Protein AF-A0A7C0WZN2-F1 (afdb_monomer_lite)

Foldseek 3Di:
DDDDDPPVVVVVVVVVVVVVVVVVVVVVVVVPPPPPDPDDPVLEDADEDPAAEEDDQPPDRQEYEYAPNQAAYEYEYDDPRAAFFGKHKYFHQDDLPHPYWYFYDYPPHTQDIAHHRWIWMWGDRGPDTHIDPPTPPDDDFPKDWAADWDDDDDDDDETEDEDQIEIEEDCYEYEHQYEYEYDNYE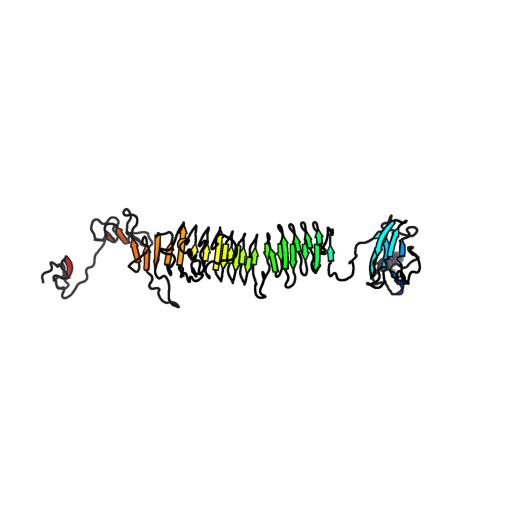YEAQYEYHHDDDDEHEYYHNYEYEEAEYPAQAYAYDHQAHDDDPQFTFGFGGHCTETGRCFYTHEHVFYTYQVFYFYYDQGYTYNCEYEEYAQWQHEPDDDDQGAAHQEYAYEHCFCHQRGHAEHNEYTYYAVTAVQLHDPDDDPDDDDPPNAEYNEYFYDHNTYDPHNNAYLWYDHHLAKIKHQVDDPDDPDDGPMAIEGNDHDDPDNYHFDDPDQVAWSDWDADPVRQTQWTAHSVQAIEGSDPDDPDNYYYPDDDDADADDPPDQAQVQAQHWHAHPVVRDIDHRHHHD

Radius of gyration: 46.11 Å; chains: 1; bounding box: 91×116×133 Å

Secondary structure (DSSP, 8-state):
-----HHHHHHHHHHHHHHHHHHHHHHHHHTTS---PPPPGGGEEEEE-SS-EEE-BTTB-SEEEEE-TTS-EEEEE--TT--TT-EEEEEE-S-TT----EEEEETTEEEEEE-TT-EEEEEE-SSSEEEE------SS---EEES-B----SSS---EEESS-EEEEET-EEESS-EEEEES-EEESS-EEEE-SS-EEEEESS-EEESSEEEESSSEE--S--SSSTT---EEESTT-EEETT-EEEEES-EEESS-EEEEES-EEESS-EEEEESSS--SSSS--PPPTT-EEEEESTTTT--TT--S-EEEEESTTGGG------TT---------S-EEEEES---SSTT--S-EEETTTEEEE----SSTTPPP--EEEES-SS-SSSEEE--S-TTS-SEEEE-TT--EEEEE-TTS-EEES-SS-SSSEEESS---PPB-TT---STTSTT-EEEETTTTEEEE--S--

Sequence (478 aa):
MKKFTRSKNFIFLFSFLVLASLSLFSFLYAWEAPKVNPPHQDDLNLETLNSDKTLIVGKDKTYQLFSPGGDNRIITLDRSKAFPGARFVIKNTASSTSSTYLEVQENGTTLEIIYPQGIKEFVFDGNHWVSLDFGTQLSGEENIFLGNAKRDWMGTERQGAYDHSIAMGYMVEASYYSIAAGYYPEAHQASISIDDSGSLAYTNNYSVDFGWEGKNVFNFAVGAGMVYYPQSYGVALGKGTEGWSYGVGIGSYSYGENQGVGVGYYSIGHNSGVTLGYKTGSRGGVLPNYAGPRNILIGAFAGENLEDGGRKNIIIGYKTGLSLKGEVETQYGVIISEKGNNNILIGFEVDTPSTSTSNFLNLGNLIFATGINATSGIKISPGQVGIGTYDPSSALEIVNPKSSQPILTLKDDQENLVLKVLNEGKVGVKVSDPKAEFEVDGMIRVLPRSGAVCNSQYEGAIYYDANLKHLYGCNGTS

pLDDT: mean 76.38, std 19.59, range [31.38, 98.31]

Structure (mmCIF, N/CA/C/O backbone):
data_AF-A0A7C0WZN2-F1
#
_entry.id   AF-A0A7C0WZN2-F1
#
loop_
_atom_site.group_PDB
_atom_site.id
_atom_site.type_symbol
_atom_site.label_atom_id
_atom_site.label_alt_id
_atom_site.label_comp_id
_atom_site.label_asym_id
_atom_site.label_entity_id
_atom_site.label_seq_id
_atom_site.pdbx_PDB_ins_code
_atom_site.Cartn_x
_atom_site.Cartn_y
_atom_site.Cartn_z
_atom_site.occupancy
_atom_site.B_iso_or_equiv
_atom_site.auth_seq_id
_atom_site.auth_comp_id
_atom_site.auth_asym_id
_atom_site.auth_atom_id
_atom_site.pdbx_PDB_model_num
ATOM 1 N N . MET A 1 1 ? 26.462 -87.689 -63.509 1.00 39.59 1 MET A N 1
ATOM 2 C CA . MET A 1 1 ? 26.870 -86.969 -62.282 1.00 39.59 1 MET A CA 1
ATOM 3 C C . MET A 1 1 ? 26.558 -85.484 -62.441 1.00 39.59 1 MET A C 1
ATOM 5 O O . MET A 1 1 ? 26.895 -84.913 -63.463 1.00 39.59 1 MET A O 1
ATOM 9 N N . LYS A 1 2 ? 25.825 -84.946 -61.460 1.00 38.44 2 LYS A N 1
ATOM 10 C CA . LYS A 1 2 ? 25.467 -83.552 -61.119 1.00 38.44 2 LYS A CA 1
ATOM 11 C C . LYS A 1 2 ? 25.802 -82.390 -62.085 1.00 38.44 2 LYS A C 1
ATOM 13 O O . LYS A 1 2 ? 26.954 -82.056 -62.327 1.00 38.44 2 LYS A O 1
ATOM 18 N N . LYS A 1 3 ? 24.722 -81.688 -62.466 1.00 45.81 3 LYS A N 1
ATOM 19 C CA . LYS A 1 3 ? 24.649 -80.283 -62.906 1.00 45.81 3 LYS A CA 1
ATOM 20 C C . LYS A 1 3 ? 25.529 -79.370 -62.038 1.00 45.81 3 LYS A C 1
ATOM 22 O O . LYS A 1 3 ? 25.348 -79.362 -60.825 1.00 45.81 3 LYS A O 1
ATOM 27 N N . PHE A 1 4 ? 26.338 -78.513 -62.659 1.00 36.44 4 PHE A N 1
ATOM 28 C CA . PHE A 1 4 ? 26.687 -77.210 -62.088 1.00 36.44 4 PHE A CA 1
ATOM 29 C C . PHE A 1 4 ? 26.590 -76.126 -63.168 1.00 36.44 4 PHE A C 1
ATOM 31 O O . PHE A 1 4 ? 27.189 -76.191 -64.238 1.00 36.44 4 PHE A O 1
ATOM 38 N N . THR A 1 5 ? 25.725 -75.163 -62.880 1.00 47.50 5 THR A N 1
ATOM 39 C CA . THR A 1 5 ? 25.285 -74.031 -63.693 1.00 47.50 5 THR A CA 1
ATOM 40 C C . THR A 1 5 ? 26.419 -73.049 -63.982 1.00 47.50 5 THR A C 1
ATOM 42 O O . THR A 1 5 ? 26.759 -72.233 -63.129 1.00 47.50 5 THR A O 1
ATOM 45 N N . ARG A 1 6 ? 26.955 -73.069 -65.208 1.00 50.12 6 ARG A N 1
ATOM 46 C CA . ARG A 1 6 ? 27.955 -72.094 -65.684 1.00 50.12 6 ARG A CA 1
ATOM 47 C C . ARG A 1 6 ? 27.369 -70.696 -65.964 1.00 50.12 6 ARG A C 1
ATOM 49 O O . ARG A 1 6 ? 28.123 -69.734 -66.017 1.00 50.12 6 ARG A O 1
ATOM 56 N N . SER A 1 7 ? 26.043 -70.557 -66.089 1.00 53.62 7 SER A N 1
ATOM 57 C CA . SER A 1 7 ? 25.391 -69.267 -66.386 1.00 53.62 7 SER A CA 1
ATOM 58 C C . SER A 1 7 ? 25.155 -68.375 -65.161 1.00 53.62 7 SER A C 1
ATOM 60 O O . SER A 1 7 ? 25.146 -67.156 -65.297 1.00 53.62 7 SER A O 1
ATOM 62 N N . LYS A 1 8 ? 25.017 -68.948 -63.955 1.00 49.97 8 LYS A N 1
ATOM 63 C CA . LYS A 1 8 ? 24.779 -68.159 -62.732 1.00 49.97 8 LYS A CA 1
ATOM 64 C C . LYS A 1 8 ? 26.011 -67.360 -62.304 1.00 49.97 8 LYS A C 1
ATOM 66 O O . LYS A 1 8 ? 25.860 -66.214 -61.904 1.00 49.97 8 LYS A O 1
ATOM 71 N N . ASN A 1 9 ? 27.214 -67.912 -62.476 1.00 49.75 9 ASN A N 1
ATOM 72 C CA . ASN A 1 9 ? 28.455 -67.208 -62.135 1.00 49.75 9 ASN A CA 1
ATOM 73 C C . ASN A 1 9 ? 28.776 -66.069 -63.108 1.00 49.75 9 ASN A C 1
ATOM 75 O O . ASN A 1 9 ? 29.370 -65.085 -62.690 1.00 49.75 9 ASN A O 1
ATOM 79 N N . PHE A 1 10 ? 28.364 -66.168 -64.377 1.00 55.78 10 PHE A N 1
ATOM 80 C CA . PHE A 1 10 ? 28.611 -65.110 -65.361 1.00 55.78 10 PHE A CA 1
ATOM 81 C C . PHE A 1 10 ? 27.706 -63.895 -65.126 1.00 55.78 10 PHE A C 1
ATOM 83 O O . PHE A 1 10 ? 28.174 -62.764 -65.173 1.00 55.78 10 PHE A O 1
ATOM 90 N N . ILE A 1 11 ? 26.435 -64.127 -64.782 1.00 58.06 11 ILE A N 1
ATOM 91 C CA . ILE A 1 11 ? 25.506 -63.054 -64.399 1.00 58.06 11 ILE A CA 1
ATOM 92 C C . ILE A 1 11 ? 25.936 -62.428 -63.068 1.00 58.06 11 ILE A C 1
ATOM 94 O O . ILE A 1 11 ? 25.938 -61.210 -62.958 1.00 58.06 11 ILE A O 1
ATOM 98 N N . PHE A 1 12 ? 26.393 -63.225 -62.094 1.00 55.81 12 PHE A N 1
ATOM 99 C CA . PHE A 1 12 ? 26.906 -62.676 -60.836 1.00 55.81 12 PHE A CA 1
ATOM 100 C C . PHE A 1 12 ? 28.166 -61.825 -61.040 1.00 55.81 12 PHE A C 1
ATOM 102 O O . PHE A 1 12 ? 28.236 -60.741 -60.477 1.00 55.81 12 PHE A O 1
ATOM 109 N N . LEU A 1 13 ? 29.124 -62.257 -61.875 1.00 56.16 13 LEU A N 1
ATOM 110 C CA . LEU A 1 13 ? 30.329 -61.468 -62.174 1.00 56.16 13 LEU A CA 1
ATOM 111 C C . LEU A 1 13 ? 30.004 -60.180 -62.943 1.00 56.16 13 LEU A C 1
ATOM 113 O O . LEU A 1 13 ? 30.588 -59.138 -62.661 1.00 56.16 13 LEU A O 1
ATOM 117 N N . PHE A 1 14 ? 29.068 -60.241 -63.895 1.00 63.19 14 PHE A N 1
ATOM 118 C CA . PHE A 1 14 ? 28.672 -59.081 -64.695 1.00 63.19 14 PHE A CA 1
ATOM 119 C C . PHE A 1 14 ? 27.873 -58.072 -63.859 1.00 63.19 14 PHE A C 1
ATOM 121 O O . PHE A 1 14 ? 28.133 -56.876 -63.929 1.00 63.19 14 PHE A O 1
ATOM 128 N N . SER A 1 15 ? 26.975 -58.539 -62.985 1.00 57.00 15 SER A N 1
ATOM 129 C CA . SER A 1 15 ? 26.285 -57.684 -62.014 1.00 57.00 15 SER A CA 1
ATOM 130 C C . SER A 1 15 ? 27.245 -57.088 -60.980 1.00 57.00 15 SER A C 1
ATOM 132 O O . SER A 1 15 ? 27.068 -55.932 -60.614 1.00 57.00 15 SER A O 1
ATOM 134 N N . PHE A 1 16 ? 28.288 -57.814 -60.556 1.00 58.53 16 PHE A N 1
ATOM 135 C CA . PHE A 1 16 ? 29.309 -57.272 -59.651 1.00 58.53 16 PHE A CA 1
ATOM 136 C C . PHE A 1 16 ? 30.183 -56.210 -60.329 1.00 58.53 16 PHE A C 1
ATOM 138 O O . PHE A 1 16 ? 30.483 -55.201 -59.703 1.00 58.53 16 PHE A O 1
ATOM 145 N N . LEU A 1 17 ? 30.548 -56.383 -61.607 1.00 59.28 17 LEU A N 1
ATOM 146 C CA . LEU A 1 17 ? 31.285 -55.361 -62.363 1.00 59.28 17 LEU A CA 1
ATOM 147 C C . LEU A 1 17 ? 30.437 -54.112 -62.629 1.00 59.28 17 LEU A C 1
ATOM 149 O O . LEU A 1 17 ? 30.938 -52.995 -62.520 1.00 59.28 17 LEU A O 1
ATOM 153 N N . VAL A 1 18 ? 29.150 -54.289 -62.940 1.00 63.22 18 VAL A N 1
ATOM 154 C CA . VAL A 1 18 ? 28.233 -53.168 -63.176 1.00 63.22 18 VAL A CA 1
ATOM 155 C C . VAL A 1 18 ? 27.952 -52.418 -61.870 1.00 63.22 18 VAL A C 1
ATOM 157 O O . VAL A 1 18 ? 28.090 -51.197 -61.854 1.00 63.22 18 VAL A O 1
ATOM 160 N N . LEU A 1 19 ? 27.691 -53.106 -60.748 1.00 54.72 19 LEU A N 1
ATOM 161 C CA . LEU A 1 19 ? 27.569 -52.442 -59.442 1.00 54.72 19 LEU A CA 1
ATOM 162 C C . LEU A 1 19 ? 28.883 -51.798 -58.979 1.00 54.72 19 LEU A C 1
ATOM 164 O O . LEU A 1 19 ? 28.834 -50.692 -58.452 1.00 54.72 19 LEU A O 1
ATOM 168 N N . ALA A 1 20 ? 30.042 -52.423 -59.222 1.00 56.12 20 ALA A N 1
ATOM 169 C CA . ALA A 1 20 ? 31.342 -51.833 -58.902 1.00 56.12 20 ALA A CA 1
ATOM 170 C C . ALA A 1 20 ? 31.606 -50.555 -59.716 1.00 56.12 20 ALA A C 1
ATOM 172 O O . ALA A 1 20 ? 32.133 -49.585 -59.174 1.00 56.12 20 ALA A O 1
ATOM 173 N N . SER A 1 21 ? 31.187 -50.517 -60.988 1.00 55.72 21 SER A N 1
ATOM 174 C CA . SER A 1 21 ? 31.298 -49.327 -61.843 1.00 55.72 21 SER A CA 1
ATOM 175 C C . SER A 1 21 ? 30.344 -48.198 -61.430 1.00 55.72 21 SER A C 1
ATOM 177 O O . SER A 1 21 ? 30.749 -47.038 -61.419 1.00 55.72 21 SER A O 1
ATOM 179 N N . LEU A 1 22 ? 29.123 -48.526 -60.993 1.00 49.66 22 LEU A N 1
ATOM 180 C CA . LEU A 1 22 ? 28.152 -47.564 -60.456 1.00 49.66 22 LEU A CA 1
ATOM 181 C C . LEU A 1 22 ? 28.568 -47.028 -59.076 1.00 49.66 22 LEU A C 1
ATOM 183 O O . LEU A 1 22 ? 28.398 -45.838 -58.810 1.00 49.66 22 LEU A O 1
ATOM 187 N N . SER A 1 23 ? 29.195 -47.849 -58.225 1.00 52.19 23 SER A N 1
ATOM 188 C CA . SER A 1 23 ? 29.796 -47.376 -56.971 1.00 52.19 23 SER A CA 1
ATOM 189 C C . SER A 1 23 ? 31.058 -46.542 -57.197 1.00 52.19 23 SER A C 1
ATOM 191 O O . SER A 1 23 ? 31.274 -45.594 -56.451 1.00 52.19 23 SER A O 1
ATOM 193 N N . LEU A 1 24 ? 31.854 -46.828 -58.241 1.00 48.31 24 LEU A N 1
ATOM 194 C CA . LEU A 1 24 ? 33.006 -45.997 -58.617 1.00 48.31 24 LEU A CA 1
ATOM 195 C C . LEU A 1 24 ? 32.557 -44.627 -59.141 1.00 48.31 24 LEU A C 1
ATOM 197 O O . LEU A 1 24 ? 33.135 -43.617 -58.758 1.00 48.31 24 LEU A O 1
ATOM 201 N N . PHE A 1 25 ? 31.495 -44.577 -59.952 1.00 48.75 25 PHE A N 1
ATOM 202 C CA . PHE A 1 25 ? 30.913 -43.316 -60.428 1.00 48.75 25 PHE A CA 1
ATOM 203 C C . PHE A 1 25 ? 30.319 -42.478 -59.286 1.00 48.75 25 PHE A C 1
ATOM 205 O O . PHE A 1 25 ? 30.466 -41.259 -59.274 1.00 48.75 25 PHE A O 1
ATOM 212 N N . SER A 1 26 ? 29.720 -43.132 -58.287 1.00 47.72 26 SER A N 1
ATOM 213 C CA . SER A 1 26 ? 29.200 -42.470 -57.081 1.00 47.72 26 SER A CA 1
ATOM 214 C C . SER A 1 26 ? 30.323 -41.963 -56.161 1.00 47.72 26 SER A C 1
ATOM 216 O O . SER A 1 26 ? 30.190 -40.904 -55.555 1.00 47.72 26 SER A O 1
ATOM 218 N N . PHE A 1 27 ? 31.452 -42.681 -56.084 1.00 42.94 27 PHE A N 1
ATOM 219 C CA . PHE A 1 27 ? 32.633 -42.259 -55.320 1.00 42.94 27 PHE A CA 1
ATOM 220 C C . PHE A 1 27 ? 33.417 -41.127 -55.996 1.00 42.94 27 PHE A C 1
ATOM 222 O O . PHE A 1 27 ? 33.978 -40.289 -55.295 1.00 42.94 27 PHE A O 1
ATOM 229 N N . LEU A 1 28 ? 33.432 -41.067 -57.333 1.00 43.69 28 LEU A N 1
ATOM 230 C CA . LEU A 1 28 ? 34.032 -39.945 -58.060 1.00 43.69 28 LEU A CA 1
ATOM 231 C C . LEU A 1 28 ? 33.208 -38.655 -57.919 1.00 43.69 28 LEU A C 1
ATOM 233 O O . LEU A 1 28 ? 33.798 -37.596 -57.747 1.00 43.69 28 LEU A O 1
ATOM 237 N N . TYR A 1 29 ? 31.871 -38.731 -57.901 1.00 46.00 29 TYR A N 1
ATOM 238 C CA . TYR A 1 29 ? 31.021 -37.542 -57.722 1.00 46.00 29 TYR A CA 1
ATOM 239 C C . TYR A 1 29 ? 30.943 -37.046 -56.266 1.00 46.00 29 TYR A C 1
ATOM 241 O O . TYR A 1 29 ? 30.732 -35.861 -56.029 1.00 46.00 29 TYR A O 1
ATOM 249 N N . ALA A 1 30 ? 31.145 -37.923 -55.274 1.00 42.62 30 ALA A N 1
ATOM 250 C CA . ALA A 1 30 ? 31.150 -37.542 -53.857 1.00 42.62 30 ALA A CA 1
ATOM 251 C C . ALA A 1 30 ? 32.490 -36.942 -53.372 1.00 42.62 30 ALA A C 1
ATOM 253 O O . ALA A 1 30 ? 32.534 -36.340 -52.300 1.00 42.62 30 ALA A O 1
ATOM 254 N N . TRP A 1 31 ? 33.578 -37.077 -54.144 1.00 40.38 31 TRP A N 1
ATOM 255 C CA . TRP A 1 31 ? 34.880 -36.461 -53.833 1.00 40.38 31 TRP A CA 1
ATOM 256 C C . TRP A 1 31 ? 34.954 -34.980 -54.253 1.00 40.38 31 TRP A C 1
ATOM 258 O O . TRP A 1 31 ? 35.788 -34.238 -53.738 1.00 40.38 31 TRP A O 1
ATOM 268 N N . GLU A 1 32 ? 34.046 -34.516 -55.113 1.00 41.03 32 GLU A N 1
ATOM 269 C CA . GLU A 1 32 ? 33.912 -33.101 -55.495 1.00 41.03 32 GLU A CA 1
ATOM 270 C C . GLU A 1 32 ? 32.807 -32.361 -54.726 1.00 41.03 32 GLU A C 1
ATOM 272 O O . GLU A 1 32 ? 32.346 -31.303 -55.151 1.00 41.03 32 GLU A O 1
ATOM 277 N N . ALA A 1 33 ? 32.402 -32.850 -53.548 1.00 40.00 33 ALA A N 1
ATOM 278 C CA . ALA A 1 33 ? 31.789 -31.933 -52.592 1.00 40.00 33 ALA A CA 1
ATOM 279 C C . ALA A 1 33 ? 32.806 -30.799 -52.345 1.00 40.00 33 ALA A C 1
ATOM 281 O O . ALA A 1 33 ? 33.954 -31.112 -52.004 1.00 40.00 33 ALA A O 1
ATOM 282 N N . PRO A 1 34 ? 32.451 -29.513 -52.544 1.00 44.00 34 PRO A N 1
ATOM 283 C CA . PRO A 1 34 ? 33.391 -28.422 -52.363 1.00 44.00 34 PRO A CA 1
ATOM 284 C C . PRO A 1 34 ? 33.821 -28.446 -50.904 1.00 44.00 34 PRO A C 1
ATOM 286 O O . PRO A 1 34 ? 33.078 -28.055 -50.004 1.00 44.00 34 PRO A O 1
ATOM 289 N N . LYS A 1 35 ? 35.024 -28.965 -50.654 1.00 43.62 35 LYS A N 1
ATOM 290 C CA . LYS A 1 35 ? 35.669 -28.807 -49.364 1.00 43.62 35 LYS A CA 1
ATOM 291 C C . LYS A 1 35 ? 35.793 -27.307 -49.185 1.00 43.62 35 LYS A C 1
ATOM 293 O O . LYS A 1 35 ? 36.565 -26.665 -49.895 1.00 43.62 35 LYS A O 1
ATOM 298 N N . VAL A 1 36 ? 35.030 -26.752 -48.250 1.00 45.41 36 VAL A N 1
ATOM 299 C CA . VAL A 1 36 ? 35.269 -25.414 -47.711 1.00 45.41 36 VAL A CA 1
ATOM 300 C C . VAL A 1 36 ? 36.528 -25.516 -46.845 1.00 45.41 36 VAL A C 1
ATOM 302 O O . VAL A 1 36 ? 36.499 -25.373 -45.630 1.00 45.41 36 VAL A O 1
ATOM 305 N N . ASN A 1 37 ? 37.641 -25.888 -47.475 1.00 46.91 37 ASN A N 1
ATOM 306 C CA . ASN A 1 37 ? 38.951 -25.665 -46.912 1.00 46.91 37 ASN A CA 1
ATOM 307 C C . ASN A 1 37 ? 39.194 -24.155 -47.023 1.00 46.91 37 ASN A C 1
ATOM 309 O O . ASN A 1 37 ? 38.879 -23.580 -48.071 1.00 46.91 37 ASN A O 1
ATOM 313 N N . PRO A 1 38 ? 39.744 -23.499 -45.987 1.00 56.16 38 PRO A N 1
ATOM 314 C CA . PRO A 1 38 ? 40.302 -22.168 -46.179 1.00 56.16 38 PRO A CA 1
ATOM 315 C C . PRO A 1 38 ? 41.262 -22.225 -47.379 1.00 56.16 38 PRO A C 1
ATOM 317 O O . PRO A 1 38 ? 41.946 -23.245 -47.537 1.00 56.16 38 PRO A O 1
ATOM 320 N N . PRO A 1 39 ? 41.269 -21.204 -48.257 1.00 58.72 39 PRO A N 1
ATOM 321 C CA . PRO A 1 39 ? 42.057 -21.241 -49.482 1.00 58.72 39 PRO A CA 1
ATOM 322 C C . PRO A 1 39 ? 43.500 -21.618 -49.160 1.00 58.72 39 PRO A C 1
ATOM 324 O O . PRO A 1 39 ? 44.112 -21.038 -48.258 1.00 58.72 39 PRO A O 1
ATOM 327 N N . HIS A 1 40 ? 44.035 -22.610 -49.875 1.00 61.75 40 HIS A N 1
ATOM 328 C CA . HIS A 1 40 ? 45.457 -22.910 -49.782 1.00 61.75 40 HIS A CA 1
ATOM 329 C C . HIS A 1 40 ? 46.231 -21.686 -50.291 1.00 61.75 40 HIS A C 1
ATOM 331 O O . HIS A 1 40 ? 45.715 -20.910 -51.093 1.00 61.75 40 HIS A O 1
ATOM 337 N N . GLN A 1 41 ? 47.475 -21.488 -49.848 1.00 59.59 41 GLN A N 1
ATOM 338 C CA . GLN A 1 41 ? 48.273 -20.321 -50.255 1.00 59.59 41 GLN A CA 1
ATOM 339 C C . GLN A 1 41 ? 48.374 -20.170 -51.789 1.00 59.59 41 GLN A C 1
ATOM 341 O O . GLN A 1 41 ? 48.435 -19.052 -52.294 1.00 59.59 41 GLN A O 1
ATOM 346 N N . ASP A 1 42 ? 48.291 -21.282 -52.523 1.00 69.44 42 ASP A N 1
ATOM 347 C CA . ASP A 1 42 ? 48.318 -21.340 -53.989 1.00 69.44 42 ASP A CA 1
ATOM 348 C C . ASP A 1 42 ? 47.004 -20.889 -54.669 1.00 69.44 42 ASP A C 1
ATOM 350 O O . ASP A 1 42 ? 46.961 -20.711 -55.892 1.00 69.44 42 ASP A O 1
ATOM 354 N N . ASP A 1 43 ? 45.930 -20.688 -53.902 1.00 76.56 43 ASP A N 1
ATOM 355 C CA . ASP A 1 43 ? 44.615 -20.218 -54.364 1.00 76.56 43 ASP A CA 1
ATOM 356 C C . ASP A 1 43 ? 44.436 -18.701 -54.208 1.00 76.56 43 ASP A C 1
ATOM 358 O O . ASP A 1 43 ? 43.427 -18.146 -54.653 1.00 76.56 43 ASP A O 1
ATOM 362 N N . LEU A 1 44 ? 45.415 -18.037 -53.589 1.00 86.25 44 LEU A N 1
ATOM 363 C CA . LEU A 1 44 ? 45.437 -16.601 -53.345 1.00 86.25 44 LEU A CA 1
ATOM 364 C C . LEU A 1 44 ? 46.289 -15.910 -54.407 1.00 86.25 44 LEU A C 1
ATOM 366 O O . LEU A 1 44 ? 47.435 -16.285 -54.647 1.00 86.25 44 LEU A O 1
ATOM 370 N N . ASN A 1 45 ? 45.757 -14.851 -55.005 1.00 92.69 45 ASN A N 1
ATOM 371 C CA . ASN A 1 45 ? 46.577 -13.888 -55.726 1.00 92.69 45 ASN A CA 1
ATOM 372 C C . ASN A 1 45 ? 46.868 -12.700 -54.807 1.00 92.69 45 ASN A C 1
ATOM 374 O O . ASN A 1 45 ? 45.945 -11.959 -54.482 1.00 92.69 45 ASN A O 1
ATOM 378 N N . LEU A 1 46 ? 48.121 -12.526 -54.383 1.00 91.81 46 LEU A N 1
ATOM 379 C CA . LEU A 1 46 ? 48.564 -11.357 -53.620 1.00 91.81 46 LEU A CA 1
ATOM 380 C C . LEU A 1 46 ? 49.346 -10.423 -54.543 1.00 91.81 46 LEU A C 1
ATOM 382 O O . LEU A 1 46 ? 50.416 -10.787 -55.028 1.00 91.81 46 LEU A O 1
ATOM 386 N N . GLU A 1 47 ? 48.829 -9.220 -54.771 1.00 93.50 47 GLU A N 1
ATOM 387 C CA . GLU A 1 47 ? 49.371 -8.322 -55.789 1.00 93.50 47 GLU A CA 1
ATOM 388 C C . GLU A 1 47 ? 49.215 -6.848 -55.408 1.00 93.50 47 GLU A C 1
ATOM 390 O O . GLU A 1 47 ? 48.188 -6.423 -54.881 1.00 93.50 47 GLU A O 1
ATOM 395 N N . THR A 1 48 ? 50.232 -6.045 -55.726 1.00 94.75 48 THR A N 1
ATOM 396 C CA . THR A 1 48 ? 50.131 -4.582 -55.719 1.00 94.75 48 THR A CA 1
ATOM 397 C C . THR A 1 48 ? 49.838 -4.107 -57.134 1.00 94.75 48 THR A C 1
ATOM 399 O O . THR A 1 48 ? 50.634 -4.334 -58.045 1.00 94.75 48 THR A O 1
ATOM 402 N N . LEU A 1 49 ? 48.692 -3.460 -57.317 1.00 95.06 49 LEU A N 1
ATOM 403 C CA . LEU A 1 49 ? 48.191 -3.023 -58.611 1.00 95.06 49 LEU A CA 1
ATOM 404 C C . LEU A 1 49 ? 48.857 -1.717 -59.049 1.00 95.06 49 LEU A C 1
ATOM 406 O O . LEU A 1 49 ? 48.821 -0.714 -58.338 1.00 95.06 49 LEU A O 1
ATOM 410 N N . ASN A 1 50 ? 49.400 -1.719 -60.266 1.00 92.88 50 ASN A N 1
ATOM 411 C CA . ASN A 1 50 ? 49.950 -0.521 -60.913 1.00 92.88 50 ASN A CA 1
ATOM 412 C C . ASN A 1 50 ? 48.975 0.107 -61.931 1.00 92.88 50 ASN A C 1
ATOM 414 O O . ASN A 1 50 ? 49.248 1.179 -62.459 1.00 92.88 50 ASN A O 1
ATOM 418 N N . SER A 1 51 ? 47.857 -0.563 -62.226 1.00 95.31 51 SER A N 1
ATOM 419 C CA . SER A 1 51 ? 46.787 -0.106 -63.119 1.00 95.31 51 SER A CA 1
ATOM 420 C C . SER A 1 51 ? 45.472 -0.810 -62.773 1.00 95.31 51 SER A C 1
ATOM 422 O O . SER A 1 51 ? 45.463 -1.746 -61.969 1.00 95.31 51 SER A O 1
ATOM 424 N N . ASP A 1 52 ? 44.380 -0.402 -63.418 1.00 96.50 52 ASP A N 1
ATOM 425 C CA . ASP A 1 52 ? 43.100 -1.116 -63.372 1.00 96.50 52 ASP A CA 1
ATOM 426 C C . ASP A 1 52 ? 43.244 -2.558 -63.878 1.00 96.50 52 ASP A C 1
ATOM 428 O O . ASP A 1 52 ? 44.148 -2.876 -64.666 1.00 96.50 52 ASP A O 1
ATOM 432 N N . LYS A 1 53 ? 42.359 -3.443 -63.409 1.00 95.69 53 LYS A N 1
ATOM 433 C CA . LYS A 1 53 ? 42.447 -4.886 -63.646 1.00 95.69 53 LYS A CA 1
ATOM 434 C C . LYS A 1 53 ? 41.105 -5.479 -64.047 1.00 95.69 53 LYS A C 1
ATOM 436 O O . LYS A 1 53 ? 40.070 -5.136 -63.496 1.00 95.69 53 LYS A O 1
ATOM 441 N N . THR A 1 54 ? 41.130 -6.426 -64.979 1.00 96.75 54 THR A N 1
ATOM 442 C CA . THR A 1 54 ? 39.959 -7.232 -65.348 1.00 96.75 54 THR A CA 1
ATOM 443 C C . THR A 1 54 ? 40.154 -8.665 -64.876 1.00 96.75 54 THR A C 1
ATOM 445 O O . THR A 1 54 ? 41.171 -9.280 -65.200 1.00 96.75 54 THR A O 1
ATOM 448 N N . LEU A 1 55 ? 39.187 -9.186 -64.123 1.00 97.06 55 LEU A N 1
ATOM 449 C CA . LEU A 1 55 ? 39.178 -10.550 -63.607 1.00 97.06 55 LEU A CA 1
ATOM 450 C C . LEU A 1 55 ? 38.327 -11.448 -64.496 1.00 97.06 55 LEU A C 1
ATOM 452 O O . LEU A 1 55 ? 37.171 -11.140 -64.778 1.00 97.06 55 LEU A O 1
ATOM 456 N N . ILE A 1 56 ? 38.902 -12.572 -64.915 1.00 95.38 56 ILE A N 1
ATOM 457 C CA . ILE A 1 56 ? 38.280 -13.530 -65.824 1.00 95.38 56 ILE A CA 1
ATOM 458 C C . ILE A 1 56 ? 38.232 -14.901 -65.149 1.00 95.38 56 ILE A C 1
ATOM 460 O O . ILE A 1 56 ? 39.259 -15.474 -64.772 1.00 95.38 56 ILE A O 1
ATOM 464 N N . VAL A 1 57 ? 37.027 -15.464 -65.045 1.00 91.75 57 VAL A N 1
ATOM 465 C CA . VAL A 1 57 ? 36.798 -16.795 -64.464 1.00 91.75 57 VAL A CA 1
ATOM 466 C C . VAL A 1 57 ? 37.621 -17.857 -65.203 1.00 91.75 57 VAL A C 1
ATOM 468 O O . VAL A 1 57 ? 37.684 -17.885 -66.435 1.00 91.75 57 VAL A O 1
ATOM 471 N N . GLY A 1 58 ? 38.291 -18.724 -64.438 1.00 86.00 58 GLY A N 1
ATOM 472 C CA . GLY A 1 58 ? 39.155 -19.794 -64.953 1.00 86.00 58 GLY A CA 1
ATOM 473 C C . GLY A 1 58 ? 40.547 -19.341 -65.414 1.00 86.00 58 GLY A C 1
ATOM 474 O O . GLY A 1 58 ? 41.390 -20.190 -65.694 1.00 86.00 58 GLY A O 1
ATOM 475 N N . LYS A 1 59 ? 40.808 -18.029 -65.480 1.00 92.75 59 LYS A N 1
ATOM 476 C CA . LYS A 1 59 ? 42.149 -17.458 -65.685 1.00 92.75 59 LYS A CA 1
ATOM 477 C C . LYS A 1 59 ? 42.711 -16.930 -64.368 1.00 92.75 59 LYS A C 1
ATOM 479 O O . LYS A 1 59 ? 43.839 -17.251 -64.008 1.00 92.75 59 LYS A O 1
ATOM 484 N N . ASP A 1 60 ? 41.923 -16.114 -63.680 1.00 93.88 60 ASP A N 1
ATOM 485 C CA . ASP A 1 60 ? 42.299 -15.473 -62.429 1.00 93.88 60 ASP A CA 1
ATOM 486 C C . ASP A 1 60 ? 41.868 -16.328 -61.229 1.00 93.88 60 ASP A C 1
ATOM 488 O O . ASP A 1 60 ? 40.890 -17.078 -61.287 1.00 93.88 60 ASP A O 1
ATOM 492 N N . LYS A 1 61 ? 42.624 -16.233 -60.131 1.00 92.50 61 LYS A N 1
ATOM 493 C CA . LYS A 1 61 ? 42.329 -16.948 -58.883 1.00 92.50 61 LYS A CA 1
ATOM 494 C C . LYS A 1 61 ? 41.019 -16.458 -58.264 1.00 92.50 61 LYS A C 1
ATOM 496 O O . LYS A 1 61 ? 40.681 -15.283 -58.367 1.00 92.50 61 LYS A O 1
ATOM 501 N N . THR A 1 62 ? 40.303 -17.342 -57.577 1.00 90.75 62 THR A N 1
ATOM 502 C CA . THR A 1 62 ? 39.055 -16.983 -56.888 1.00 90.75 62 THR A CA 1
ATOM 503 C C . THR A 1 62 ? 39.282 -15.928 -55.808 1.00 90.75 62 THR A C 1
ATOM 505 O O . THR A 1 62 ? 38.479 -15.012 -55.677 1.00 90.75 62 THR A O 1
ATOM 508 N N . TYR A 1 63 ? 40.377 -16.033 -55.052 1.00 91.94 63 TYR A N 1
ATOM 509 C CA . TYR A 1 63 ? 40.696 -15.109 -53.969 1.00 91.94 63 TYR A CA 1
ATOM 510 C C . TYR A 1 63 ? 41.757 -14.104 -54.429 1.00 91.94 63 TYR A C 1
ATOM 512 O O . TYR A 1 63 ? 42.881 -14.475 -54.770 1.00 91.94 63 TYR A O 1
ATOM 520 N N . GLN A 1 64 ? 41.390 -12.827 -54.440 1.00 95.31 64 GLN A N 1
ATOM 521 C CA . GLN A 1 64 ? 42.183 -11.715 -54.955 1.00 95.31 64 GLN A CA 1
ATOM 522 C C . GLN A 1 64 ? 42.493 -10.740 -53.819 1.00 95.31 64 GLN A C 1
ATOM 524 O O . GLN A 1 64 ? 41.600 -10.087 -53.287 1.00 95.31 64 GLN A O 1
ATOM 529 N N . LEU A 1 65 ? 43.757 -10.656 -53.421 1.00 93.88 65 LEU A N 1
ATOM 530 C CA . LEU A 1 65 ? 44.256 -9.768 -52.378 1.00 93.88 65 LEU A CA 1
ATOM 531 C C . LEU A 1 65 ? 45.054 -8.653 -53.053 1.00 93.88 65 LEU A C 1
ATOM 533 O O . LEU A 1 65 ? 46.212 -8.840 -53.429 1.00 93.88 65 LEU A O 1
ATOM 537 N N . PHE A 1 66 ? 44.416 -7.499 -53.214 1.00 95.50 66 PHE A N 1
ATOM 538 C CA . PHE A 1 66 ? 44.968 -6.378 -53.959 1.00 95.50 66 PHE A CA 1
ATOM 539 C C . PHE A 1 66 ? 45.347 -5.215 -53.054 1.00 95.50 66 PHE A C 1
ATOM 541 O O . PHE A 1 66 ? 44.524 -4.704 -52.297 1.00 95.50 66 PHE A O 1
ATOM 548 N N . SER A 1 67 ? 46.578 -4.736 -53.203 1.00 92.81 67 SER A N 1
ATOM 549 C CA . SER A 1 67 ? 46.968 -3.401 -52.760 1.00 92.81 67 SER A CA 1
ATOM 550 C C . SER A 1 67 ? 46.761 -2.422 -53.925 1.00 92.81 67 SER A C 1
ATOM 552 O O . SER A 1 67 ? 47.325 -2.662 -54.993 1.00 92.81 67 SER A O 1
ATOM 554 N N . PRO A 1 68 ? 46.014 -1.312 -53.768 1.00 91.69 68 PRO A N 1
ATOM 555 C CA . PRO A 1 68 ? 45.771 -0.336 -54.839 1.00 91.69 68 PRO A CA 1
ATOM 556 C C . PRO A 1 68 ? 47.033 0.399 -55.337 1.00 91.69 68 PRO A C 1
ATOM 558 O O . PRO A 1 68 ? 46.998 1.103 -56.345 1.00 91.69 68 PRO A O 1
ATOM 561 N N . GLY A 1 69 ? 48.167 0.244 -54.641 1.00 87.06 69 GLY A N 1
ATOM 562 C CA . GLY A 1 69 ? 49.458 0.778 -55.084 1.00 87.06 69 GLY A CA 1
ATOM 563 C C . GLY A 1 69 ? 49.587 2.302 -54.990 1.00 87.06 69 GLY A C 1
ATOM 564 O O . GLY A 1 69 ? 50.493 2.859 -55.598 1.00 87.06 69 GLY A O 1
ATOM 565 N N . GLY A 1 70 ? 48.714 2.970 -54.228 1.00 85.81 70 GLY A N 1
ATOM 566 C CA . GLY A 1 70 ? 48.779 4.415 -53.971 1.00 85.81 70 GLY A CA 1
ATOM 567 C C . GLY A 1 70 ? 47.713 5.262 -54.675 1.00 85.81 70 GLY A C 1
ATOM 568 O O . GLY A 1 70 ? 47.559 6.416 -54.295 1.00 85.81 70 GLY A O 1
ATOM 569 N N . ASP A 1 71 ? 46.924 4.687 -55.589 1.00 92.94 71 ASP A N 1
ATOM 570 C CA . ASP A 1 71 ? 45.749 5.331 -56.199 1.00 92.94 71 ASP A CA 1
ATOM 571 C C . ASP A 1 71 ? 44.511 4.433 -56.086 1.00 92.94 71 ASP A C 1
ATOM 573 O O . ASP A 1 71 ? 44.622 3.244 -55.792 1.00 92.94 71 ASP A O 1
ATOM 577 N N . ASN A 1 72 ? 43.331 4.974 -56.392 1.00 93.50 72 ASN A N 1
ATOM 578 C CA . ASN A 1 72 ? 42.129 4.161 -56.584 1.00 93.50 72 ASN A CA 1
ATOM 579 C C . ASN A 1 72 ? 42.272 3.292 -57.840 1.00 93.50 72 ASN A C 1
ATOM 581 O O . ASN A 1 72 ? 42.826 3.739 -58.848 1.00 93.50 72 ASN A O 1
ATOM 585 N N . ARG A 1 73 ? 41.774 2.054 -57.781 1.00 96.75 73 ARG A N 1
ATOM 586 C CA . ARG A 1 73 ? 41.858 1.095 -58.894 1.00 96.75 73 ARG A CA 1
ATOM 587 C C . ARG A 1 73 ? 40.494 0.523 -59.223 1.00 96.75 73 ARG A C 1
ATOM 589 O O . ARG A 1 73 ? 39.751 0.155 -58.317 1.00 96.75 73 ARG A O 1
ATOM 596 N N . ILE A 1 74 ? 40.210 0.387 -60.511 1.00 96.94 74 ILE A N 1
ATOM 597 C CA . ILE A 1 74 ? 39.004 -0.274 -61.001 1.00 96.94 74 ILE A CA 1
ATOM 598 C C . ILE A 1 74 ? 39.291 -1.763 -61.212 1.00 96.94 74 ILE A C 1
ATOM 600 O O . ILE A 1 74 ? 40.268 -2.143 -61.865 1.00 96.94 74 ILE A O 1
ATOM 604 N N . ILE A 1 75 ? 38.422 -2.609 -60.662 1.00 97.62 75 ILE A N 1
ATOM 605 C CA . ILE A 1 75 ? 38.420 -4.059 -60.833 1.00 97.62 75 ILE A CA 1
ATOM 606 C C . ILE A 1 75 ? 37.183 -4.457 -61.638 1.00 97.62 75 ILE A C 1
ATOM 608 O O . ILE A 1 75 ? 36.075 -4.527 -61.114 1.00 97.62 75 ILE A O 1
ATOM 612 N N . THR A 1 76 ? 37.366 -4.746 -62.920 1.00 97.50 76 THR A N 1
ATOM 613 C CA . THR A 1 76 ? 36.275 -5.157 -63.807 1.00 97.50 76 THR A CA 1
ATOM 614 C C . THR A 1 76 ? 36.062 -6.664 -63.729 1.00 97.50 76 THR A C 1
ATOM 616 O O . THR A 1 76 ? 36.983 -7.435 -64.002 1.00 97.50 76 THR A O 1
ATOM 619 N N . LEU A 1 77 ? 34.848 -7.103 -63.415 1.00 96.94 77 LEU A N 1
ATOM 620 C CA . LEU A 1 77 ? 34.461 -8.510 -63.469 1.00 96.94 77 LEU A CA 1
ATOM 621 C C . LEU A 1 77 ? 33.979 -8.859 -64.880 1.00 96.94 77 LEU A C 1
ATOM 623 O O . LEU A 1 77 ? 32.961 -8.355 -65.354 1.00 96.94 77 LEU A O 1
ATOM 627 N N . ASP A 1 78 ? 34.730 -9.714 -65.574 1.00 95.50 78 ASP A N 1
ATOM 628 C CA . ASP A 1 78 ? 34.385 -10.143 -66.926 1.00 95.50 78 ASP A CA 1
ATOM 629 C C . ASP A 1 78 ? 33.269 -11.197 -66.918 1.00 95.50 78 ASP A C 1
ATOM 631 O O . ASP A 1 78 ? 33.238 -12.110 -66.089 1.00 95.50 78 ASP A O 1
ATOM 635 N N . ARG A 1 79 ? 32.351 -11.088 -67.882 1.00 93.38 79 ARG A N 1
ATOM 636 C CA . ARG A 1 79 ? 31.224 -12.020 -68.043 1.00 93.38 79 ARG A CA 1
ATOM 637 C C . ARG A 1 79 ? 31.490 -13.120 -69.062 1.00 93.38 79 ARG A C 1
ATOM 639 O O . ARG A 1 79 ? 30.777 -14.118 -69.066 1.00 93.38 79 ARG A O 1
ATOM 646 N N . SER A 1 80 ? 32.479 -12.957 -69.942 1.00 91.00 80 SER A N 1
ATOM 647 C CA . SER A 1 80 ? 32.621 -13.794 -71.142 1.00 91.00 80 SER A CA 1
ATOM 648 C C . SER A 1 80 ? 32.849 -15.277 -70.834 1.00 91.00 80 SER A C 1
ATOM 650 O O . SER A 1 80 ? 32.479 -16.138 -71.631 1.00 91.00 80 SER A O 1
ATOM 652 N N . LYS A 1 81 ? 33.433 -15.577 -69.667 1.00 91.56 81 LYS A N 1
ATOM 653 C CA . LYS A 1 81 ? 33.680 -16.942 -69.173 1.00 91.56 81 LYS A CA 1
ATOM 654 C C . LYS A 1 81 ? 32.961 -17.266 -67.864 1.00 91.56 81 LYS A C 1
ATOM 656 O O . LYS A 1 81 ? 33.225 -18.313 -67.274 1.00 91.56 81 LYS A O 1
ATOM 661 N N . ALA A 1 82 ? 32.096 -16.375 -67.386 1.00 90.19 82 ALA A N 1
ATOM 662 C CA . ALA A 1 82 ? 31.364 -16.598 -66.151 1.00 90.19 82 ALA A CA 1
ATOM 663 C C . ALA A 1 82 ? 30.259 -17.646 -66.369 1.00 90.19 82 ALA A C 1
ATOM 665 O O . ALA A 1 82 ? 29.585 -17.663 -67.397 1.00 90.19 82 ALA A O 1
ATOM 666 N N . PHE A 1 83 ? 30.083 -18.533 -65.394 1.00 90.88 83 PHE A N 1
ATOM 667 C CA . PHE A 1 83 ? 28.992 -19.506 -65.338 1.00 90.88 83 PHE A CA 1
ATOM 668 C C . PHE A 1 83 ? 28.198 -19.281 -64.044 1.00 90.88 83 PHE A C 1
ATOM 670 O O . PHE A 1 83 ? 28.779 -18.768 -63.086 1.00 90.88 83 PHE A O 1
ATOM 677 N N . PRO A 1 84 ? 26.895 -19.619 -63.986 1.00 90.06 84 PRO A N 1
ATOM 678 C CA . PRO A 1 84 ? 26.111 -19.471 -62.760 1.00 90.06 84 PRO A CA 1
ATOM 679 C C . PRO A 1 84 ? 26.817 -20.124 -61.560 1.00 90.06 84 PRO A C 1
ATOM 681 O O . PRO A 1 84 ? 27.185 -21.297 -61.620 1.00 90.06 84 PRO A O 1
ATOM 684 N N . GLY A 1 85 ? 27.036 -19.359 -60.490 1.00 81.38 85 GLY A N 1
ATOM 685 C CA . GLY A 1 85 ? 27.780 -19.782 -59.299 1.00 81.38 85 GLY A CA 1
ATOM 686 C C . GLY A 1 85 ? 29.297 -19.552 -59.351 1.00 81.38 85 GLY A C 1
ATOM 687 O O . GLY A 1 85 ? 29.984 -19.856 -58.375 1.00 81.38 85 GLY A O 1
ATOM 688 N N . ALA A 1 86 ? 29.846 -19.012 -60.446 1.00 89.25 86 ALA A N 1
ATOM 689 C CA . ALA A 1 86 ? 31.231 -18.543 -60.472 1.00 89.25 86 ALA A CA 1
ATOM 690 C C . ALA A 1 86 ? 31.426 -17.428 -59.438 1.00 89.25 86 ALA A C 1
ATOM 692 O O . ALA A 1 86 ? 30.536 -16.600 -59.251 1.00 89.25 86 ALA A O 1
ATOM 693 N N . ARG A 1 87 ? 32.588 -17.406 -58.775 1.00 91.75 87 ARG A N 1
ATOM 694 C CA . ARG A 1 87 ? 32.834 -16.519 -57.636 1.00 91.75 87 ARG A CA 1
ATOM 695 C C . ARG A 1 87 ? 34.195 -15.836 -57.678 1.00 91.75 87 ARG A C 1
ATOM 697 O O . ARG A 1 87 ? 35.176 -16.446 -58.102 1.00 91.75 87 ARG A O 1
ATOM 704 N N . PHE A 1 88 ? 34.244 -14.615 -57.157 1.00 93.88 88 PHE A N 1
ATOM 705 C CA . PHE A 1 88 ? 35.471 -13.920 -56.781 1.00 93.88 88 PHE A CA 1
ATOM 706 C C . PHE A 1 88 ? 35.337 -13.363 -55.369 1.00 93.88 88 PHE A C 1
ATOM 708 O O . PHE A 1 88 ? 34.323 -12.767 -55.028 1.00 93.88 88 PHE A O 1
ATOM 715 N N . VAL A 1 89 ? 36.380 -13.520 -54.563 1.00 91.44 89 VAL A N 1
ATOM 716 C CA . VAL A 1 89 ? 36.505 -12.892 -53.250 1.00 91.44 89 VAL A CA 1
ATOM 717 C C . VAL A 1 89 ? 37.643 -11.891 -53.337 1.00 91.44 89 VAL A C 1
ATOM 719 O O . VAL A 1 89 ? 38.797 -12.279 -53.515 1.00 91.44 89 VAL A O 1
ATOM 722 N N . ILE A 1 90 ? 37.324 -10.606 -53.241 1.00 92.88 90 ILE A N 1
ATOM 723 C CA . ILE A 1 90 ? 38.280 -9.516 -53.427 1.00 92.88 90 ILE A CA 1
ATOM 724 C C . ILE A 1 90 ? 38.504 -8.835 -52.083 1.00 92.88 90 ILE A C 1
ATOM 726 O O . ILE A 1 90 ? 37.551 -8.403 -51.439 1.00 92.88 90 ILE A O 1
ATOM 730 N N . LYS A 1 91 ? 39.767 -8.725 -51.668 1.00 89.94 91 LYS A N 1
ATOM 731 C CA . LYS A 1 91 ? 40.197 -8.009 -50.468 1.00 89.94 91 LYS A CA 1
ATOM 732 C C . LYS A 1 91 ? 41.120 -6.857 -50.842 1.00 89.94 91 LYS A C 1
ATOM 734 O O . LYS A 1 91 ? 42.125 -7.067 -51.520 1.00 89.94 91 LYS A O 1
ATOM 739 N N . ASN A 1 92 ? 40.828 -5.670 -50.322 1.00 87.88 92 ASN A N 1
ATOM 740 C CA . ASN A 1 92 ? 41.755 -4.548 -50.355 1.00 87.88 92 ASN A CA 1
ATOM 741 C C . ASN A 1 92 ? 42.757 -4.690 -49.200 1.00 87.88 92 ASN A C 1
ATOM 743 O O . ASN A 1 92 ? 42.393 -4.614 -48.027 1.00 87.88 92 ASN A O 1
ATOM 747 N N . THR A 1 93 ? 44.030 -4.916 -49.512 1.00 89.56 93 THR A N 1
ATOM 748 C CA . THR A 1 93 ? 45.088 -5.107 -48.511 1.00 89.56 93 THR A CA 1
ATOM 749 C C . THR A 1 93 ? 45.817 -3.817 -48.139 1.00 89.56 93 THR A C 1
ATOM 751 O O . THR A 1 93 ? 46.807 -3.883 -47.409 1.00 89.56 93 THR A O 1
ATOM 754 N N . ALA A 1 94 ? 45.372 -2.649 -48.621 1.00 81.06 94 ALA A N 1
ATOM 755 C CA . ALA A 1 94 ? 45.917 -1.362 -48.194 1.00 81.06 94 ALA A CA 1
ATOM 756 C C . ALA A 1 94 ? 45.812 -1.191 -46.672 1.00 81.06 94 ALA A C 1
ATOM 758 O O . ALA A 1 94 ? 44.874 -1.691 -46.050 1.00 81.06 94 ALA A O 1
ATOM 759 N N . SER A 1 95 ? 46.758 -0.461 -46.073 1.00 78.75 95 SER A N 1
ATOM 760 C CA . SER A 1 95 ? 46.692 -0.072 -44.655 1.00 78.75 95 SER A CA 1
ATOM 761 C C . SER A 1 95 ? 45.334 0.551 -44.330 1.00 78.75 95 SER A C 1
ATOM 763 O O . SER A 1 95 ? 44.834 1.335 -45.134 1.00 78.75 95 SER A O 1
ATOM 765 N N . SER A 1 96 ? 44.775 0.276 -43.147 1.00 73.56 96 SER A N 1
ATOM 766 C CA . SER A 1 96 ? 43.509 0.874 -42.683 1.00 73.56 96 SER A CA 1
ATOM 767 C C . SER A 1 96 ? 43.520 2.409 -42.680 1.00 73.56 96 SER A C 1
ATOM 769 O O . SER A 1 96 ? 42.470 3.034 -42.707 1.00 73.56 96 SER A O 1
ATOM 771 N N . THR A 1 97 ? 44.707 3.019 -42.676 1.00 72.44 97 THR A N 1
ATOM 772 C CA . THR A 1 97 ? 44.918 4.472 -42.750 1.00 72.44 97 THR A CA 1
ATOM 773 C C . THR A 1 97 ? 45.027 5.029 -44.175 1.00 72.44 97 THR A C 1
ATOM 775 O O . THR A 1 97 ? 45.213 6.232 -44.346 1.00 72.44 97 THR A O 1
ATOM 778 N N . SER A 1 98 ? 44.969 4.184 -45.207 1.00 76.62 98 SER A N 1
ATOM 779 C CA . SER A 1 98 ? 44.988 4.619 -46.606 1.00 76.62 98 SER A CA 1
ATOM 780 C C . SER A 1 98 ? 43.655 5.265 -46.995 1.00 76.62 98 SER A C 1
ATOM 782 O O . SER A 1 98 ? 42.606 4.885 -46.493 1.00 76.62 98 SER A O 1
ATOM 784 N N . SER A 1 99 ? 43.674 6.214 -47.929 1.00 80.69 99 SER A N 1
ATOM 785 C CA . SER A 1 99 ? 42.458 6.763 -48.548 1.00 80.69 99 SER A CA 1
ATOM 786 C C . SER A 1 99 ? 42.094 6.088 -49.878 1.00 80.69 99 SER A C 1
ATOM 788 O O . SER A 1 99 ? 41.142 6.506 -50.531 1.00 80.69 99 SER A O 1
ATOM 790 N N . THR A 1 100 ? 42.855 5.070 -50.300 1.00 82.00 100 THR A N 1
ATOM 791 C CA . THR A 1 100 ? 42.698 4.422 -51.614 1.00 82.00 100 THR A CA 1
ATOM 792 C C . THR A 1 100 ? 41.749 3.227 -51.565 1.00 82.00 100 THR A C 1
ATOM 794 O O . THR A 1 100 ? 41.799 2.425 -50.631 1.00 82.00 100 THR A O 1
ATOM 797 N N . TYR A 1 101 ? 40.903 3.073 -52.581 1.00 85.12 101 TYR A N 1
ATOM 798 C CA . TYR A 1 101 ? 39.912 1.994 -52.658 1.00 85.12 101 TYR A CA 1
ATOM 799 C C . TYR A 1 101 ? 40.004 1.190 -53.959 1.00 85.12 101 TYR A C 1
ATOM 801 O O . TYR A 1 101 ? 40.617 1.612 -54.943 1.00 85.12 101 TYR A O 1
ATOM 809 N N . LEU A 1 102 ? 39.374 0.014 -53.951 1.00 90.38 102 LEU A N 1
ATOM 810 C CA . LEU A 1 102 ? 39.118 -0.779 -55.151 1.00 90.38 102 LEU A CA 1
ATOM 811 C C . LEU A 1 102 ? 37.657 -0.593 -55.552 1.00 90.38 102 LEU A C 1
ATOM 813 O O . LEU A 1 102 ? 36.763 -0.908 -54.770 1.00 90.38 102 LEU A O 1
ATOM 817 N N . GLU A 1 103 ? 37.408 -0.094 -56.752 1.00 94.12 103 GLU A N 1
ATOM 818 C CA . GLU A 1 103 ? 36.064 0.027 -57.304 1.00 94.12 103 GLU A CA 1
ATOM 819 C C . GLU A 1 103 ? 35.769 -1.181 -58.190 1.00 94.12 103 GLU A C 1
ATOM 821 O O . GLU A 1 103 ? 36.409 -1.369 -59.222 1.00 94.12 103 GLU A O 1
ATOM 826 N N . VAL A 1 104 ? 34.818 -2.024 -57.795 1.00 94.88 104 VAL A N 1
ATOM 827 C CA . VAL A 1 104 ? 34.466 -3.228 -58.552 1.00 94.88 104 VAL A CA 1
ATOM 828 C C . VAL A 1 104 ? 33.341 -2.903 -59.528 1.00 94.88 104 VAL A C 1
ATOM 830 O O . VAL A 1 104 ? 32.297 -2.392 -59.124 1.00 94.88 104 VAL A O 1
ATOM 833 N N . GLN A 1 105 ? 33.542 -3.206 -60.810 1.00 94.94 105 GLN A N 1
ATOM 834 C CA . GLN A 1 105 ? 32.612 -2.860 -61.885 1.00 94.94 105 GLN A CA 1
ATOM 835 C C . GLN A 1 105 ? 32.248 -4.061 -62.767 1.00 94.94 105 GLN A C 1
ATOM 837 O O . GLN A 1 105 ? 33.048 -4.970 -62.980 1.00 94.94 105 GLN A O 1
ATOM 842 N N . GLU A 1 106 ? 31.063 -4.010 -63.372 1.00 92.69 106 GLU A N 1
ATOM 843 C CA . GLU A 1 106 ? 30.659 -4.853 -64.502 1.00 92.69 106 GLU A CA 1
ATOM 844 C C . GLU A 1 106 ? 30.171 -3.944 -65.636 1.00 92.69 106 GLU A C 1
ATOM 846 O O . GLU A 1 106 ? 29.306 -3.096 -65.429 1.00 92.69 106 GLU A O 1
ATOM 851 N N . ASN A 1 107 ? 30.717 -4.104 -66.849 1.00 87.94 107 ASN A N 1
ATOM 852 C CA . ASN A 1 107 ? 30.316 -3.327 -68.035 1.00 87.94 107 ASN A CA 1
ATOM 853 C C . ASN A 1 107 ? 30.272 -1.796 -67.807 1.00 87.94 107 ASN A C 1
ATOM 855 O O . ASN A 1 107 ? 29.405 -1.106 -68.341 1.00 87.94 107 ASN A O 1
ATOM 859 N N . GLY A 1 108 ? 31.196 -1.265 -66.998 1.00 84.19 108 GLY A N 1
ATOM 860 C CA . GLY A 1 108 ? 31.279 0.161 -66.656 1.00 84.19 108 GLY A CA 1
ATOM 861 C C . GLY A 1 108 ? 30.277 0.638 -65.597 1.00 84.19 108 GLY A C 1
ATOM 862 O O . GLY A 1 108 ? 30.243 1.827 -65.299 1.00 84.19 108 GLY A O 1
ATOM 863 N N . THR A 1 109 ? 29.467 -0.260 -65.026 1.00 88.19 109 THR A N 1
ATOM 864 C CA . THR A 1 109 ? 28.599 0.025 -63.875 1.00 88.19 109 THR A CA 1
ATOM 865 C C . THR A 1 109 ? 29.288 -0.426 -62.593 1.00 88.19 109 THR A C 1
ATOM 867 O O . THR A 1 109 ? 29.725 -1.573 -62.497 1.00 88.19 109 THR A O 1
ATOM 870 N N . THR A 1 110 ? 29.373 0.460 -61.603 1.00 89.12 110 THR A N 1
ATOM 871 C CA . THR A 1 110 ? 29.909 0.154 -60.272 1.00 89.12 110 THR A CA 1
ATOM 872 C C . THR A 1 110 ? 28.985 -0.796 -59.524 1.00 89.12 110 THR A C 1
ATOM 874 O O . THR A 1 110 ? 27.810 -0.496 -59.321 1.00 89.12 110 THR A O 1
ATOM 877 N N . LEU A 1 111 ? 29.530 -1.941 -59.116 1.00 85.25 111 LEU A N 1
ATOM 878 C CA . LEU A 1 111 ? 28.852 -2.914 -58.267 1.00 85.25 111 LEU A CA 1
ATOM 879 C C . LEU A 1 111 ? 29.087 -2.606 -56.787 1.00 85.25 111 LEU A C 1
ATOM 881 O O . LEU A 1 111 ? 28.154 -2.687 -55.998 1.00 85.25 111 LEU A O 1
ATOM 885 N N . GLU A 1 112 ? 30.327 -2.277 -56.410 1.00 86.44 112 GLU A N 1
ATOM 886 C CA . GLU A 1 112 ? 30.724 -2.068 -55.013 1.00 86.44 112 GLU A CA 1
ATOM 887 C C . GLU A 1 112 ? 32.059 -1.310 -54.907 1.00 86.44 112 GLU A C 1
ATOM 889 O O . GLU A 1 112 ? 32.903 -1.396 -55.803 1.00 86.44 112 GLU A O 1
ATOM 894 N N . ILE A 1 113 ? 32.284 -0.619 -53.785 1.00 84.44 113 ILE A N 1
ATOM 895 C CA . ILE A 1 113 ? 33.572 0.000 -53.439 1.00 84.44 113 ILE A CA 1
ATOM 896 C C . ILE A 1 113 ? 34.172 -0.710 -52.219 1.00 84.44 113 ILE A C 1
ATOM 898 O O . ILE A 1 113 ? 33.594 -0.730 -51.135 1.00 84.44 113 ILE A O 1
ATOM 902 N N . ILE A 1 114 ? 35.377 -1.263 -52.374 1.00 83.31 114 ILE A N 1
ATOM 903 C CA . ILE A 1 114 ? 36.107 -1.966 -51.314 1.00 83.31 114 ILE A CA 1
ATOM 904 C C . ILE A 1 114 ? 37.185 -1.040 -50.736 1.00 83.31 114 ILE A C 1
ATOM 906 O O . ILE A 1 114 ? 38.281 -0.877 -51.289 1.00 83.31 114 ILE A O 1
ATOM 910 N N . TYR A 1 115 ? 36.867 -0.442 -49.590 1.00 84.31 115 TYR A N 1
ATOM 911 C CA . TYR A 1 115 ? 37.785 0.373 -48.788 1.00 84.31 115 TYR A CA 1
ATOM 912 C C . TYR A 1 115 ? 38.941 -0.455 -48.196 1.00 84.31 115 TYR A C 1
ATOM 914 O O . TYR A 1 115 ? 38.858 -1.687 -48.175 1.00 84.31 115 TYR A O 1
ATOM 922 N N . PRO A 1 116 ? 40.034 0.182 -47.728 1.00 79.75 116 PRO A N 1
ATOM 923 C CA . PRO A 1 116 ? 41.169 -0.520 -47.131 1.00 79.75 116 PRO A CA 1
ATOM 924 C C . PRO A 1 116 ? 40.764 -1.538 -46.065 1.00 79.75 116 PRO A C 1
ATOM 926 O O . PRO A 1 116 ? 39.871 -1.288 -45.265 1.00 79.75 116 PRO A O 1
ATOM 929 N N . GLN A 1 117 ? 41.430 -2.694 -46.061 1.00 79.56 117 GLN A N 1
ATOM 930 C CA . GLN A 1 117 ? 41.113 -3.884 -45.254 1.00 79.56 117 GLN A CA 1
ATOM 931 C C . GLN A 1 117 ? 39.777 -4.581 -45.569 1.00 79.56 117 GLN A C 1
ATOM 933 O O . GLN A 1 117 ? 39.610 -5.734 -45.164 1.00 79.56 117 GLN A O 1
ATOM 938 N N . GLY A 1 118 ? 38.873 -3.955 -46.328 1.00 77.81 118 GLY A N 1
ATOM 939 C CA . GLY A 1 118 ? 37.593 -4.526 -46.740 1.00 77.81 118 GLY A CA 1
ATOM 940 C C . GLY A 1 118 ? 37.734 -5.777 -47.609 1.00 77.81 118 GLY A C 1
ATOM 941 O O . GLY A 1 118 ? 38.695 -5.925 -48.368 1.00 77.81 118 GLY A O 1
ATOM 942 N N . ILE A 1 119 ? 36.752 -6.676 -47.506 1.00 83.06 119 ILE A N 1
ATOM 943 C CA . ILE A 1 119 ? 36.629 -7.898 -48.308 1.00 83.06 119 ILE A CA 1
ATOM 944 C C . ILE A 1 119 ? 35.185 -8.063 -48.785 1.00 83.06 119 ILE A C 1
ATOM 946 O O . ILE A 1 119 ? 34.254 -7.824 -48.018 1.00 83.06 119 ILE A O 1
ATOM 950 N N . LYS A 1 120 ? 34.999 -8.462 -50.044 1.00 85.06 120 LYS A N 1
ATOM 951 C CA . LYS A 1 120 ? 33.682 -8.713 -50.644 1.00 85.06 120 LYS A CA 1
ATOM 952 C C . LYS A 1 120 ? 33.709 -9.970 -51.507 1.00 85.06 120 LYS A C 1
ATOM 954 O O . LYS A 1 120 ? 34.702 -10.231 -52.189 1.00 85.06 120 LYS A O 1
ATOM 959 N N . GLU A 1 121 ? 32.625 -10.741 -51.467 1.00 87.38 121 GLU A N 1
ATOM 960 C CA . GLU A 1 121 ? 32.394 -11.884 -52.355 1.00 87.38 121 GLU A CA 1
ATOM 961 C C . GLU A 1 121 ? 31.384 -11.499 -53.437 1.00 87.38 121 GLU A C 1
ATOM 963 O O . GLU A 1 121 ? 30.335 -10.929 -53.155 1.00 87.38 121 GLU A O 1
ATOM 968 N N . PHE A 1 122 ? 31.706 -11.834 -54.680 1.00 89.12 122 PHE A N 1
ATOM 969 C CA . PHE A 1 122 ? 30.859 -11.630 -55.845 1.00 89.12 122 PHE A CA 1
ATOM 970 C C . PHE A 1 122 ? 30.540 -12.986 -56.448 1.00 89.12 122 PHE A C 1
ATOM 972 O O . PHE A 1 122 ? 31.452 -13.788 -56.667 1.00 89.12 122 PHE A O 1
ATOM 979 N N . VAL A 1 123 ? 29.267 -13.229 -56.747 1.00 90.31 123 VAL A N 1
ATOM 980 C CA . VAL A 1 123 ? 28.790 -14.458 -57.383 1.00 90.31 123 VAL A CA 1
ATOM 981 C C . VAL A 1 123 ? 28.037 -14.111 -58.656 1.00 90.31 123 VAL A C 1
ATOM 983 O O . VAL A 1 123 ? 27.198 -13.215 -58.674 1.00 90.31 123 VAL A O 1
ATOM 986 N N . PHE A 1 124 ? 28.338 -14.819 -59.736 1.00 90.44 124 PHE A N 1
ATOM 987 C CA . PHE A 1 124 ? 27.624 -14.663 -60.993 1.00 90.44 124 PHE A CA 1
ATOM 988 C C . PHE A 1 124 ? 26.301 -15.438 -60.944 1.00 90.44 124 PHE A C 1
ATOM 990 O O . PHE A 1 124 ? 26.305 -16.660 -60.791 1.00 90.44 124 PHE A O 1
ATOM 997 N N . ASP A 1 125 ? 25.167 -14.754 -61.087 1.00 83.38 125 ASP A N 1
ATOM 998 C CA . ASP A 1 125 ? 23.826 -15.359 -60.984 1.00 83.38 125 ASP A CA 1
ATOM 999 C C . ASP A 1 125 ? 23.351 -16.045 -62.284 1.00 83.38 125 ASP A C 1
ATOM 1001 O O . ASP A 1 125 ? 22.298 -16.683 -62.326 1.00 83.38 125 ASP A O 1
ATOM 1005 N N . GLY A 1 126 ? 24.152 -15.940 -63.347 1.00 84.44 126 GLY A N 1
ATOM 1006 C CA . GLY A 1 126 ? 23.847 -16.417 -64.695 1.00 84.44 126 GLY A CA 1
ATOM 1007 C C . GLY A 1 126 ? 23.628 -15.296 -65.707 1.00 84.44 126 GLY A C 1
ATOM 1008 O O . GLY A 1 126 ? 23.814 -15.524 -66.900 1.00 84.44 126 GLY A O 1
ATOM 1009 N N . ASN A 1 127 ? 23.324 -14.084 -65.242 1.00 84.00 127 ASN A N 1
ATOM 1010 C CA . ASN A 1 127 ? 23.204 -12.885 -66.062 1.00 84.00 127 ASN A CA 1
ATOM 1011 C C . ASN A 1 127 ? 24.131 -11.761 -65.592 1.00 84.00 127 ASN A C 1
ATOM 1013 O O . ASN A 1 127 ? 24.690 -11.082 -66.444 1.00 84.00 127 ASN A O 1
ATOM 1017 N N . HIS A 1 128 ? 24.326 -11.570 -64.291 1.00 88.00 128 HIS A N 1
ATOM 1018 C CA . HIS A 1 128 ? 25.112 -10.479 -63.723 1.00 88.00 128 HIS A CA 1
ATOM 1019 C C . HIS A 1 128 ? 25.981 -10.956 -62.560 1.00 88.00 128 HIS A C 1
ATOM 1021 O O . HIS A 1 128 ? 25.677 -11.939 -61.879 1.00 88.00 128 HIS A O 1
ATOM 1027 N N . TRP A 1 129 ? 27.080 -10.245 -62.322 1.00 88.94 129 TRP A N 1
ATOM 1028 C CA . TRP A 1 129 ? 27.806 -10.339 -61.063 1.00 88.94 129 TRP A CA 1
ATOM 1029 C C . TRP A 1 129 ? 27.012 -9.652 -59.951 1.00 88.94 129 TRP A C 1
ATOM 1031 O O . TRP A 1 129 ? 26.727 -8.458 -60.021 1.00 88.94 129 TRP A O 1
ATOM 1041 N N . VAL A 1 130 ? 26.679 -10.412 -58.911 1.00 84.19 130 VAL A N 1
ATOM 1042 C CA . VAL A 1 130 ? 25.971 -9.931 -57.724 1.00 84.19 130 VAL A CA 1
ATOM 1043 C C . VAL A 1 130 ? 26.943 -9.935 -56.550 1.00 84.19 130 VAL A C 1
ATOM 1045 O O . VAL A 1 130 ? 27.585 -10.948 -56.269 1.00 84.19 130 VAL A O 1
ATOM 1048 N N . SER A 1 131 ? 27.070 -8.796 -55.870 1.00 81.25 131 SER A N 1
ATOM 1049 C CA . SER A 1 131 ? 27.775 -8.720 -54.588 1.00 81.25 131 SER A CA 1
ATOM 1050 C C . SER A 1 131 ? 26.948 -9.452 -53.533 1.00 81.25 131 SER A C 1
ATOM 1052 O O . SER A 1 131 ? 25.766 -9.155 -53.360 1.00 81.25 131 SER A O 1
ATOM 1054 N N . LEU A 1 132 ? 27.540 -10.426 -52.844 1.00 69.50 132 LEU A N 1
ATOM 1055 C CA . LEU A 1 132 ? 26.920 -11.013 -51.666 1.00 69.50 132 LEU A CA 1
ATOM 1056 C C . LEU A 1 132 ? 27.217 -10.102 -50.476 1.00 69.50 132 LEU A C 1
ATOM 1058 O O . LEU A 1 132 ? 28.363 -9.978 -50.039 1.00 69.50 132 LEU A O 1
ATOM 1062 N N . ASP A 1 133 ? 26.172 -9.482 -49.932 1.00 57.41 133 ASP A N 1
ATOM 1063 C CA . ASP A 1 133 ? 26.254 -8.687 -48.710 1.00 57.41 133 ASP A CA 1
ATOM 1064 C C . ASP A 1 133 ? 26.386 -9.582 -47.474 1.00 57.41 133 ASP A C 1
ATOM 1066 O O . ASP A 1 133 ? 25.511 -9.673 -46.622 1.00 57.41 133 ASP A O 1
ATOM 1070 N N . PHE A 1 134 ? 27.539 -10.231 -47.356 1.00 50.75 134 PHE A N 1
ATOM 1071 C CA . PHE A 1 134 ? 28.100 -10.620 -46.069 1.00 50.75 134 PHE A CA 1
ATOM 1072 C C . PHE A 1 134 ? 29.348 -9.772 -45.849 1.00 50.75 134 PHE A C 1
ATOM 1074 O O . PHE A 1 134 ? 30.481 -10.237 -45.938 1.00 50.75 134 PHE A O 1
ATOM 1081 N N . GLY A 1 135 ? 29.127 -8.474 -45.651 1.00 41.75 135 GLY A N 1
ATOM 1082 C CA . GLY A 1 135 ? 30.182 -7.514 -45.370 1.00 41.75 135 GLY A CA 1
ATOM 1083 C C . GLY A 1 135 ? 30.037 -6.977 -43.959 1.00 41.75 135 GLY A C 1
ATOM 1084 O O . GLY A 1 135 ? 29.271 -6.045 -43.743 1.00 41.75 135 GLY A O 1
ATOM 1085 N N . THR A 1 136 ? 30.805 -7.522 -43.014 1.00 47.69 136 THR A N 1
ATOM 1086 C CA . THR A 1 136 ? 31.203 -6.776 -41.814 1.00 47.69 136 THR A CA 1
ATOM 1087 C C . THR A 1 136 ? 31.982 -5.554 -42.306 1.00 47.69 136 THR A C 1
ATOM 1089 O O . THR A 1 136 ? 33.126 -5.698 -42.749 1.00 47.69 136 THR A O 1
ATOM 1092 N N . GLN A 1 137 ? 31.369 -4.369 -42.341 1.00 42.62 137 GLN A N 1
ATOM 1093 C CA . GLN A 1 137 ? 32.139 -3.148 -42.577 1.00 42.62 137 GLN A CA 1
ATOM 1094 C C . GLN A 1 137 ? 33.124 -2.991 -41.406 1.00 42.62 137 GLN A C 1
ATOM 1096 O O . GLN A 1 137 ? 32.761 -3.124 -40.244 1.00 42.62 137 GLN A O 1
ATOM 1101 N N . LEU A 1 138 ? 34.413 -2.869 -41.727 1.00 38.88 138 LEU A N 1
ATOM 1102 C CA . LEU A 1 138 ? 35.519 -2.990 -40.776 1.00 38.88 138 LEU A CA 1
ATOM 1103 C C . LEU A 1 138 ? 35.942 -1.636 -40.198 1.00 38.88 138 LEU A C 1
ATOM 1105 O O . LEU A 1 138 ? 36.278 -0.737 -40.962 1.00 38.88 138 LEU A O 1
ATOM 1109 N N . SER A 1 139 ? 36.081 -1.596 -38.866 1.00 31.38 139 SER A N 1
ATOM 1110 C CA . SER A 1 139 ? 37.154 -0.972 -38.057 1.00 31.38 139 SER A CA 1
ATOM 1111 C C . SER A 1 139 ? 36.563 -0.268 -36.829 1.00 31.38 139 SER A C 1
ATOM 1113 O O . SER A 1 139 ? 36.336 0.937 -36.857 1.00 31.38 139 SER A O 1
ATOM 1115 N N . GLY A 1 140 ? 36.364 -1.021 -35.739 1.00 44.56 140 GLY A N 1
ATOM 1116 C CA . GLY A 1 140 ? 35.871 -0.508 -34.450 1.00 44.56 140 GLY A CA 1
ATOM 1117 C C . GLY A 1 140 ? 34.469 -0.977 -34.053 1.00 44.56 140 GLY A C 1
ATOM 1118 O O . GLY A 1 140 ? 33.974 -0.554 -33.017 1.00 44.56 140 GLY A O 1
ATOM 1119 N N . GLU A 1 141 ? 33.841 -1.855 -34.837 1.00 38.94 141 GLU A N 1
ATOM 1120 C CA . GLU A 1 141 ? 32.436 -2.236 -34.662 1.00 38.94 141 GLU A CA 1
ATOM 1121 C C . GLU A 1 141 ? 32.304 -3.727 -34.312 1.00 38.94 141 GLU A C 1
ATOM 1123 O O . GLU A 1 141 ? 32.758 -4.595 -35.058 1.00 38.94 141 GLU A O 1
ATOM 1128 N N . GLU A 1 142 ? 31.675 -4.021 -33.170 1.00 41.97 142 GLU A N 1
ATOM 1129 C CA . GLU A 1 142 ? 31.341 -5.372 -32.685 1.00 41.97 142 GLU A CA 1
ATOM 1130 C C . GLU A 1 142 ? 29.911 -5.802 -33.082 1.00 41.97 142 GLU A C 1
ATOM 1132 O O . GLU A 1 142 ? 29.260 -6.545 -32.349 1.00 41.97 142 GLU A O 1
ATOM 1137 N N . ASN A 1 143 ? 29.385 -5.336 -34.224 1.00 50.34 143 ASN A N 1
ATOM 1138 C CA . ASN A 1 143 ? 27.959 -5.483 -34.538 1.00 50.34 143 ASN A CA 1
ATOM 1139 C C . ASN A 1 143 ? 27.666 -6.515 -35.646 1.00 50.34 143 ASN A C 1
ATOM 1141 O O . ASN A 1 143 ? 28.254 -6.481 -36.727 1.00 50.34 143 ASN A O 1
ATOM 1145 N N . ILE A 1 144 ? 26.708 -7.413 -35.391 1.00 58.69 144 ILE A N 1
ATOM 1146 C CA . ILE A 1 144 ? 26.080 -8.306 -36.378 1.00 58.69 144 ILE A CA 1
ATOM 1147 C C . ILE A 1 144 ? 24.679 -7.756 -36.677 1.00 58.69 144 ILE A C 1
ATOM 1149 O O . ILE A 1 144 ? 23.828 -7.699 -35.789 1.00 58.69 144 ILE A O 1
ATOM 1153 N N . PHE A 1 145 ? 24.417 -7.399 -37.937 1.00 55.62 145 PHE A N 1
ATOM 1154 C CA . PHE A 1 145 ? 23.086 -7.002 -38.410 1.00 55.62 145 PHE A CA 1
ATOM 1155 C C . PHE A 1 145 ? 22.463 -8.126 -39.238 1.00 55.62 145 PHE A C 1
ATOM 1157 O O . PHE A 1 145 ? 23.049 -8.586 -40.217 1.00 55.62 145 PHE A O 1
ATOM 1164 N N . LEU A 1 146 ? 21.259 -8.555 -38.857 1.00 57.41 146 LEU A N 1
ATOM 1165 C CA . LEU A 1 146 ? 20.440 -9.498 -39.617 1.00 57.41 146 LEU A CA 1
ATOM 1166 C C . LEU A 1 146 ? 19.097 -8.817 -39.927 1.00 57.41 146 LEU A C 1
ATOM 1168 O O . LEU A 1 146 ? 18.221 -8.751 -39.065 1.00 57.41 146 LEU A O 1
ATOM 1172 N N . GLY A 1 147 ? 18.940 -8.279 -41.143 1.00 52.28 147 GLY A N 1
ATOM 1173 C CA . GLY A 1 147 ? 17.723 -7.571 -41.573 1.00 52.28 147 GLY A CA 1
ATOM 1174 C C . GLY A 1 147 ? 17.994 -6.276 -42.347 1.00 52.28 147 GLY A C 1
ATOM 1175 O O . GLY A 1 147 ? 19.126 -6.010 -42.744 1.00 52.28 147 GLY A O 1
ATOM 1176 N N . ASN A 1 148 ? 16.949 -5.480 -42.599 1.00 38.16 148 ASN A N 1
ATOM 1177 C CA . ASN A 1 148 ? 17.041 -4.261 -43.407 1.00 38.16 148 ASN A CA 1
ATOM 1178 C C . ASN A 1 148 ? 17.561 -3.096 -42.543 1.00 38.16 148 ASN A C 1
ATOM 1180 O O . ASN A 1 148 ? 16.865 -2.586 -41.665 1.00 38.16 148 ASN A O 1
ATOM 1184 N N . ALA A 1 149 ? 18.814 -2.698 -42.759 1.00 47.78 149 ALA A N 1
ATOM 1185 C CA . ALA A 1 149 ? 19.438 -1.586 -42.052 1.00 47.78 149 ALA A CA 1
ATOM 1186 C C . ALA A 1 149 ? 19.198 -0.248 -42.771 1.00 47.78 149 ALA A C 1
ATOM 1188 O O . ALA A 1 149 ? 19.259 -0.185 -44.000 1.00 47.78 149 ALA A O 1
ATOM 1189 N N . LYS A 1 150 ? 19.024 0.813 -41.958 1.00 45.81 150 LYS A N 1
ATOM 1190 C CA . LYS A 1 150 ? 19.397 2.236 -42.165 1.00 45.81 150 LYS A CA 1
ATOM 1191 C C . LYS A 1 150 ? 18.260 3.243 -41.910 1.00 45.81 150 LYS A C 1
ATOM 1193 O O . LYS A 1 150 ? 17.236 3.228 -42.587 1.00 45.81 150 LYS A O 1
ATOM 1198 N N . ARG A 1 151 ? 18.568 4.288 -41.123 1.00 39.31 151 ARG A N 1
ATOM 1199 C CA . ARG A 1 151 ? 18.425 5.681 -41.593 1.00 39.31 151 ARG A CA 1
ATOM 1200 C C . ARG A 1 151 ? 19.479 6.597 -40.971 1.00 39.31 151 ARG A C 1
ATOM 1202 O O . ARG A 1 151 ? 19.407 6.935 -39.801 1.00 39.31 151 ARG A O 1
ATOM 1209 N N . ASP A 1 152 ? 20.384 7.075 -41.817 1.00 47.62 152 ASP A N 1
ATOM 1210 C CA . ASP A 1 152 ? 21.156 8.286 -41.555 1.00 47.62 152 ASP A CA 1
ATOM 1211 C C . ASP A 1 152 ? 20.249 9.489 -41.822 1.00 47.62 152 ASP A C 1
ATOM 1213 O O . ASP A 1 152 ? 19.754 9.663 -42.941 1.00 47.62 152 ASP A O 1
ATOM 1217 N N . TRP A 1 153 ? 20.012 10.330 -40.820 1.00 36.12 153 TRP A N 1
ATOM 1218 C CA . TRP A 1 153 ? 19.643 11.718 -41.084 1.00 36.12 153 TRP A CA 1
ATOM 1219 C C . TRP A 1 153 ? 20.233 12.615 -40.002 1.00 36.12 153 TRP A C 1
ATOM 1221 O O . TRP A 1 153 ? 19.554 13.027 -39.069 1.00 36.12 153 TRP A O 1
ATOM 1231 N N . MET A 1 154 ? 21.513 12.929 -40.197 1.00 35.34 154 MET A N 1
ATOM 1232 C CA . MET A 1 154 ? 22.237 14.021 -39.549 1.00 35.34 154 MET A CA 1
ATOM 1233 C C . MET A 1 154 ? 22.474 13.866 -38.035 1.00 35.34 154 MET A C 1
ATOM 1235 O O . MET A 1 154 ? 21.864 14.555 -37.225 1.00 35.34 154 MET A O 1
ATOM 1239 N N . GLY A 1 155 ? 23.498 13.070 -37.702 1.00 42.97 155 GLY A N 1
ATOM 1240 C CA . GLY A 1 155 ? 24.592 13.548 -36.847 1.00 42.97 155 GLY A CA 1
ATOM 1241 C C . GLY A 1 155 ? 24.528 13.271 -35.343 1.00 42.97 155 GLY A C 1
ATOM 1242 O O . GLY A 1 155 ? 24.493 14.227 -34.583 1.00 42.97 155 GLY A O 1
ATOM 1243 N N . THR A 1 156 ? 24.612 11.997 -34.944 1.00 37.34 156 THR A N 1
ATOM 1244 C CA . THR A 1 156 ? 25.515 11.440 -33.901 1.00 37.34 156 THR A CA 1
ATOM 1245 C C . THR A 1 156 ? 25.408 9.914 -34.010 1.00 37.34 156 THR A C 1
ATOM 1247 O O . THR A 1 156 ? 24.351 9.365 -33.720 1.00 37.34 156 THR A O 1
ATOM 1250 N N . GLU A 1 157 ? 26.447 9.254 -34.520 1.00 44.88 157 GLU A N 1
ATOM 1251 C CA . GLU A 1 157 ? 26.439 7.870 -35.026 1.00 44.88 157 GLU A CA 1
ATOM 1252 C C . GLU A 1 157 ? 25.885 6.828 -34.034 1.00 44.88 157 GLU A C 1
ATOM 1254 O O . GLU A 1 157 ? 26.487 6.568 -32.993 1.00 44.88 157 GLU A O 1
ATOM 1259 N N . ARG A 1 158 ? 24.765 6.185 -34.394 1.00 51.00 158 ARG A N 1
ATOM 1260 C CA . ARG A 1 158 ? 24.354 4.863 -33.893 1.00 51.00 158 ARG A CA 1
ATOM 1261 C C . ARG A 1 158 ? 23.815 4.041 -35.059 1.00 51.00 158 ARG A C 1
ATOM 1263 O O . ARG A 1 158 ? 23.008 4.528 -35.849 1.00 51.00 158 ARG A O 1
ATOM 1270 N N . GLN A 1 159 ? 24.308 2.815 -35.205 1.00 56.09 159 GLN A N 1
ATOM 1271 C CA . GLN A 1 159 ? 23.877 1.887 -36.248 1.00 56.09 159 GLN A CA 1
ATOM 1272 C C . GLN A 1 159 ? 22.714 1.034 -35.718 1.00 56.09 159 GLN A C 1
ATOM 1274 O O . GLN A 1 159 ? 22.821 0.455 -34.636 1.00 56.09 159 GLN A O 1
ATOM 1279 N N . GLY A 1 160 ? 21.602 0.953 -36.460 1.00 59.41 160 GLY A N 1
ATOM 1280 C CA . GLY A 1 160 ? 20.382 0.322 -35.954 1.00 59.41 160 GLY A CA 1
ATOM 1281 C C . GLY A 1 160 ? 19.592 -0.541 -36.938 1.00 59.41 160 GLY A C 1
ATOM 1282 O O . GLY A 1 160 ? 19.545 -0.276 -38.141 1.00 59.41 160 GLY A O 1
ATOM 1283 N N . ALA A 1 161 ? 18.936 -1.564 -36.386 1.00 65.62 161 ALA A N 1
ATOM 1284 C CA . ALA A 1 161 ? 17.909 -2.385 -37.012 1.00 65.62 161 ALA A CA 1
ATOM 1285 C C . ALA A 1 161 ? 16.598 -1.600 -37.161 1.00 65.62 161 ALA A C 1
ATOM 1287 O O . ALA A 1 161 ? 16.139 -0.936 -36.233 1.00 65.62 161 ALA A O 1
ATOM 1288 N N . TYR A 1 162 ? 15.962 -1.711 -38.322 1.00 63.94 162 TYR A N 1
ATOM 1289 C CA . TYR A 1 162 ? 14.645 -1.138 -38.584 1.00 63.94 162 TYR A CA 1
ATOM 1290 C C . TYR A 1 162 ? 13.729 -2.208 -39.179 1.00 63.94 162 TYR A C 1
ATOM 1292 O O . TYR A 1 162 ? 14.183 -3.036 -39.963 1.00 63.94 162 TYR A O 1
ATOM 1300 N N . ASP A 1 163 ? 12.446 -2.159 -38.819 1.00 62.69 163 ASP A N 1
ATOM 1301 C CA . ASP A 1 163 ? 11.362 -2.937 -39.435 1.00 62.69 163 ASP A CA 1
ATOM 1302 C C . ASP A 1 163 ? 11.599 -4.463 -39.444 1.00 62.69 163 ASP A C 1
ATOM 1304 O O . ASP A 1 163 ? 12.096 -5.030 -40.415 1.00 62.69 163 ASP A O 1
ATOM 1308 N N . HIS A 1 164 ? 11.215 -5.139 -38.355 1.00 64.31 164 HIS A N 1
ATOM 1309 C CA . HIS A 1 164 ? 11.323 -6.601 -38.196 1.00 64.31 164 HIS A CA 1
ATOM 1310 C C . HIS A 1 164 ? 12.759 -7.156 -38.300 1.00 64.31 164 HIS A C 1
ATOM 1312 O O . HIS A 1 164 ? 12.970 -8.282 -38.756 1.00 64.31 164 HIS A O 1
ATOM 1318 N N . SER A 1 165 ? 13.751 -6.377 -37.865 1.00 69.06 165 SER A N 1
ATOM 1319 C CA . SER A 1 165 ? 15.175 -6.720 -37.970 1.00 69.06 165 SER A CA 1
ATOM 1320 C C . SER A 1 165 ? 15.795 -7.060 -36.611 1.00 69.06 165 SER A C 1
ATOM 1322 O O . SER A 1 165 ? 15.222 -6.772 -35.561 1.00 69.06 165 SER A O 1
ATOM 1324 N N . ILE A 1 166 ? 16.985 -7.665 -36.615 1.00 72.94 166 ILE A N 1
ATOM 1325 C CA . ILE A 1 166 ? 17.768 -7.937 -35.403 1.00 72.94 166 ILE A CA 1
ATOM 1326 C C . ILE A 1 166 ? 19.121 -7.224 -35.511 1.00 72.94 166 ILE A C 1
ATOM 1328 O O . ILE A 1 166 ? 19.866 -7.445 -36.469 1.00 72.94 166 ILE A O 1
ATOM 1332 N N . ALA A 1 167 ? 19.447 -6.387 -34.526 1.00 72.88 167 ALA A N 1
ATOM 1333 C CA . ALA A 1 167 ? 20.774 -5.811 -34.338 1.00 72.88 167 ALA A CA 1
ATOM 1334 C C . ALA A 1 167 ? 21.417 -6.423 -33.093 1.00 72.88 167 ALA A C 1
ATOM 1336 O O . ALA A 1 167 ? 20.806 -6.440 -32.023 1.00 72.88 167 ALA A O 1
ATOM 1337 N N . MET A 1 168 ? 22.641 -6.933 -33.224 1.00 72.50 168 MET A N 1
ATOM 1338 C CA . MET A 1 168 ? 23.401 -7.459 -32.094 1.00 72.50 168 MET A CA 1
ATOM 1339 C C . MET A 1 168 ? 24.757 -6.777 -31.963 1.00 72.50 168 MET A C 1
ATOM 1341 O O . MET A 1 168 ? 25.433 -6.657 -32.978 1.00 72.50 168 MET A O 1
ATOM 1345 N N . GLY A 1 169 ? 25.166 -6.383 -30.751 1.00 65.38 169 GLY A N 1
ATOM 1346 C CA . GLY A 1 169 ? 26.513 -5.856 -30.470 1.00 65.38 169 GLY A CA 1
ATOM 1347 C C . GLY A 1 169 ? 26.571 -4.620 -29.556 1.00 65.38 169 GLY A C 1
ATOM 1348 O O . GLY A 1 169 ? 25.718 -4.444 -28.687 1.00 65.38 169 GLY A O 1
ATOM 1349 N N . TYR A 1 170 ? 27.604 -3.788 -29.706 1.00 58.94 170 TYR A N 1
ATOM 1350 C CA . TYR A 1 170 ? 27.866 -2.591 -28.898 1.00 58.94 170 TYR A CA 1
ATOM 1351 C C . TYR A 1 170 ? 27.091 -1.361 -29.414 1.00 58.94 170 TYR A C 1
ATOM 1353 O O . TYR A 1 170 ? 27.225 -0.977 -30.577 1.00 58.94 170 TYR A O 1
ATOM 1361 N N . MET A 1 171 ? 26.320 -0.708 -28.536 1.00 63.59 171 MET A N 1
ATOM 1362 C CA . MET A 1 171 ? 25.527 0.506 -28.809 1.00 63.59 171 MET A CA 1
ATOM 1363 C C . MET A 1 171 ? 24.573 0.384 -30.011 1.00 63.59 171 MET A C 1
ATOM 1365 O O . MET A 1 171 ? 24.453 1.305 -30.822 1.00 63.59 171 MET A O 1
ATOM 1369 N N . VAL A 1 172 ? 23.890 -0.758 -30.132 1.00 69.31 172 VAL A N 1
ATOM 1370 C CA . VAL A 1 172 ? 22.957 -1.040 -31.236 1.00 69.31 172 VAL A CA 1
ATOM 1371 C C . VAL A 1 172 ? 21.567 -0.450 -31.002 1.00 69.31 172 VAL A C 1
ATOM 1373 O O . VAL A 1 172 ? 21.040 -0.515 -29.897 1.00 69.31 172 VAL A O 1
ATOM 1376 N N . GLU A 1 173 ? 20.931 0.069 -32.052 1.00 71.75 173 GLU A N 1
ATOM 1377 C CA . GLU A 1 173 ? 19.544 0.561 -32.001 1.00 71.75 173 GLU A CA 1
ATOM 1378 C C . GLU A 1 173 ? 18.586 -0.402 -32.734 1.00 71.75 173 GLU A C 1
ATOM 1380 O O . GLU A 1 173 ? 18.964 -1.034 -33.715 1.00 71.75 173 GLU A O 1
ATOM 1385 N N . ALA A 1 174 ? 17.335 -0.538 -32.295 1.00 70.25 174 ALA A N 1
ATOM 1386 C CA . ALA A 1 174 ? 16.292 -1.310 -32.968 1.00 70.25 174 ALA A CA 1
ATOM 1387 C C . ALA A 1 174 ? 14.952 -0.565 -32.954 1.00 70.25 174 ALA A C 1
ATOM 1389 O O . ALA A 1 174 ? 14.417 -0.249 -31.894 1.00 70.25 174 ALA A O 1
ATOM 1390 N N . SER A 1 175 ? 14.358 -0.347 -34.125 1.00 67.62 175 SER A N 1
ATOM 1391 C CA . SER A 1 175 ? 13.073 0.343 -34.288 1.00 67.62 175 SER A CA 1
ATOM 1392 C C . SER A 1 175 ? 12.057 -0.493 -35.078 1.00 67.62 175 SER A C 1
ATOM 1394 O O . SER A 1 175 ? 12.440 -1.307 -35.917 1.00 67.62 175 SER A O 1
ATOM 1396 N N . TYR A 1 176 ? 10.757 -0.273 -34.843 1.00 64.31 176 TYR A N 1
ATOM 1397 C CA . TYR A 1 176 ? 9.631 -0.908 -35.556 1.00 64.31 176 TYR A CA 1
ATOM 1398 C C . TYR A 1 176 ? 9.651 -2.446 -35.515 1.00 64.31 176 TYR A C 1
ATOM 1400 O O . TYR A 1 176 ? 10.076 -3.095 -36.467 1.00 64.31 176 TYR A O 1
ATOM 1408 N N . TYR A 1 177 ? 9.163 -3.046 -34.426 1.00 63.41 177 TYR A N 1
ATOM 1409 C CA . TYR A 1 177 ? 9.044 -4.513 -34.293 1.00 63.41 177 TYR A CA 1
ATOM 1410 C C . TYR A 1 177 ? 10.374 -5.285 -34.427 1.00 63.41 177 TYR A C 1
ATOM 1412 O O . TYR A 1 177 ? 10.392 -6.439 -34.851 1.00 63.41 177 TYR A O 1
ATOM 1420 N N . SER A 1 178 ? 11.489 -4.643 -34.077 1.00 72.38 178 SER A N 1
ATOM 1421 C CA . SER A 1 178 ? 12.850 -5.189 -34.199 1.00 72.38 178 SER A CA 1
ATOM 1422 C C . SER A 1 178 ? 13.409 -5.684 -32.853 1.00 72.38 178 SER A C 1
ATOM 1424 O O . SER A 1 178 ? 12.807 -5.469 -31.804 1.00 72.38 178 SER A O 1
ATOM 1426 N N . ILE A 1 179 ? 14.570 -6.339 -32.854 1.00 74.81 179 ILE A N 1
ATOM 1427 C CA . ILE A 1 179 ? 15.275 -6.796 -31.644 1.00 74.81 179 ILE A CA 1
ATOM 1428 C C . ILE A 1 179 ? 16.671 -6.160 -31.605 1.00 74.81 179 ILE A C 1
ATOM 1430 O O . ILE A 1 179 ? 17.399 -6.235 -32.589 1.00 74.81 179 ILE A O 1
ATOM 1434 N N . ALA A 1 180 ? 17.049 -5.562 -30.476 1.00 75.00 180 ALA A N 1
ATOM 1435 C CA . ALA A 1 180 ? 18.411 -5.133 -30.164 1.00 75.00 180 ALA A CA 1
ATOM 1436 C C . ALA A 1 180 ? 18.966 -6.015 -29.035 1.00 75.00 180 ALA A C 1
ATOM 1438 O O . ALA A 1 180 ? 18.327 -6.142 -27.992 1.00 75.00 180 ALA A O 1
ATOM 1439 N N . ALA A 1 181 ? 20.134 -6.631 -29.219 1.00 75.19 181 ALA A N 1
ATOM 1440 C CA . ALA A 1 181 ? 20.752 -7.466 -28.186 1.00 75.19 181 ALA A CA 1
ATOM 1441 C C . ALA A 1 181 ? 22.270 -7.254 -28.088 1.00 75.19 181 ALA A C 1
ATOM 1443 O O . ALA A 1 181 ? 22.985 -7.442 -29.064 1.00 75.19 181 ALA A O 1
ATOM 1444 N N . GLY A 1 182 ? 22.802 -6.911 -26.919 1.00 65.50 182 GLY A N 1
ATOM 1445 C CA . GLY A 1 182 ? 24.242 -6.693 -26.754 1.00 65.50 182 GLY A CA 1
ATOM 1446 C C . GLY A 1 182 ? 24.569 -5.754 -25.601 1.00 65.50 182 GLY A C 1
ATOM 1447 O O . GLY A 1 182 ? 23.897 -5.803 -24.582 1.00 65.50 182 GLY A O 1
ATOM 1448 N N . TYR A 1 183 ? 25.597 -4.921 -25.752 1.00 52.19 183 TYR A N 1
ATOM 1449 C CA . TYR A 1 183 ? 26.072 -4.004 -24.709 1.00 52.19 183 TYR A CA 1
ATOM 1450 C C . TYR A 1 183 ? 25.659 -2.571 -25.080 1.00 52.19 183 TYR A C 1
ATOM 1452 O O . TYR A 1 183 ? 26.123 -2.063 -26.097 1.00 52.19 183 TYR A O 1
ATOM 1460 N N . TYR A 1 184 ? 24.785 -1.920 -24.298 1.00 57.84 184 TYR A N 1
ATOM 1461 C CA . TYR A 1 184 ? 24.061 -0.669 -24.652 1.00 57.84 184 TYR A CA 1
ATOM 1462 C C . TYR A 1 184 ? 23.009 -0.773 -25.795 1.00 57.84 184 TYR A C 1
ATOM 1464 O O . TYR A 1 184 ? 23.011 0.069 -26.699 1.00 57.84 184 TYR A O 1
ATOM 1472 N N . PRO A 1 185 ? 22.087 -1.752 -25.810 1.00 67.62 185 PRO A N 1
ATOM 1473 C CA . PRO A 1 185 ? 21.014 -1.778 -26.805 1.00 67.62 185 PRO A CA 1
ATOM 1474 C C . PRO A 1 185 ? 19.956 -0.674 -26.573 1.00 67.62 185 PRO A C 1
ATOM 1476 O O . PRO A 1 185 ? 19.557 -0.389 -25.444 1.00 67.62 185 PRO A O 1
ATOM 1479 N N . GLU A 1 186 ? 19.441 -0.078 -27.650 1.00 66.75 186 GLU A N 1
ATOM 1480 C CA . GLU A 1 186 ? 18.300 0.849 -27.634 1.00 66.75 186 GLU A CA 1
ATOM 1481 C C . GLU A 1 186 ? 17.150 0.297 -28.478 1.00 66.75 186 GLU A C 1
ATOM 1483 O O . GLU A 1 186 ? 17.353 -0.143 -29.605 1.00 66.75 186 GLU A O 1
ATOM 1488 N N . ALA A 1 187 ? 15.927 0.303 -27.941 1.00 65.50 187 ALA A N 1
ATOM 1489 C CA . ALA A 1 187 ? 14.776 -0.345 -28.572 1.00 65.50 187 ALA A CA 1
ATOM 1490 C C . ALA A 1 187 ? 13.543 0.582 -28.614 1.00 65.50 187 ALA A C 1
ATOM 1492 O O . ALA A 1 187 ? 12.897 0.875 -27.603 1.00 65.50 187 ALA A O 1
ATOM 1493 N N . HIS A 1 188 ? 13.157 1.031 -29.806 1.00 63.00 188 HIS A N 1
ATOM 1494 C CA . HIS A 1 188 ? 11.997 1.891 -30.043 1.00 63.00 188 HIS A CA 1
ATOM 1495 C C . HIS A 1 188 ? 10.847 1.182 -30.781 1.00 63.00 188 HIS A C 1
ATOM 1497 O O . HIS A 1 188 ? 11.067 0.352 -31.658 1.00 63.00 188 HIS A O 1
ATOM 1503 N N . GLN A 1 189 ? 9.600 1.570 -30.489 1.00 56.81 189 GLN A N 1
ATOM 1504 C CA . GLN A 1 189 ? 8.403 1.206 -31.270 1.00 56.81 189 GLN A CA 1
ATOM 1505 C C . GLN A 1 189 ? 8.172 -0.315 -31.382 1.00 56.81 189 GLN A C 1
ATOM 1507 O O . GLN A 1 189 ? 8.318 -0.910 -32.450 1.00 56.81 189 GLN A O 1
ATOM 1512 N N . ALA A 1 190 ? 7.745 -0.924 -30.274 1.00 51.03 190 ALA A N 1
ATOM 1513 C CA . ALA A 1 190 ? 7.380 -2.337 -30.155 1.00 51.03 190 ALA A CA 1
ATOM 1514 C C . ALA A 1 190 ? 8.531 -3.331 -30.397 1.00 51.03 190 ALA A C 1
ATOM 1516 O O . ALA A 1 190 ? 8.321 -4.417 -30.929 1.00 51.03 190 ALA A O 1
ATOM 1517 N N . SER A 1 191 ? 9.746 -2.953 -30.007 1.00 57.59 191 SER A N 1
ATOM 1518 C CA . SER A 1 191 ? 10.969 -3.752 -30.130 1.00 57.59 191 SER A CA 1
ATOM 1519 C C . SER A 1 191 ? 11.395 -4.417 -28.813 1.00 57.59 191 SER A C 1
ATOM 1521 O O . SER A 1 191 ? 10.862 -4.120 -27.744 1.00 57.59 191 SER A O 1
ATOM 1523 N N . ILE A 1 192 ? 12.343 -5.350 -28.875 1.00 65.88 192 ILE A N 1
ATOM 1524 C CA . ILE A 1 192 ? 12.879 -6.052 -27.697 1.00 65.88 192 ILE A CA 1
ATOM 1525 C C . ILE A 1 192 ? 14.339 -5.649 -27.499 1.00 65.88 192 ILE A C 1
ATOM 1527 O O . ILE A 1 192 ? 15.117 -5.726 -28.444 1.00 65.88 192 ILE A O 1
ATOM 1531 N N . SER A 1 193 ? 14.697 -5.244 -26.282 1.00 66.94 193 SER A N 1
ATOM 1532 C CA . SER A 1 193 ? 16.070 -4.992 -25.835 1.00 66.94 193 SER A CA 1
ATOM 1533 C C . SER A 1 193 ? 16.532 -6.131 -24.922 1.00 66.94 193 SER A C 1
ATOM 1535 O O . SER A 1 193 ? 15.796 -6.531 -24.015 1.00 66.94 193 SER A O 1
ATOM 1537 N N . ILE A 1 194 ? 17.725 -6.674 -25.175 1.00 69.19 194 ILE A N 1
ATOM 1538 C CA . ILE A 1 194 ? 18.382 -7.689 -24.340 1.00 69.19 194 ILE A CA 1
ATOM 1539 C C . ILE A 1 194 ? 19.809 -7.210 -24.042 1.00 69.19 194 ILE A C 1
ATOM 1541 O O . ILE A 1 194 ? 20.669 -7.265 -24.920 1.00 69.19 194 ILE A O 1
ATOM 1545 N N . ASP A 1 195 ? 20.052 -6.727 -22.827 1.00 63.56 195 ASP A N 1
ATOM 1546 C CA . ASP A 1 195 ? 21.343 -6.176 -22.389 1.00 63.56 195 ASP A CA 1
ATOM 1547 C C . ASP A 1 195 ? 22.137 -7.192 -21.555 1.00 63.56 195 ASP A C 1
ATOM 1549 O O . ASP A 1 195 ? 21.585 -7.846 -20.664 1.00 63.56 195 ASP A O 1
ATOM 1553 N N . ASP A 1 196 ? 23.441 -7.299 -21.822 1.00 47.44 196 ASP A N 1
ATOM 1554 C CA . ASP A 1 196 ? 24.381 -8.061 -20.996 1.00 47.44 196 ASP A CA 1
ATOM 1555 C C . ASP A 1 196 ? 25.347 -7.105 -20.282 1.00 47.44 196 ASP A C 1
ATOM 1557 O O . ASP A 1 196 ? 26.166 -6.441 -20.907 1.00 47.44 196 ASP A O 1
ATOM 1561 N N . SER A 1 197 ? 25.292 -7.096 -18.949 1.00 41.16 197 SER A N 1
ATOM 1562 C CA . SER A 1 197 ? 26.207 -6.413 -18.022 1.00 41.16 197 SER A CA 1
ATOM 1563 C C . SER A 1 197 ? 26.202 -4.867 -17.995 1.00 41.16 197 SER A C 1
ATOM 1565 O O . SER A 1 197 ? 27.039 -4.190 -18.575 1.00 41.16 197 SER A O 1
ATOM 1567 N N . GLY A 1 198 ? 25.384 -4.296 -17.104 1.00 44.69 198 GLY A N 1
ATOM 1568 C CA . GLY A 1 198 ? 25.724 -3.042 -16.417 1.00 44.69 198 GLY A CA 1
ATOM 1569 C C . GLY A 1 198 ? 25.467 -1.738 -17.169 1.00 44.69 198 GLY A C 1
ATOM 1570 O O . GLY A 1 198 ? 26.178 -0.769 -16.895 1.00 44.69 198 GLY A O 1
ATOM 1571 N N . SER A 1 199 ? 24.490 -1.683 -18.084 1.00 42.88 199 SER A N 1
ATOM 1572 C CA . SER A 1 199 ? 24.301 -0.484 -18.895 1.00 42.88 199 SER A CA 1
ATOM 1573 C C . SER A 1 199 ? 22.855 -0.075 -19.225 1.00 42.88 199 SER A C 1
ATOM 1575 O O . SER A 1 199 ? 21.921 -0.869 -19.151 1.00 42.88 199 SER A O 1
ATOM 1577 N N . LEU A 1 200 ? 22.686 1.217 -19.555 1.00 46.56 200 LEU A N 1
ATOM 1578 C CA . LEU A 1 200 ? 21.419 1.916 -19.784 1.00 46.56 200 LEU A CA 1
ATOM 1579 C C . LEU A 1 200 ? 20.755 1.489 -21.101 1.00 46.56 200 LEU A C 1
ATOM 1581 O O . LEU A 1 200 ? 21.107 2.013 -22.160 1.00 46.56 200 LEU A O 1
ATOM 1585 N N . ALA A 1 201 ? 19.746 0.623 -21.028 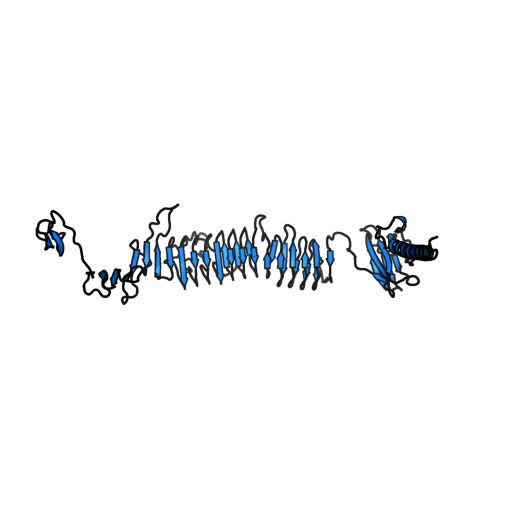1.00 46.19 201 ALA A N 1
ATOM 1586 C CA . ALA A 1 201 ? 18.851 0.362 -22.149 1.00 46.19 201 ALA A CA 1
ATOM 1587 C C . ALA A 1 201 ? 17.751 1.438 -22.202 1.00 46.19 201 ALA A C 1
ATOM 1589 O O . ALA A 1 201 ? 17.007 1.663 -21.237 1.00 46.19 201 ALA A O 1
ATOM 1590 N N . TYR A 1 202 ? 17.645 2.132 -23.337 1.00 50.84 202 TYR A N 1
ATOM 1591 C CA . TYR A 1 202 ? 16.584 3.111 -23.581 1.00 50.84 202 TYR A CA 1
ATOM 1592 C C . TYR A 1 202 ? 15.493 2.470 -24.425 1.00 50.84 202 TYR A C 1
ATOM 1594 O O . TYR A 1 202 ? 15.683 2.234 -25.621 1.00 50.84 202 TYR A O 1
ATOM 1602 N N . THR A 1 203 ? 14.330 2.216 -23.816 1.00 50.41 203 THR A N 1
ATOM 1603 C CA . THR A 1 203 ? 13.182 1.689 -24.556 1.00 50.41 203 THR A CA 1
ATOM 1604 C C . THR A 1 203 ? 11.974 2.626 -24.528 1.00 50.41 203 THR A C 1
ATOM 1606 O O . THR A 1 203 ? 11.556 3.129 -23.480 1.00 50.41 203 THR A O 1
ATOM 1609 N N . ASN A 1 204 ? 11.403 2.868 -25.714 1.00 48.09 204 ASN A N 1
ATOM 1610 C CA . ASN A 1 204 ? 10.306 3.815 -25.932 1.00 48.09 204 ASN A CA 1
ATOM 1611 C C . ASN A 1 204 ? 9.188 3.165 -26.769 1.00 48.09 204 ASN A C 1
ATOM 1613 O O . ASN A 1 204 ? 9.479 2.509 -27.764 1.00 48.09 204 ASN A O 1
ATOM 1617 N N . ASN A 1 205 ? 7.917 3.442 -26.450 1.00 43.38 205 ASN A N 1
ATOM 1618 C CA . ASN A 1 205 ? 6.721 3.021 -27.207 1.00 43.38 205 ASN A CA 1
ATOM 1619 C 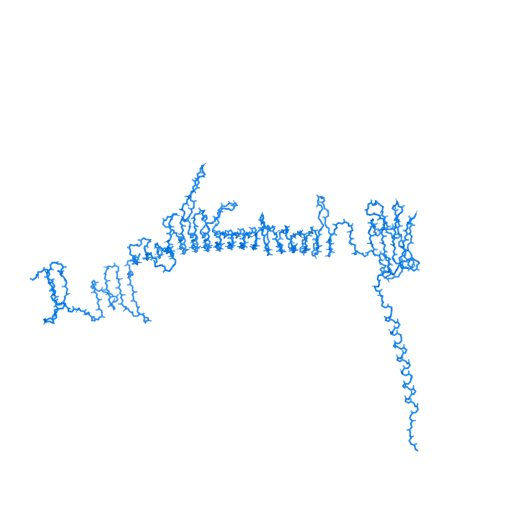C . ASN A 1 205 ? 6.545 1.494 -27.386 1.00 43.38 205 ASN A C 1
ATOM 1621 O O . ASN A 1 205 ? 6.884 0.959 -28.433 1.00 43.38 205 ASN A O 1
ATOM 1625 N N . TYR A 1 206 ? 5.909 0.818 -26.426 1.00 47.25 206 TYR A N 1
ATOM 1626 C CA . TYR A 1 206 ? 5.518 -0.608 -26.456 1.00 47.25 206 TYR A CA 1
ATOM 1627 C C . TYR A 1 206 ? 6.656 -1.643 -26.570 1.00 47.25 206 TYR A C 1
ATOM 1629 O O . TYR A 1 206 ? 6.395 -2.786 -26.937 1.00 47.25 206 TYR A O 1
ATOM 1637 N N . SER A 1 207 ? 7.901 -1.275 -26.279 1.00 51.25 207 SER A N 1
ATOM 1638 C CA . SER A 1 207 ? 9.040 -2.199 -26.236 1.00 51.25 207 SER A CA 1
ATOM 1639 C C . SER A 1 207 ? 9.116 -3.024 -24.937 1.00 51.25 207 SER A C 1
ATOM 1641 O O . SER A 1 207 ? 8.413 -2.759 -23.960 1.00 51.25 207 SER A O 1
ATOM 1643 N N . VAL A 1 208 ? 9.939 -4.071 -24.948 1.00 59.50 208 VAL A N 1
ATOM 1644 C CA . VAL A 1 208 ? 10.213 -4.959 -23.807 1.00 59.50 208 VAL A CA 1
ATOM 1645 C C . VAL A 1 208 ? 11.711 -4.933 -23.535 1.00 59.50 208 VAL A C 1
ATOM 1647 O O . VAL A 1 208 ? 12.491 -5.114 -24.466 1.00 59.50 208 VAL A O 1
ATOM 1650 N N . ASP A 1 209 ? 12.107 -4.715 -22.284 1.00 60.69 209 ASP A N 1
ATOM 1651 C CA . ASP A 1 209 ? 13.512 -4.638 -21.881 1.00 60.69 209 ASP A CA 1
ATOM 1652 C C . ASP A 1 209 ? 13.881 -5.751 -20.891 1.00 60.69 209 ASP A C 1
ATOM 1654 O O . ASP A 1 209 ? 13.216 -5.940 -19.863 1.00 60.69 209 ASP A O 1
ATOM 1658 N N . PHE A 1 210 ? 14.952 -6.475 -21.205 1.00 61.75 210 PHE A N 1
ATOM 1659 C CA . PHE A 1 210 ? 15.591 -7.466 -20.346 1.00 61.75 210 PHE A CA 1
ATOM 1660 C C . PHE A 1 210 ? 17.053 -7.042 -20.140 1.00 61.75 210 PHE A C 1
ATOM 1662 O O . PHE A 1 210 ? 17.886 -7.297 -21.004 1.00 61.75 210 PHE A O 1
ATOM 1669 N N . GLY A 1 211 ? 17.373 -6.378 -19.025 1.00 52.34 211 GLY A N 1
ATOM 1670 C CA . GLY A 1 211 ? 18.692 -5.754 -18.837 1.00 52.34 211 GLY A CA 1
ATOM 1671 C C . GLY A 1 211 ? 18.997 -5.307 -17.406 1.00 52.34 211 GLY A C 1
ATOM 1672 O O . GLY A 1 211 ? 18.161 -5.458 -16.515 1.00 52.34 211 GLY A O 1
ATOM 1673 N N . TRP A 1 212 ? 20.201 -4.775 -17.161 1.00 41.75 212 TRP A N 1
ATOM 1674 C CA . TRP A 1 212 ? 20.617 -4.317 -15.824 1.00 41.75 212 TRP A CA 1
ATOM 1675 C C . TRP A 1 212 ? 20.018 -2.940 -15.476 1.00 41.75 212 TRP A C 1
ATOM 1677 O O . TRP A 1 212 ? 19.416 -2.813 -14.417 1.00 41.75 212 TRP A O 1
ATOM 1687 N N . GLU A 1 213 ? 20.080 -1.947 -16.379 1.00 48.81 213 GLU A N 1
ATOM 1688 C CA . GLU A 1 213 ? 19.621 -0.560 -16.160 1.00 48.81 213 GLU A CA 1
ATOM 1689 C C . GLU A 1 213 ? 18.616 -0.083 -17.238 1.00 48.81 213 GLU A C 1
ATOM 1691 O O . GLU A 1 213 ? 18.941 0.682 -18.137 1.00 48.81 213 GLU A O 1
ATOM 1696 N N . GLY A 1 214 ? 17.344 -0.472 -17.168 1.00 47.19 214 GLY A N 1
ATOM 1697 C CA . GLY A 1 214 ? 16.344 0.074 -18.100 1.00 47.19 214 GLY A CA 1
ATOM 1698 C C . GLY A 1 214 ? 15.869 1.475 -17.688 1.00 47.19 214 GLY A C 1
ATOM 1699 O O . GLY A 1 214 ? 15.362 1.630 -16.582 1.00 47.19 214 GLY A O 1
ATOM 1700 N N . LYS A 1 215 ? 15.936 2.508 -18.543 1.00 44.97 215 LYS A N 1
ATOM 1701 C CA . LYS A 1 215 ? 15.131 3.743 -18.365 1.00 44.97 215 LYS A CA 1
ATOM 1702 C C . LYS A 1 215 ? 13.893 3.639 -19.246 1.00 44.97 215 LYS A C 1
ATOM 1704 O O . LYS A 1 215 ? 13.960 3.832 -20.456 1.00 44.97 215 LYS A O 1
ATOM 1709 N N . ASN A 1 216 ? 12.750 3.333 -18.634 1.00 47.12 216 ASN A N 1
ATOM 1710 C CA . ASN A 1 216 ? 11.542 2.957 -19.364 1.00 47.12 216 ASN A CA 1
ATOM 1711 C C . ASN A 1 216 ? 10.454 4.025 -19.253 1.00 47.12 216 ASN A C 1
ATOM 1713 O O . ASN A 1 216 ? 9.824 4.195 -18.211 1.00 47.12 216 ASN A O 1
ATOM 1717 N N . VAL A 1 217 ? 10.190 4.728 -20.356 1.00 37.44 217 VAL A N 1
ATOM 1718 C CA . VAL A 1 217 ? 9.156 5.774 -20.377 1.00 37.44 217 VAL A CA 1
ATOM 1719 C C . VAL A 1 217 ? 7.759 5.170 -20.637 1.00 37.44 217 VAL A C 1
ATOM 1721 O O . VAL A 1 217 ? 6.763 5.779 -20.247 1.00 37.44 217 VAL A O 1
ATOM 1724 N N . PHE A 1 218 ? 7.635 3.951 -21.201 1.00 33.44 218 PHE A N 1
ATOM 1725 C CA . PHE A 1 218 ? 6.328 3.382 -21.607 1.00 33.44 218 PHE A CA 1
ATOM 1726 C C . PHE A 1 218 ? 6.174 1.830 -21.601 1.00 33.44 218 PHE A C 1
ATOM 1728 O O . PHE A 1 218 ? 5.197 1.346 -22.171 1.00 33.44 218 PHE A O 1
ATOM 1735 N N . ASN A 1 219 ? 7.056 1.043 -20.958 1.00 40.31 219 ASN A N 1
ATOM 1736 C CA . ASN A 1 219 ? 7.314 -0.368 -21.337 1.00 40.31 219 ASN A CA 1
ATOM 1737 C C . ASN A 1 219 ? 7.430 -1.412 -20.193 1.00 40.31 219 ASN A C 1
ATOM 1739 O O . ASN A 1 219 ? 7.518 -1.050 -19.022 1.00 40.31 219 ASN A O 1
ATOM 1743 N N . PHE A 1 220 ? 7.397 -2.713 -20.544 1.00 45.22 220 PHE A N 1
ATOM 1744 C CA . PHE A 1 220 ? 7.639 -3.873 -19.655 1.00 45.22 220 PHE A CA 1
ATOM 1745 C C . PHE A 1 220 ? 9.151 -4.047 -19.465 1.00 45.22 220 PHE A C 1
ATOM 1747 O O . PHE A 1 220 ? 9.838 -4.367 -20.433 1.00 45.22 220 PHE A O 1
ATOM 1754 N N . ALA A 1 221 ? 9.663 -3.859 -18.246 1.00 50.53 221 ALA A N 1
ATOM 1755 C CA . ALA A 1 221 ? 11.066 -4.098 -17.922 1.00 50.53 221 ALA A CA 1
ATOM 1756 C C . ALA A 1 221 ? 11.190 -5.178 -16.842 1.00 50.53 221 ALA A C 1
ATOM 1758 O O . ALA A 1 221 ? 10.671 -5.046 -15.731 1.00 50.53 221 ALA A O 1
ATOM 1759 N N . VAL A 1 222 ? 11.886 -6.266 -17.163 1.00 51.28 222 VAL A N 1
ATOM 1760 C CA . VAL A 1 222 ? 12.301 -7.271 -16.177 1.00 51.28 222 VAL A CA 1
ATOM 1761 C C . VAL A 1 222 ? 13.812 -7.173 -16.097 1.00 51.28 222 VAL A C 1
ATOM 1763 O O . VAL A 1 222 ? 14.531 -7.828 -16.843 1.00 51.28 222 VAL A O 1
ATOM 1766 N N . GLY A 1 223 ? 14.278 -6.280 -15.226 1.00 44.53 223 GLY A N 1
ATOM 1767 C CA . GLY A 1 223 ? 15.687 -5.943 -15.107 1.00 44.53 223 GLY A CA 1
ATOM 1768 C C . GLY A 1 223 ? 16.099 -5.715 -13.664 1.00 44.53 223 GLY A C 1
ATOM 1769 O O . GLY A 1 223 ? 15.469 -4.942 -12.945 1.00 44.53 223 GLY A O 1
ATOM 1770 N N . ALA A 1 224 ? 17.146 -6.412 -13.233 1.00 34.97 224 ALA A N 1
ATOM 1771 C CA . ALA A 1 224 ? 17.674 -6.352 -11.883 1.00 34.97 224 ALA A CA 1
ATOM 1772 C C . ALA A 1 224 ? 18.566 -5.110 -11.698 1.00 34.97 224 ALA A C 1
ATOM 1774 O O . ALA A 1 224 ? 19.775 -5.247 -11.592 1.00 34.97 224 ALA A O 1
ATOM 1775 N N . GLY A 1 225 ? 17.964 -3.917 -11.615 1.00 38.84 225 GLY A N 1
ATOM 1776 C CA . GLY A 1 225 ? 18.632 -2.747 -11.031 1.00 38.84 225 GLY A CA 1
ATOM 1777 C C . GLY A 1 225 ? 18.457 -1.393 -11.706 1.00 38.84 225 GLY A C 1
ATOM 1778 O O . GLY A 1 225 ? 19.322 -0.904 -12.419 1.00 38.84 225 GLY A O 1
ATOM 1779 N N . MET A 1 226 ? 17.385 -0.676 -11.366 1.00 36.31 226 MET A N 1
ATOM 1780 C CA . MET A 1 226 ? 17.194 0.696 -11.847 1.00 36.31 226 MET A CA 1
ATOM 1781 C C . MET A 1 226 ? 17.971 1.737 -10.995 1.00 36.31 226 MET A C 1
ATOM 1783 O O . MET A 1 226 ? 17.560 2.070 -9.889 1.00 36.31 226 MET A O 1
ATOM 1787 N N . VAL A 1 227 ? 19.104 2.202 -11.551 1.00 37.25 227 VAL A N 1
ATOM 1788 C CA . VAL A 1 227 ? 19.831 3.507 -11.509 1.00 37.25 227 VAL A CA 1
ATOM 1789 C C . VAL A 1 227 ? 20.265 4.200 -10.182 1.00 37.25 227 VAL A C 1
ATOM 1791 O O . VAL A 1 227 ? 19.493 4.457 -9.266 1.00 37.25 227 VAL A O 1
ATOM 1794 N N . TYR A 1 228 ? 21.530 4.670 -10.235 1.00 34.75 228 TYR A N 1
ATOM 1795 C CA . TYR A 1 228 ? 22.279 5.716 -9.487 1.00 34.75 228 TYR A CA 1
ATOM 1796 C C . TYR A 1 228 ? 23.230 5.288 -8.364 1.00 34.75 228 TYR A C 1
ATOM 1798 O O . TYR A 1 228 ? 24.192 6.002 -8.081 1.00 34.75 228 TYR A O 1
ATOM 1806 N N . TYR A 1 229 ? 23.052 4.102 -7.793 1.00 34.53 229 TYR A N 1
ATOM 1807 C CA . TYR A 1 229 ? 24.029 3.513 -6.880 1.00 34.53 229 TYR A CA 1
ATOM 1808 C C . TYR A 1 229 ? 24.170 2.019 -7.190 1.00 34.53 229 TYR A C 1
ATOM 1810 O O . TYR A 1 229 ? 23.156 1.370 -7.441 1.00 34.53 229 TYR A O 1
ATOM 1818 N N . PRO A 1 230 ? 25.388 1.448 -7.165 1.00 33.09 230 PRO A N 1
ATOM 1819 C CA . PRO A 1 230 ? 25.679 0.068 -7.584 1.00 33.09 230 PRO A CA 1
ATOM 1820 C C . PRO A 1 230 ? 25.095 -1.039 -6.662 1.00 33.09 230 PRO A C 1
ATOM 1822 O O . PRO A 1 230 ? 25.731 -2.066 -6.447 1.00 33.09 230 PRO A O 1
ATOM 1825 N N . GLN A 1 231 ? 23.903 -0.850 -6.075 1.00 42.12 231 GLN A N 1
ATOM 1826 C CA . GLN A 1 231 ? 23.257 -1.776 -5.127 1.00 42.12 231 GLN A CA 1
ATOM 1827 C C . GLN A 1 231 ? 21.732 -1.948 -5.304 1.00 42.12 231 GLN A C 1
ATOM 1829 O O . GLN A 1 231 ? 21.084 -2.549 -4.444 1.00 42.12 231 GLN A O 1
ATOM 1834 N N . SER A 1 232 ? 21.136 -1.449 -6.386 1.00 52.75 232 SER A N 1
ATOM 1835 C CA . SER A 1 232 ? 19.697 -1.598 -6.635 1.00 52.75 232 SER A CA 1
ATOM 1836 C C . SER A 1 232 ? 19.421 -2.884 -7.414 1.00 52.75 232 SER A C 1
ATOM 1838 O O . SER A 1 232 ? 19.923 -3.028 -8.512 1.00 52.75 232 SER A O 1
ATOM 1840 N N . TYR A 1 233 ? 18.607 -3.798 -6.883 1.00 64.50 233 TYR A N 1
ATOM 1841 C CA . TYR A 1 233 ? 17.961 -4.886 -7.639 1.00 64.50 233 TYR A CA 1
ATOM 1842 C C . TYR A 1 233 ? 16.464 -4.577 -7.619 1.00 64.50 233 TYR A C 1
ATOM 1844 O O . TYR A 1 233 ? 15.953 -4.374 -6.535 1.00 64.50 233 TYR A O 1
ATOM 1852 N N . GLY A 1 234 ? 15.730 -4.472 -8.721 1.00 69.38 234 GLY A N 1
ATOM 1853 C CA . GLY A 1 234 ? 14.315 -4.064 -8.661 1.00 69.38 234 GLY A CA 1
ATOM 1854 C C . GLY A 1 234 ? 13.471 -4.701 -9.751 1.00 69.38 234 GLY A C 1
ATOM 1855 O O . GLY A 1 234 ? 14.002 -5.391 -10.609 1.00 69.38 234 GLY A O 1
ATOM 1856 N N . VAL A 1 235 ? 12.155 -4.506 -9.710 1.00 76.62 235 VAL A N 1
ATOM 1857 C CA . VAL A 1 235 ? 11.239 -4.910 -10.791 1.00 76.62 235 VAL A CA 1
ATOM 1858 C C . VAL A 1 235 ? 10.364 -3.716 -11.141 1.00 76.62 235 VAL A C 1
ATOM 1860 O O . VAL A 1 235 ? 9.771 -3.129 -10.240 1.00 76.62 235 VAL A O 1
ATOM 1863 N N . ALA A 1 236 ? 10.262 -3.366 -12.425 1.00 75.69 236 ALA A N 1
ATOM 1864 C CA . ALA A 1 236 ? 9.450 -2.244 -12.885 1.00 75.69 236 ALA A CA 1
ATOM 1865 C C . ALA A 1 236 ? 8.623 -2.616 -14.117 1.00 75.69 236 ALA A C 1
ATOM 1867 O O . ALA A 1 236 ? 9.110 -2.683 -15.242 1.00 75.69 236 ALA A O 1
ATOM 1868 N N . LEU A 1 237 ? 7.331 -2.833 -13.904 1.00 75.62 237 LEU A N 1
ATOM 1869 C CA . LEU A 1 237 ? 6.405 -3.238 -14.948 1.00 75.62 237 LEU A CA 1
ATOM 1870 C C . LEU A 1 237 ? 5.398 -2.125 -15.247 1.00 75.62 237 LEU A C 1
ATOM 1872 O O . LEU A 1 237 ? 4.473 -1.907 -14.473 1.00 75.62 237 LEU A O 1
ATOM 1876 N N . GLY A 1 238 ? 5.529 -1.471 -16.403 1.00 67.69 238 GLY A N 1
ATOM 1877 C CA . GLY A 1 238 ? 4.526 -0.567 -16.970 1.00 67.69 238 GLY A CA 1
ATOM 1878 C C . GLY A 1 238 ? 4.951 0.906 -17.037 1.00 67.69 238 GLY A C 1
ATOM 1879 O O . GLY A 1 238 ? 6.086 1.273 -16.743 1.00 67.69 238 GLY A O 1
ATOM 1880 N N . LYS A 1 239 ? 4.056 1.772 -17.529 1.00 67.50 239 LYS A N 1
ATOM 1881 C CA . LYS A 1 239 ? 4.402 3.139 -17.958 1.00 67.50 239 LYS A CA 1
ATOM 1882 C C . LYS A 1 239 ? 4.781 4.041 -16.779 1.00 67.50 239 LYS A C 1
ATOM 1884 O O . LYS A 1 239 ? 3.913 4.345 -15.962 1.00 67.50 239 LYS A O 1
ATOM 1889 N N . GLY A 1 240 ? 5.999 4.589 -16.789 1.00 70.44 240 GLY A N 1
ATOM 1890 C CA . GLY A 1 240 ? 6.477 5.521 -15.759 1.00 70.44 240 GLY A CA 1
ATOM 1891 C C . GLY A 1 240 ? 6.638 4.860 -14.389 1.00 70.44 240 GLY A C 1
ATOM 1892 O O . GLY A 1 240 ? 6.481 5.527 -13.373 1.00 70.44 240 GLY A O 1
ATOM 1893 N N . THR A 1 241 ? 6.844 3.544 -14.379 1.00 76.56 241 THR A N 1
ATOM 1894 C CA . THR A 1 241 ? 6.960 2.725 -13.176 1.00 76.56 241 THR A CA 1
ATOM 1895 C C . THR A 1 241 ? 8.420 2.563 -12.772 1.00 76.56 241 THR A C 1
ATOM 1897 O O . THR A 1 241 ? 9.291 2.418 -13.626 1.00 76.56 241 THR A O 1
ATOM 1900 N N . GLU A 1 242 ? 8.679 2.551 -11.468 1.00 76.88 242 GLU A N 1
ATOM 1901 C CA . GLU A 1 242 ? 10.021 2.539 -10.894 1.00 76.88 242 GLU A CA 1
ATOM 1902 C C . GLU A 1 242 ? 10.145 1.465 -9.800 1.00 76.88 242 GLU A C 1
ATOM 1904 O O . GLU A 1 242 ? 9.287 1.362 -8.923 1.00 76.88 242 GLU A O 1
ATOM 1909 N N . GLY A 1 243 ? 11.213 0.660 -9.857 1.00 77.12 243 GLY A N 1
ATOM 1910 C CA . GLY A 1 243 ? 11.567 -0.363 -8.864 1.00 77.12 243 GLY A CA 1
ATOM 1911 C C . GLY A 1 243 ? 12.997 -0.165 -8.349 1.00 77.12 243 GLY A C 1
ATOM 1912 O O . GLY A 1 243 ? 13.945 -0.581 -9.009 1.00 77.12 243 GLY A O 1
ATOM 1913 N N . TRP A 1 244 ? 13.169 0.495 -7.202 1.00 74.62 244 TRP A N 1
ATOM 1914 C CA . TRP A 1 244 ? 14.463 0.939 -6.657 1.00 74.62 244 TRP A CA 1
ATOM 1915 C C . TRP A 1 244 ? 14.841 0.132 -5.405 1.00 74.62 244 TRP A C 1
ATOM 1917 O O . TRP A 1 244 ? 13.974 -0.198 -4.595 1.00 74.62 244 TRP A O 1
ATOM 1927 N N . SER A 1 245 ? 16.132 -0.166 -5.199 1.00 77.75 245 SER A N 1
ATOM 1928 C CA . SER A 1 245 ? 16.656 -0.781 -3.960 1.00 77.75 245 SER A CA 1
ATOM 1929 C C . SER A 1 245 ? 15.841 -1.980 -3.438 1.00 77.75 245 SER A C 1
ATOM 1931 O O . SER A 1 245 ? 15.274 -1.922 -2.348 1.00 77.75 245 SER A O 1
ATOM 1933 N N . TYR A 1 246 ? 15.763 -3.086 -4.181 1.00 79.25 246 TYR A N 1
ATOM 1934 C CA . TYR A 1 246 ? 14.947 -4.279 -3.859 1.00 79.25 246 TYR A CA 1
ATOM 1935 C C . TYR A 1 246 ? 13.431 -4.056 -3.959 1.00 79.25 246 TYR A C 1
ATOM 1937 O O . TYR A 1 246 ? 12.654 -4.874 -3.471 1.00 79.25 246 TYR A O 1
ATOM 1945 N N . GLY A 1 247 ? 13.002 -2.949 -4.570 1.00 83.69 247 GLY A N 1
ATOM 1946 C CA . GLY A 1 247 ? 11.601 -2.584 -4.734 1.00 83.69 247 GLY A CA 1
ATOM 1947 C C . GLY A 1 247 ? 10.944 -3.135 -6.003 1.00 83.69 247 GLY A C 1
ATOM 1948 O O . GLY A 1 247 ? 11.602 -3.435 -7.001 1.00 83.69 247 GLY A O 1
ATOM 1949 N N . VAL A 1 248 ? 9.617 -3.257 -5.959 1.00 88.69 248 VAL A N 1
ATOM 1950 C CA . VAL A 1 248 ? 8.774 -3.777 -7.044 1.00 88.69 248 VAL A CA 1
ATOM 1951 C C . VAL A 1 248 ? 7.700 -2.750 -7.387 1.00 88.69 248 VAL A C 1
ATOM 1953 O O . VAL A 1 248 ? 6.794 -2.523 -6.592 1.00 88.69 248 VAL A O 1
ATOM 1956 N N . GLY A 1 249 ? 7.778 -2.147 -8.568 1.00 87.38 249 GLY A N 1
ATOM 1957 C CA . GLY A 1 249 ? 6.737 -1.306 -9.150 1.00 87.38 249 GLY A CA 1
ATOM 1958 C C . GLY A 1 249 ? 5.997 -2.053 -10.262 1.00 87.38 249 GLY A C 1
ATOM 1959 O O . GLY A 1 249 ? 6.627 -2.602 -11.163 1.00 87.38 249 GLY A O 1
ATOM 1960 N N . ILE A 1 250 ? 4.664 -2.079 -10.238 1.00 88.69 250 ILE A N 1
ATOM 1961 C CA . ILE A 1 250 ? 3.828 -2.676 -11.292 1.00 88.69 250 ILE A CA 1
ATOM 1962 C C . ILE A 1 250 ? 2.613 -1.780 -11.553 1.00 88.69 250 ILE A C 1
ATOM 1964 O O . ILE A 1 250 ? 1.847 -1.510 -10.641 1.00 88.69 250 ILE A O 1
ATOM 1968 N N . GLY A 1 251 ? 2.350 -1.390 -12.797 1.00 85.31 251 GLY A N 1
ATOM 1969 C CA . GLY A 1 251 ? 1.211 -0.557 -13.181 1.00 85.31 251 GLY A CA 1
ATOM 1970 C C . GLY A 1 251 ? 1.642 0.684 -13.955 1.00 85.31 251 GLY A C 1
ATOM 1971 O O . GLY A 1 251 ? 2.498 0.596 -14.829 1.00 85.31 251 GLY A O 1
ATOM 1972 N N . SER A 1 252 ? 1.024 1.837 -13.701 1.00 80.62 252 SER A N 1
ATOM 1973 C CA . SER A 1 252 ? 1.410 3.084 -14.372 1.00 80.62 252 SER A CA 1
ATOM 1974 C C . SER A 1 252 ? 1.644 4.190 -13.358 1.00 80.62 252 SER A C 1
ATOM 1976 O O . SER A 1 252 ? 0.794 4.455 -12.509 1.00 80.62 252 SER A O 1
ATOM 1978 N N . TYR A 1 253 ? 2.807 4.831 -13.457 1.00 81.62 253 TYR A N 1
ATOM 1979 C CA . TYR A 1 253 ? 3.309 5.782 -12.472 1.00 81.62 253 TYR A CA 1
ATOM 1980 C C . TYR A 1 253 ? 3.408 5.174 -11.063 1.00 81.62 253 TYR A C 1
ATOM 1982 O O . TYR A 1 253 ? 3.175 5.865 -10.075 1.00 81.62 253 TYR A O 1
ATOM 1990 N N . SER A 1 254 ? 3.681 3.869 -10.959 1.00 87.06 254 SER A N 1
ATOM 1991 C CA . SER A 1 254 ? 3.838 3.169 -9.678 1.00 87.06 254 SER A CA 1
ATOM 1992 C C . SER A 1 254 ? 5.299 3.124 -9.237 1.00 87.06 254 SER A C 1
ATOM 1994 O O . SER A 1 254 ? 6.180 2.918 -10.065 1.00 87.06 254 SER A O 1
ATOM 1996 N N . TYR A 1 255 ? 5.545 3.232 -7.937 1.00 85.25 255 TYR A N 1
ATOM 1997 C CA . TYR A 1 255 ? 6.879 3.277 -7.345 1.00 85.25 255 TYR A CA 1
ATOM 1998 C C . TYR A 1 255 ? 7.004 2.188 -6.279 1.00 85.25 255 TYR A C 1
ATOM 2000 O O . TYR A 1 255 ? 6.212 2.153 -5.337 1.00 85.25 255 TYR A O 1
ATOM 2008 N N . GLY A 1 256 ? 7.983 1.301 -6.421 1.00 87.75 256 GLY A N 1
ATOM 2009 C CA . GLY A 1 256 ? 8.430 0.385 -5.377 1.00 87.75 256 GLY A CA 1
ATOM 2010 C C . GLY A 1 256 ? 9.869 0.713 -5.006 1.00 87.75 256 GLY A C 1
ATOM 2011 O O . GLY A 1 256 ? 10.753 0.541 -5.833 1.00 87.75 256 GLY A O 1
ATOM 2012 N N . GLU A 1 257 ? 10.129 1.174 -3.787 1.00 81.50 257 GLU A N 1
ATOM 2013 C CA . GLU A 1 257 ? 11.461 1.602 -3.347 1.00 81.50 257 GLU A CA 1
ATOM 2014 C C . GLU A 1 257 ? 11.846 0.992 -1.992 1.00 81.50 257 GLU A C 1
ATOM 2016 O O . GLU A 1 257 ? 11.004 0.881 -1.098 1.00 81.50 257 GLU A O 1
ATOM 2021 N N . ASN A 1 258 ? 13.131 0.654 -1.808 1.00 84.50 258 ASN A N 1
ATOM 2022 C CA . ASN A 1 258 ? 13.716 0.181 -0.544 1.00 84.50 258 ASN A CA 1
ATOM 2023 C C . ASN A 1 258 ? 12.943 -1.036 -0.004 1.00 84.50 258 ASN A C 1
ATOM 2025 O O . ASN A 1 258 ? 12.235 -0.950 0.995 1.00 84.50 258 ASN A O 1
ATOM 2029 N N . GLN A 1 259 ? 12.995 -2.172 -0.703 1.00 89.00 259 GLN A N 1
ATOM 2030 C CA . GLN A 1 259 ? 12.181 -3.366 -0.411 1.00 89.00 259 GLN A CA 1
ATOM 2031 C C . GLN A 1 259 ? 10.652 -3.123 -0.455 1.00 89.00 259 GLN A C 1
ATOM 2033 O O . GLN A 1 259 ? 9.877 -3.940 0.044 1.00 89.00 259 GLN A O 1
ATOM 2038 N N . GLY A 1 260 ? 10.197 -1.986 -0.992 1.00 90.38 260 GLY A N 1
ATOM 2039 C CA . GLY A 1 260 ? 8.784 -1.631 -1.100 1.00 90.38 260 GLY A CA 1
ATOM 2040 C C . GLY A 1 260 ? 8.119 -2.187 -2.359 1.00 90.38 260 GLY A C 1
ATOM 2041 O O . GLY A 1 260 ? 8.752 -2.325 -3.403 1.00 90.38 260 GLY A O 1
ATOM 2042 N N . VAL A 1 261 ? 6.823 -2.486 -2.276 1.00 93.88 261 VAL A N 1
ATOM 2043 C CA . VAL A 1 261 ? 6.015 -3.016 -3.384 1.00 93.88 261 VAL A CA 1
ATOM 2044 C C . VAL A 1 261 ? 4.890 -2.036 -3.703 1.00 93.88 261 VAL A C 1
ATOM 2046 O O . VAL A 1 261 ? 4.062 -1.761 -2.839 1.00 93.88 261 VAL A O 1
ATOM 2049 N N . GLY A 1 262 ? 4.839 -1.503 -4.921 1.00 92.81 262 GLY A N 1
ATOM 2050 C CA . GLY A 1 262 ? 3.770 -0.634 -5.407 1.00 92.81 262 GLY A CA 1
ATOM 2051 C C . GLY A 1 262 ? 3.096 -1.217 -6.640 1.00 92.81 262 GLY A C 1
ATOM 2052 O O . GLY A 1 262 ? 3.722 -1.310 -7.690 1.00 92.81 262 GLY A O 1
ATOM 2053 N N . VAL A 1 263 ? 1.820 -1.590 -6.521 1.00 95.44 263 VAL A N 1
ATOM 2054 C CA . VAL A 1 263 ? 1.030 -2.157 -7.621 1.00 95.44 263 VAL A CA 1
ATOM 2055 C C . VAL A 1 263 ? -0.207 -1.301 -7.922 1.00 95.44 263 VAL A C 1
ATOM 2057 O O . VAL A 1 263 ? -1.082 -1.152 -7.074 1.00 95.44 263 VAL A O 1
ATOM 2060 N N . GLY A 1 264 ? -0.342 -0.790 -9.146 1.00 93.75 264 GLY A N 1
ATOM 2061 C CA . GLY A 1 264 ? -1.510 -0.051 -9.626 1.00 93.75 264 GLY A CA 1
ATOM 2062 C C . GLY A 1 264 ? -1.172 1.289 -10.284 1.00 93.75 264 GLY A C 1
ATOM 2063 O O . GLY A 1 264 ? -0.113 1.462 -10.880 1.00 93.75 264 GLY A O 1
ATOM 2064 N N . TYR A 1 265 ? -2.108 2.237 -10.255 1.00 89.69 265 TYR A N 1
ATOM 2065 C CA . TYR A 1 265 ? -1.919 3.556 -10.872 1.00 89.69 265 TYR A CA 1
ATOM 2066 C C . TYR A 1 265 ? -1.548 4.577 -9.802 1.00 89.69 265 TYR A C 1
ATOM 2068 O O . TYR A 1 265 ? -2.343 4.780 -8.886 1.00 89.69 265 TYR A O 1
ATOM 2076 N N . TYR A 1 266 ? -0.382 5.222 -9.901 1.00 88.69 266 TYR A N 1
ATOM 2077 C CA . TYR A 1 266 ? 0.157 6.080 -8.832 1.00 88.69 266 TYR A CA 1
ATOM 2078 C C . TYR A 1 266 ? 0.214 5.384 -7.458 1.00 88.69 266 TYR A C 1
ATOM 2080 O O . TYR A 1 266 ? -0.130 5.972 -6.441 1.00 88.69 266 TYR A O 1
ATOM 2088 N N . SER A 1 267 ? 0.603 4.114 -7.391 1.00 91.12 267 SER A N 1
ATOM 2089 C CA . SER A 1 267 ? 0.812 3.417 -6.111 1.00 91.12 267 SER A CA 1
ATOM 2090 C C . SER A 1 267 ? 2.261 3.574 -5.636 1.00 91.12 267 SER A C 1
ATOM 2092 O O . SER A 1 267 ? 3.165 3.336 -6.437 1.00 91.1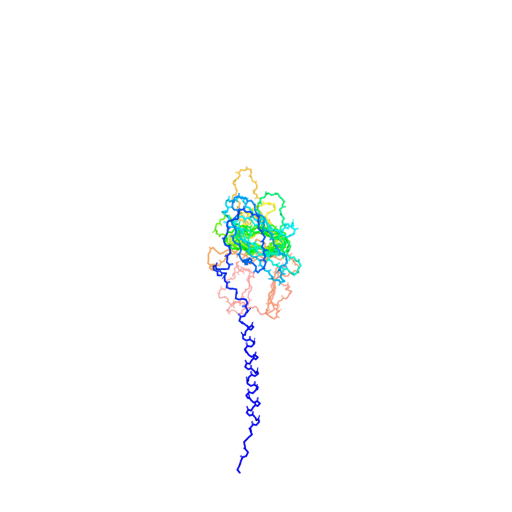2 267 SER A O 1
ATOM 2094 N N . ILE A 1 268 ? 2.502 3.924 -4.366 1.00 88.25 268 ILE A N 1
ATOM 2095 C CA . ILE A 1 268 ? 3.858 4.128 -3.814 1.00 88.25 268 ILE A CA 1
ATOM 2096 C C . ILE A 1 268 ? 4.136 3.172 -2.646 1.00 88.25 268 ILE A C 1
ATOM 2098 O O . ILE A 1 268 ? 3.748 3.435 -1.509 1.00 88.25 268 ILE A O 1
ATOM 2102 N N . GLY A 1 269 ? 4.854 2.079 -2.905 1.00 89.88 269 GLY A N 1
ATOM 2103 C CA . GLY A 1 269 ? 5.417 1.200 -1.879 1.00 89.88 269 GLY A CA 1
ATOM 2104 C C . GLY A 1 269 ? 6.828 1.629 -1.499 1.00 89.88 269 GLY A C 1
ATOM 2105 O O . GLY A 1 269 ? 7.743 1.479 -2.298 1.00 89.88 269 GLY A O 1
ATOM 2106 N N . HIS A 1 270 ? 7.027 2.126 -0.279 1.00 85.50 270 HIS A N 1
ATOM 2107 C CA . HIS A 1 270 ? 8.321 2.641 0.178 1.00 85.50 270 HIS A CA 1
ATOM 2108 C C . HIS A 1 270 ? 8.802 1.955 1.465 1.00 85.50 270 HIS A C 1
ATOM 2110 O O . HIS A 1 270 ? 8.022 1.764 2.403 1.00 85.50 270 HIS A O 1
ATOM 2116 N N . ASN A 1 271 ? 10.096 1.621 1.519 1.00 87.19 271 ASN A N 1
ATOM 2117 C CA . ASN A 1 271 ? 10.831 1.168 2.705 1.00 87.19 271 ASN A CA 1
ATOM 2118 C C . ASN A 1 271 ? 10.111 0.028 3.449 1.00 87.19 271 ASN A C 1
ATOM 2120 O O . ASN A 1 271 ? 9.534 0.209 4.529 1.00 87.19 271 ASN A O 1
ATOM 2124 N N . SER A 1 272 ? 10.099 -1.144 2.807 1.00 91.75 272 SER A N 1
ATOM 2125 C CA . SER A 1 272 ? 9.368 -2.355 3.211 1.00 91.75 272 SER A CA 1
ATOM 2126 C C . SER A 1 272 ? 7.843 -2.175 3.327 1.00 91.75 272 SER A C 1
ATOM 2128 O O . SER A 1 272 ? 7.181 -2.919 4.049 1.00 91.75 272 SER A O 1
ATOM 2130 N N . GLY A 1 273 ? 7.275 -1.159 2.670 1.00 91.44 273 GLY A N 1
ATOM 2131 C CA . GLY A 1 273 ? 5.831 -0.946 2.560 1.00 91.44 273 GLY A CA 1
ATOM 2132 C C . GLY A 1 273 ? 5.228 -1.629 1.330 1.00 91.44 273 GLY A C 1
ATOM 2133 O O . GLY A 1 273 ? 5.890 -1.767 0.305 1.00 91.44 273 GLY A O 1
ATOM 2134 N N . VAL A 1 274 ? 3.960 -2.023 1.414 1.00 95.38 274 VAL A N 1
ATOM 2135 C CA . VAL A 1 274 ? 3.199 -2.649 0.324 1.00 95.38 274 VAL A CA 1
ATOM 2136 C C . VAL A 1 274 ? 2.008 -1.771 -0.017 1.00 95.38 274 VAL A C 1
ATOM 2138 O O . VAL A 1 274 ? 1.231 -1.418 0.866 1.00 95.38 274 VAL A O 1
ATOM 2141 N N . THR A 1 275 ? 1.832 -1.445 -1.293 1.00 94.50 275 THR A N 1
ATOM 2142 C CA . THR A 1 275 ? 0.674 -0.705 -1.786 1.00 94.50 275 THR A CA 1
ATOM 2143 C C . THR A 1 275 ? 0.037 -1.372 -2.999 1.00 94.50 275 THR A C 1
ATOM 2145 O O . THR A 1 275 ? 0.737 -1.896 -3.865 1.00 94.50 275 THR A O 1
ATOM 2148 N N . LEU A 1 276 ? -1.295 -1.377 -3.046 1.00 96.88 276 LEU A N 1
ATOM 2149 C CA . LEU A 1 276 ? -2.082 -1.982 -4.117 1.00 96.88 276 LEU A CA 1
ATOM 2150 C C . LEU A 1 276 ? -3.334 -1.147 -4.418 1.00 96.88 276 LEU A C 1
ATOM 2152 O O . LEU A 1 276 ? -4.261 -1.124 -3.610 1.00 96.88 276 LEU A O 1
ATOM 2156 N N . GLY A 1 277 ? -3.411 -0.531 -5.599 1.00 95.94 277 GLY A N 1
ATOM 2157 C CA . GLY A 1 277 ? -4.625 0.115 -6.103 1.00 95.94 277 GLY A CA 1
ATOM 2158 C C . GLY A 1 277 ? -4.399 1.446 -6.826 1.00 95.94 277 GLY A C 1
ATOM 2159 O O . GLY A 1 277 ? -3.386 1.660 -7.484 1.00 95.94 277 GLY A O 1
ATOM 2160 N N . TYR A 1 278 ? -5.395 2.332 -6.773 1.00 94.06 278 TYR A N 1
ATOM 2161 C CA . TYR A 1 278 ? -5.370 3.632 -7.454 1.00 94.06 278 TYR A CA 1
ATOM 2162 C C . TYR A 1 278 ? -4.991 4.727 -6.459 1.00 94.06 278 TYR A C 1
ATOM 2164 O O . TYR A 1 278 ? -5.721 4.935 -5.494 1.00 94.06 278 TYR A O 1
ATOM 2172 N N . LYS A 1 279 ? -3.887 5.444 -6.691 1.00 90.75 279 LYS A N 1
ATOM 2173 C CA . LYS A 1 279 ? -3.405 6.546 -5.841 1.00 90.75 279 LYS A CA 1
ATOM 2174 C C . LYS A 1 279 ? -3.192 6.154 -4.370 1.00 90.75 279 LYS A C 1
ATOM 2176 O O . LYS A 1 279 ? -3.470 6.922 -3.451 1.00 90.75 279 LYS A O 1
ATOM 2181 N N . THR A 1 280 ? -2.728 4.931 -4.122 1.00 91.00 280 THR A N 1
ATOM 2182 C CA . THR A 1 280 ? -2.412 4.449 -2.768 1.00 91.00 280 THR A CA 1
ATOM 2183 C C . THR A 1 280 ? -1.066 4.977 -2.306 1.00 91.00 280 THR A C 1
ATOM 2185 O O . THR A 1 280 ? -0.055 4.742 -2.971 1.00 91.00 280 THR A O 1
ATOM 2188 N N . GLY A 1 281 ? -1.037 5.671 -1.169 1.00 82.69 281 GLY A N 1
ATOM 2189 C CA . GLY A 1 281 ? 0.192 6.291 -0.667 1.00 82.69 281 GLY A CA 1
ATOM 2190 C C . GLY A 1 281 ? 0.745 7.413 -1.554 1.00 82.69 281 GLY A C 1
ATOM 2191 O O . GLY A 1 281 ? 1.819 7.929 -1.262 1.00 82.69 281 GLY A O 1
ATOM 2192 N N . SER A 1 282 ? 0.053 7.796 -2.638 1.00 80.06 282 SER A N 1
ATOM 2193 C CA . SER A 1 282 ? 0.536 8.839 -3.546 1.00 80.06 282 SER A CA 1
ATOM 2194 C C . SER A 1 282 ? 0.448 10.214 -2.916 1.00 80.06 282 SER A C 1
ATOM 2196 O O . SER A 1 282 ? -0.577 10.539 -2.316 1.00 80.06 282 SER A O 1
ATOM 2198 N N . ARG A 1 283 ? 1.461 11.050 -3.160 1.00 70.62 283 ARG A N 1
ATOM 2199 C CA . ARG A 1 283 ? 1.393 12.496 -2.945 1.00 70.62 283 ARG A CA 1
ATOM 2200 C C . ARG A 1 283 ? 1.042 13.186 -4.264 1.00 70.62 283 ARG A C 1
ATOM 2202 O O . ARG A 1 283 ? 1.647 12.896 -5.297 1.00 70.62 283 ARG A O 1
ATOM 2209 N N . GLY A 1 284 ? 0.041 14.061 -4.256 1.00 56.00 284 GLY A N 1
ATOM 2210 C CA . GLY A 1 284 ? -0.402 14.786 -5.450 1.00 56.00 284 GLY A CA 1
ATOM 2211 C C . GLY A 1 284 ? 0.667 15.731 -6.016 1.00 56.00 284 GLY A C 1
ATOM 2212 O O . GLY A 1 284 ? 0.692 16.895 -5.647 1.00 56.00 284 GLY A O 1
ATOM 2213 N N . GLY A 1 285 ? 1.498 15.248 -6.947 1.00 48.88 285 GLY A N 1
ATOM 2214 C CA . GLY A 1 285 ? 2.374 16.068 -7.796 1.00 48.88 285 GLY A CA 1
ATOM 2215 C C . GLY A 1 285 ? 3.880 15.892 -7.554 1.00 48.88 285 GLY A C 1
ATOM 2216 O O . GLY A 1 285 ? 4.408 16.384 -6.571 1.00 48.88 285 GLY A O 1
ATOM 2217 N N . VAL A 1 286 ? 4.538 15.248 -8.529 1.00 38.78 286 VAL A N 1
ATOM 2218 C CA . VAL A 1 286 ? 5.964 15.334 -8.927 1.00 38.78 286 VAL A CA 1
ATOM 2219 C C . VAL A 1 286 ? 7.043 15.040 -7.854 1.00 38.78 286 VAL A C 1
ATOM 2221 O O . VAL A 1 286 ? 7.337 15.879 -7.012 1.00 38.78 286 VAL A O 1
ATOM 2224 N N . LEU A 1 287 ? 7.737 13.898 -8.031 1.00 45.97 287 LEU A N 1
ATOM 2225 C CA . LEU A 1 287 ? 9.004 13.466 -7.388 1.00 45.97 287 LEU A CA 1
ATOM 2226 C C . LEU A 1 287 ? 8.916 13.116 -5.882 1.00 45.97 287 LEU A C 1
ATOM 2228 O O . LEU A 1 287 ? 8.039 13.612 -5.171 1.00 45.97 287 LEU A O 1
ATOM 2232 N N . PRO A 1 288 ? 9.724 12.152 -5.392 1.00 48.16 288 PRO A N 1
ATOM 2233 C CA . PRO A 1 288 ? 9.218 11.180 -4.443 1.00 48.16 288 PRO A CA 1
ATOM 2234 C C . PRO A 1 288 ? 9.273 11.731 -3.020 1.00 48.16 288 PRO A C 1
ATOM 2236 O O . PRO A 1 288 ? 10.312 11.808 -2.375 1.00 48.16 288 PRO A O 1
ATOM 2239 N N . ASN A 1 289 ? 8.109 12.128 -2.525 1.00 52.03 289 ASN A N 1
ATOM 2240 C CA . ASN A 1 289 ? 7.890 12.360 -1.109 1.00 52.03 289 ASN A CA 1
ATOM 2241 C C . ASN A 1 289 ? 7.050 11.193 -0.612 1.00 52.03 289 ASN A C 1
ATOM 2243 O O . ASN A 1 289 ? 5.889 11.036 -0.995 1.00 52.03 289 ASN A O 1
ATOM 2247 N N . TYR A 1 290 ? 7.705 10.319 0.137 1.00 60.09 290 TYR A N 1
ATOM 2248 C CA . TYR A 1 290 ? 7.247 8.960 0.356 1.00 60.09 290 TYR A CA 1
ATOM 2249 C C . TYR A 1 290 ? 6.156 8.856 1.413 1.00 60.09 290 TYR A C 1
ATOM 2251 O O . TYR A 1 290 ? 6.206 9.529 2.445 1.00 60.09 290 TYR A O 1
ATOM 2259 N N . ALA A 1 291 ? 5.247 7.899 1.204 1.00 60.28 291 ALA A N 1
ATOM 2260 C CA . ALA A 1 291 ? 4.494 7.324 2.306 1.00 60.28 291 ALA A CA 1
ATOM 2261 C C . ALA A 1 291 ? 5.462 6.874 3.411 1.00 60.28 291 ALA A C 1
ATOM 2263 O O . ALA A 1 291 ? 6.556 6.363 3.129 1.00 60.28 291 ALA A O 1
ATOM 2264 N N . GLY A 1 292 ? 5.065 7.055 4.675 1.00 66.69 292 GLY A N 1
ATOM 2265 C CA . GLY A 1 292 ? 5.878 6.591 5.796 1.00 66.69 292 GLY A CA 1
ATOM 2266 C C . GLY A 1 292 ? 6.288 5.112 5.620 1.00 66.69 292 GLY A C 1
ATOM 2267 O O . GLY A 1 292 ? 5.553 4.324 5.019 1.00 66.69 292 GLY A O 1
ATOM 2268 N N . PRO A 1 293 ? 7.474 4.697 6.094 1.00 80.50 293 PRO A N 1
ATOM 2269 C CA . PRO A 1 293 ? 7.961 3.330 5.914 1.00 80.50 293 PRO A CA 1
ATOM 2270 C C . PRO A 1 293 ? 7.025 2.265 6.511 1.00 80.50 293 PRO A C 1
ATOM 2272 O O . PRO A 1 293 ? 6.409 2.478 7.564 1.00 80.50 293 PRO A O 1
ATOM 2275 N N . ARG A 1 294 ? 7.044 1.064 5.913 1.00 89.38 294 ARG A N 1
ATOM 2276 C CA . ARG A 1 294 ? 6.413 -0.172 6.428 1.00 89.38 294 ARG A CA 1
ATOM 2277 C C . ARG A 1 294 ? 4.883 -0.151 6.528 1.00 89.38 294 ARG A C 1
ATOM 2279 O O . ARG A 1 294 ? 4.328 -0.828 7.387 1.00 89.38 294 ARG A O 1
ATOM 2286 N N . ASN A 1 295 ? 4.194 0.625 5.699 1.00 91.50 295 ASN A N 1
ATOM 2287 C CA . ASN A 1 295 ? 2.729 0.586 5.633 1.00 91.50 295 ASN A CA 1
ATOM 2288 C C . ASN A 1 295 ? 2.220 -0.525 4.697 1.00 91.50 295 ASN A C 1
ATOM 2290 O O . ASN A 1 295 ? 2.901 -0.876 3.739 1.00 91.50 295 ASN A O 1
ATOM 2294 N N . ILE A 1 296 ? 1.006 -1.022 4.934 1.00 95.88 296 ILE A N 1
ATOM 2295 C CA . ILE A 1 296 ? 0.229 -1.843 3.993 1.00 95.88 296 ILE A CA 1
ATOM 2296 C C . ILE A 1 296 ? -0.977 -1.010 3.553 1.00 95.88 296 ILE A C 1
ATOM 2298 O O . ILE A 1 296 ? -1.857 -0.769 4.372 1.00 95.88 296 ILE A O 1
ATOM 2302 N N . LEU A 1 297 ? -1.024 -0.556 2.298 1.00 95.31 297 LEU A N 1
ATOM 2303 C CA . LEU A 1 297 ? -2.088 0.306 1.763 1.00 95.31 297 LEU A CA 1
ATOM 2304 C C . LEU A 1 297 ? -2.800 -0.381 0.591 1.00 95.31 297 LEU A C 1
ATOM 2306 O O . LEU A 1 297 ? -2.197 -0.599 -0.454 1.00 95.31 297 LEU A O 1
ATOM 2310 N N . ILE A 1 298 ? -4.078 -0.722 0.718 1.00 97.00 298 ILE A N 1
ATOM 2311 C CA . ILE A 1 298 ? -4.809 -1.466 -0.320 1.00 97.00 298 ILE A CA 1
ATOM 2312 C C . ILE A 1 298 ? -6.133 -0.771 -0.626 1.00 97.00 298 ILE A C 1
ATOM 2314 O O . ILE A 1 298 ? -6.913 -0.522 0.282 1.00 97.00 298 ILE A O 1
ATOM 2318 N N . GLY A 1 299 ? -6.431 -0.506 -1.895 1.00 96.50 299 GLY A N 1
ATOM 2319 C CA . GLY A 1 299 ? -7.691 0.093 -2.348 1.00 96.50 299 GLY A CA 1
ATOM 2320 C C . GLY A 1 299 ? -7.483 1.375 -3.150 1.00 96.50 299 GLY A C 1
ATOM 2321 O O . GLY A 1 299 ? -6.399 1.625 -3.657 1.00 96.50 299 GLY A O 1
ATOM 2322 N N . ALA A 1 300 ? -8.518 2.189 -3.338 1.00 94.44 300 ALA A N 1
ATOM 2323 C CA . ALA A 1 300 ? -8.371 3.458 -4.056 1.00 94.44 300 ALA A CA 1
ATOM 2324 C C . ALA A 1 300 ? -8.251 4.608 -3.055 1.00 94.44 300 ALA A C 1
ATOM 2326 O O . ALA A 1 300 ? -9.087 4.740 -2.162 1.00 94.44 300 ALA A O 1
ATOM 2327 N N . PHE A 1 301 ? -7.221 5.439 -3.215 1.00 91.44 301 PHE A N 1
ATOM 2328 C CA . PHE A 1 301 ? -6.884 6.558 -2.333 1.00 91.44 301 PHE A CA 1
ATOM 2329 C C . PHE A 1 301 ? -6.569 6.149 -0.882 1.00 91.44 301 PHE A C 1
ATOM 2331 O O . PHE A 1 301 ? -6.584 6.990 0.014 1.00 91.44 301 PHE A O 1
ATOM 2338 N N . ALA A 1 302 ? -6.297 4.864 -0.620 1.00 93.25 302 ALA A N 1
ATOM 2339 C CA . ALA A 1 302 ? -5.910 4.396 0.708 1.00 93.25 302 ALA A CA 1
ATOM 2340 C C . ALA A 1 302 ? -4.572 5.033 1.118 1.00 93.25 302 ALA A C 1
ATOM 2342 O O . ALA A 1 302 ? -3.560 4.869 0.427 1.00 93.25 302 ALA A O 1
ATOM 2343 N N . GLY A 1 303 ? -4.577 5.782 2.223 1.00 87.50 303 GLY A N 1
ATOM 2344 C CA . GLY A 1 303 ? -3.410 6.520 2.708 1.00 87.50 303 GLY A CA 1
ATOM 2345 C C . GLY A 1 303 ? -2.866 7.549 1.710 1.00 87.50 303 GLY A C 1
ATOM 2346 O O . GLY A 1 303 ? -1.665 7.804 1.702 1.00 87.50 303 GLY A O 1
ATOM 2347 N N . GLU A 1 304 ? -3.698 8.103 0.821 1.00 85.50 304 GLU A N 1
ATOM 2348 C CA . GLU A 1 304 ? -3.272 9.186 -0.078 1.00 85.50 304 GLU A CA 1
ATOM 2349 C C . GLU A 1 304 ? -2.726 10.374 0.739 1.00 85.50 304 GLU A C 1
ATOM 2351 O O . GLU A 1 304 ? -3.317 10.764 1.746 1.00 85.50 304 GLU A O 1
ATOM 2356 N N . ASN A 1 305 ? -1.610 10.963 0.297 1.00 77.00 305 ASN A N 1
ATOM 2357 C CA . ASN A 1 305 ? -0.858 12.024 0.982 1.00 77.00 305 ASN A CA 1
ATOM 2358 C C . ASN A 1 305 ? -0.433 11.677 2.427 1.00 77.00 305 ASN A C 1
ATOM 2360 O O . ASN A 1 305 ? -0.339 12.561 3.280 1.00 77.00 305 ASN A O 1
ATOM 2364 N N . LEU A 1 306 ? -0.187 10.401 2.731 1.00 76.62 306 LEU A N 1
ATOM 2365 C CA . LEU A 1 306 ? 0.442 10.013 3.991 1.00 76.62 306 LEU A CA 1
ATOM 2366 C C . LEU A 1 306 ? 1.902 10.498 3.980 1.00 76.62 306 LEU A C 1
ATOM 2368 O O . LEU A 1 306 ? 2.722 9.939 3.266 1.00 76.62 306 LEU A O 1
ATOM 2372 N N . GLU A 1 307 ? 2.222 11.559 4.720 1.00 68.12 307 GLU A N 1
ATOM 2373 C CA . GLU A 1 307 ? 3.564 12.168 4.720 1.00 68.12 307 GLU A CA 1
ATOM 2374 C C . GLU A 1 307 ? 4.497 11.543 5.777 1.00 68.12 307 GLU A C 1
ATOM 2376 O O . GLU A 1 307 ? 4.059 10.777 6.646 1.00 68.12 307 GLU A O 1
ATOM 2381 N N . ASP A 1 308 ? 5.797 11.853 5.683 1.00 63.72 308 ASP A N 1
ATOM 2382 C CA . ASP A 1 308 ? 6.876 11.294 6.507 1.00 63.72 308 ASP A CA 1
ATOM 2383 C C . ASP A 1 308 ? 6.566 11.408 8.012 1.00 63.72 308 ASP A C 1
ATOM 2385 O O . ASP A 1 308 ? 6.665 12.465 8.631 1.00 63.72 308 ASP A O 1
ATOM 2389 N N . GLY A 1 309 ? 6.122 10.292 8.594 1.00 60.84 309 GLY A N 1
ATOM 2390 C CA . GLY A 1 309 ? 5.683 10.229 9.987 1.00 60.84 309 GLY A CA 1
ATOM 2391 C C . GLY A 1 309 ? 4.633 9.158 10.261 1.00 60.84 309 GLY A C 1
ATOM 2392 O O . GLY A 1 309 ? 4.581 8.661 11.379 1.00 60.84 309 GLY A O 1
ATOM 2393 N N . GLY A 1 310 ? 3.820 8.774 9.267 1.00 78.19 310 GLY A N 1
ATOM 2394 C CA . GLY A 1 310 ? 2.776 7.755 9.434 1.00 78.19 310 GLY A CA 1
ATOM 2395 C C . GLY A 1 310 ? 3.279 6.373 9.037 1.00 78.19 310 GLY A C 1
ATOM 2396 O O . GLY A 1 310 ? 3.268 6.037 7.857 1.00 78.19 310 GLY A O 1
ATOM 2397 N N . ARG A 1 311 ? 3.771 5.579 9.989 1.00 85.62 311 ARG A N 1
ATOM 2398 C CA . ARG A 1 311 ? 4.524 4.335 9.742 1.00 85.62 311 ARG A CA 1
ATOM 2399 C C . ARG A 1 311 ? 3.799 3.117 10.308 1.00 85.62 311 ARG A C 1
ATOM 2401 O O . ARG A 1 311 ? 3.120 3.204 11.332 1.00 85.62 311 ARG A O 1
ATOM 2408 N N . LYS A 1 312 ? 4.056 1.945 9.715 1.00 89.75 312 LYS A N 1
ATOM 2409 C CA . LYS A 1 312 ? 3.562 0.642 10.210 1.00 89.75 312 LYS A CA 1
ATOM 2410 C C . LYS A 1 312 ? 2.032 0.540 10.302 1.00 89.75 312 LYS A C 1
ATOM 2412 O O . LYS A 1 312 ? 1.516 -0.205 11.128 1.00 89.75 312 LYS A O 1
ATOM 2417 N N . ASN A 1 313 ? 1.308 1.302 9.492 1.00 92.25 313 ASN A N 1
ATOM 2418 C CA . ASN A 1 313 ? -0.145 1.261 9.421 1.00 92.25 313 ASN A CA 1
ATOM 2419 C C . ASN A 1 313 ? -0.609 0.197 8.416 1.00 92.25 313 ASN A C 1
ATOM 2421 O O . ASN A 1 313 ? 0.030 -0.017 7.386 1.00 92.25 313 ASN A O 1
ATOM 2425 N N . ILE A 1 314 ? -1.752 -0.425 8.687 1.00 95.88 314 ILE A N 1
ATOM 2426 C CA . ILE A 1 314 ? -2.505 -1.257 7.748 1.00 95.88 314 ILE A CA 1
ATOM 2427 C C . ILE A 1 314 ? -3.755 -0.465 7.370 1.00 95.88 314 ILE A C 1
ATOM 2429 O O . ILE A 1 314 ? -4.574 -0.175 8.232 1.00 95.88 314 ILE A O 1
ATOM 2433 N N . ILE A 1 315 ? -3.896 -0.085 6.105 1.00 95.88 315 ILE A N 1
ATOM 2434 C CA . ILE A 1 315 ? -4.971 0.774 5.604 1.00 95.88 315 ILE A CA 1
ATOM 2435 C C . ILE A 1 315 ? -5.588 0.102 4.380 1.00 95.88 315 ILE A C 1
ATOM 2437 O O . ILE A 1 315 ? -4.933 -0.057 3.353 1.00 95.88 315 ILE A O 1
ATOM 2441 N N . ILE A 1 316 ? -6.849 -0.309 4.483 1.00 97.75 316 ILE A N 1
ATOM 2442 C CA . ILE A 1 316 ? -7.538 -1.073 3.441 1.00 97.75 316 ILE A CA 1
ATOM 2443 C C . ILE A 1 316 ? -8.897 -0.436 3.127 1.00 97.75 316 ILE A C 1
ATOM 2445 O O . ILE A 1 316 ? -9.721 -0.224 4.015 1.00 97.75 316 ILE A O 1
ATOM 2449 N N . GLY A 1 317 ? -9.154 -0.165 1.849 1.00 97.06 317 GLY A N 1
ATOM 2450 C CA . GLY A 1 317 ? -10.442 0.266 1.315 1.00 97.06 317 GLY A CA 1
ATOM 2451 C C . GLY A 1 317 ? -10.398 1.571 0.516 1.00 97.06 317 GLY A C 1
ATOM 2452 O O . GLY A 1 317 ? -9.386 1.903 -0.099 1.00 97.06 317 GLY A O 1
ATOM 2453 N N . TYR A 1 318 ? -11.528 2.275 0.438 1.00 96.06 318 TYR A N 1
ATOM 2454 C CA . TYR A 1 318 ? -11.677 3.474 -0.395 1.00 96.06 318 TYR A CA 1
ATOM 2455 C C . TYR A 1 318 ? -11.555 4.733 0.456 1.00 96.06 318 TYR A C 1
ATOM 2457 O O . TYR A 1 318 ? -12.342 4.904 1.386 1.00 96.06 318 TYR A O 1
ATOM 2465 N N . LYS A 1 319 ? -10.605 5.617 0.114 1.00 92.31 319 LYS A N 1
ATOM 2466 C CA . LYS A 1 319 ? -10.337 6.871 0.843 1.00 92.31 319 LYS A CA 1
ATOM 2467 C C . LYS A 1 319 ? -10.168 6.666 2.357 1.00 92.31 319 LYS A C 1
ATOM 2469 O O . LYS A 1 319 ? -10.618 7.471 3.161 1.00 92.31 319 LYS A O 1
ATOM 2474 N N . THR A 1 320 ? -9.537 5.566 2.745 1.00 93.62 320 THR A N 1
ATOM 2475 C CA . THR A 1 320 ? -9.268 5.231 4.148 1.00 93.62 320 THR A CA 1
ATOM 2476 C C . THR A 1 320 ? -7.948 5.861 4.592 1.00 93.62 320 THR A C 1
ATOM 2478 O O . THR A 1 320 ? -6.975 5.838 3.833 1.00 93.62 320 THR A O 1
ATOM 2481 N N . GLY A 1 321 ? -7.880 6.372 5.821 1.00 88.25 321 GLY A N 1
ATOM 2482 C CA . GLY A 1 321 ? -6.652 6.902 6.419 1.00 88.25 321 GLY A CA 1
ATOM 2483 C C . GLY A 1 321 ? -6.225 8.268 5.880 1.00 88.25 321 GLY A C 1
ATOM 2484 O O . GLY A 1 321 ? -5.039 8.595 5.925 1.00 88.25 321 GLY A O 1
ATOM 2485 N N . LEU A 1 322 ? -7.164 9.059 5.356 1.00 84.31 322 LEU A N 1
ATOM 2486 C CA . LEU A 1 322 ? -6.903 10.415 4.880 1.00 84.31 322 LEU A CA 1
ATOM 2487 C C . LEU A 1 322 ? -6.687 11.405 6.033 1.00 84.31 322 LEU A C 1
ATOM 2489 O O . LEU A 1 322 ? -6.015 12.413 5.837 1.00 84.31 322 LEU A O 1
ATOM 2493 N N . SER A 1 323 ? -7.195 11.139 7.236 1.00 77.19 323 SER A N 1
ATOM 2494 C CA . SER A 1 323 ? -6.934 11.973 8.419 1.00 77.19 323 SER A CA 1
ATOM 2495 C C . SER A 1 323 ? -5.504 11.845 8.942 1.00 77.19 323 SER A C 1
ATOM 2497 O O . SER A 1 323 ? -5.075 12.668 9.743 1.00 77.19 323 SER A O 1
ATOM 2499 N N . LEU A 1 324 ? -4.726 10.863 8.477 1.00 75.44 324 LEU A N 1
ATOM 2500 C CA . LEU A 1 324 ? -3.299 10.745 8.799 1.00 75.44 324 LEU A CA 1
ATOM 2501 C C . LEU A 1 324 ? -2.417 11.691 7.965 1.00 75.44 324 LEU A C 1
ATOM 2503 O O . LEU A 1 324 ? -1.190 11.650 8.078 1.00 75.44 324 LEU A O 1
ATOM 2507 N N . LYS A 1 325 ? -3.023 12.557 7.142 1.00 73.12 325 LYS A N 1
ATOM 2508 C CA . LYS A 1 325 ? -2.312 13.531 6.317 1.00 73.12 325 LYS A CA 1
ATOM 2509 C C . LYS A 1 325 ? -1.442 14.475 7.156 1.00 73.12 325 LYS A C 1
ATOM 2511 O O . LYS A 1 325 ? -1.823 15.047 8.184 1.00 73.12 325 LYS A O 1
ATOM 2516 N N . GLY A 1 326 ? -0.214 14.618 6.681 1.00 59.38 326 GLY A N 1
ATOM 2517 C CA . GLY A 1 326 ? 0.692 15.717 6.963 1.00 59.38 326 GLY A CA 1
ATOM 2518 C C . GLY A 1 326 ? 0.134 17.051 6.525 1.00 59.38 326 GLY A C 1
ATOM 2519 O O . GLY A 1 326 ? 0.442 17.458 5.425 1.00 59.38 326 GLY A O 1
ATOM 2520 N N . GLU A 1 327 ? -0.650 17.772 7.324 1.00 53.78 327 GLU A N 1
ATOM 2521 C CA . GLU A 1 327 ? -0.490 19.230 7.240 1.00 53.78 327 GLU A CA 1
ATOM 2522 C C . GLU A 1 327 ? 0.804 19.572 7.959 1.00 53.78 327 GLU A C 1
ATOM 2524 O O . GLU A 1 327 ? 1.103 18.884 8.941 1.00 53.78 327 GLU A O 1
ATOM 2529 N N . VAL A 1 328 ? 1.563 20.540 7.426 1.00 50.81 328 VAL A N 1
ATOM 2530 C CA . VAL A 1 328 ? 3.020 20.644 7.584 1.00 50.81 328 VAL A CA 1
ATOM 2531 C C . VAL A 1 328 ? 3.713 21.539 6.530 1.00 50.81 328 VAL A C 1
ATOM 2533 O O . VAL A 1 328 ? 4.824 21.213 6.134 1.00 50.81 328 VAL A O 1
ATOM 2536 N N . GLU A 1 329 ? 3.144 22.682 6.109 1.00 47.81 329 GLU A N 1
ATOM 2537 C CA . GLU A 1 329 ? 3.910 23.724 5.393 1.00 47.81 329 GLU A CA 1
ATOM 2538 C C . GLU A 1 329 ? 4.318 24.858 6.357 1.00 47.81 329 GLU A C 1
ATOM 2540 O O . GLU A 1 329 ? 3.471 25.572 6.891 1.00 47.81 329 GLU A O 1
ATOM 2545 N N . THR A 1 330 ? 5.620 25.038 6.614 1.00 52.06 330 THR A N 1
ATOM 2546 C CA . THR A 1 330 ? 6.126 26.295 7.197 1.00 52.06 330 THR A CA 1
ATOM 2547 C C . THR A 1 330 ? 7.303 26.830 6.401 1.00 52.06 330 THR A C 1
ATOM 2549 O O . THR A 1 330 ? 8.193 26.092 5.984 1.00 52.06 330 THR A O 1
ATOM 2552 N N . GLN A 1 331 ? 7.325 28.155 6.267 1.00 56.00 331 GLN A N 1
ATOM 2553 C CA . GLN A 1 331 ? 8.317 28.961 5.551 1.00 56.00 331 GLN A CA 1
ATOM 2554 C C . GLN A 1 331 ? 9.766 28.829 6.090 1.00 56.00 331 GLN A C 1
ATOM 2556 O O . GLN A 1 331 ? 10.678 29.407 5.506 1.00 56.00 331 GLN A O 1
ATOM 2561 N N . TYR A 1 332 ? 10.007 28.073 7.176 1.00 56.06 332 TYR A N 1
ATOM 2562 C CA . TYR A 1 332 ? 11.302 28.011 7.879 1.00 56.06 332 TYR A CA 1
ATOM 2563 C C . TYR A 1 332 ? 11.800 26.601 8.275 1.00 56.06 332 TYR A C 1
ATOM 2565 O O . TYR A 1 332 ? 12.756 26.485 9.037 1.00 56.06 332 TYR A O 1
ATOM 2573 N N . GLY A 1 333 ? 11.239 25.524 7.714 1.00 51.16 333 GLY A N 1
ATOM 2574 C CA . GLY A 1 333 ? 12.010 24.286 7.508 1.00 51.16 333 GLY A CA 1
ATOM 2575 C C . GLY A 1 333 ? 12.338 23.384 8.710 1.00 51.16 333 GLY A C 1
ATOM 2576 O O . GLY A 1 333 ? 13.305 22.634 8.621 1.00 51.16 333 GLY A O 1
ATOM 2577 N N . VAL A 1 334 ? 11.558 23.361 9.797 1.00 47.38 334 VAL A N 1
ATOM 2578 C CA . VAL A 1 334 ? 11.647 22.252 10.775 1.00 47.38 334 VAL A CA 1
ATOM 2579 C C . VAL A 1 334 ? 10.272 21.854 11.263 1.00 47.38 334 VAL A C 1
ATOM 2581 O O . VAL A 1 334 ? 9.691 22.572 12.072 1.00 47.38 334 VAL A O 1
ATOM 2584 N N . ILE A 1 335 ? 9.792 20.681 10.836 1.00 52.06 335 ILE A N 1
ATOM 2585 C CA . ILE A 1 335 ? 8.633 20.028 11.448 1.00 52.06 335 ILE A CA 1
ATOM 2586 C C . ILE A 1 335 ? 8.874 18.521 11.509 1.00 52.06 335 ILE A C 1
ATOM 2588 O O . ILE A 1 335 ? 8.743 17.800 10.527 1.00 52.06 335 ILE A O 1
ATOM 2592 N N . ILE A 1 336 ? 9.182 18.042 12.711 1.00 45.78 336 ILE A N 1
ATOM 2593 C CA . ILE A 1 336 ? 8.923 16.658 13.113 1.00 45.78 336 ILE A CA 1
ATOM 2594 C C . ILE A 1 336 ? 7.423 16.543 13.384 1.00 45.78 336 ILE A C 1
ATOM 2596 O O . ILE A 1 336 ? 6.965 16.756 14.503 1.00 45.78 336 ILE A O 1
ATOM 2600 N N . SER A 1 337 ? 6.626 16.288 12.345 1.00 52.16 337 SER A N 1
ATOM 2601 C CA . SER A 1 337 ? 5.208 16.006 12.553 1.00 52.16 337 SER A CA 1
ATOM 2602 C C . SER A 1 337 ? 5.097 14.539 12.962 1.00 52.16 337 SER A C 1
ATOM 2604 O O . SER A 1 337 ? 5.242 13.643 12.132 1.00 52.16 337 SER A O 1
ATOM 2606 N N . GLU A 1 338 ? 4.908 14.268 14.251 1.00 58.00 338 GLU A N 1
ATOM 2607 C CA . GLU A 1 338 ? 4.589 12.916 14.707 1.00 58.00 338 GLU A CA 1
ATOM 2608 C C . GLU A 1 338 ? 3.192 12.552 14.192 1.00 58.00 338 GLU A C 1
ATOM 2610 O O . GLU A 1 338 ? 2.168 12.970 14.738 1.00 58.00 338 GLU A O 1
ATOM 2615 N N . LYS A 1 339 ? 3.140 11.818 13.078 1.00 76.25 339 LYS A N 1
ATOM 2616 C CA . LYS A 1 339 ? 1.890 11.263 12.555 1.00 76.25 339 LYS A CA 1
ATOM 2617 C C . LYS A 1 339 ? 1.606 9.910 13.194 1.00 76.25 339 LYS A C 1
ATOM 2619 O O . LYS A 1 339 ? 2.483 9.261 13.763 1.00 76.25 339 LYS A O 1
ATOM 2624 N N . GLY A 1 340 ? 0.347 9.505 13.101 1.00 84.75 340 GLY A N 1
ATOM 2625 C CA . GLY A 1 340 ? -0.159 8.264 13.655 1.00 84.75 340 GLY A CA 1
ATOM 2626 C C . GLY A 1 340 ? 0.553 7.017 13.130 1.00 84.75 340 GLY A C 1
ATOM 2627 O O . GLY A 1 340 ? 0.694 6.828 11.919 1.00 84.75 340 GLY A O 1
ATOM 2628 N N . ASN A 1 341 ? 0.974 6.146 14.048 1.00 88.56 341 ASN A N 1
ATOM 2629 C CA . ASN A 1 341 ? 1.707 4.915 13.760 1.00 88.56 341 ASN A CA 1
ATOM 2630 C C . ASN A 1 341 ? 0.973 3.669 14.265 1.00 88.56 341 ASN A C 1
ATOM 2632 O O . ASN A 1 341 ? 0.278 3.711 15.279 1.00 88.56 341 ASN A O 1
ATOM 2636 N N . ASN A 1 342 ? 1.249 2.517 13.651 1.00 90.88 342 ASN A N 1
ATOM 2637 C CA . ASN A 1 342 ? 0.735 1.210 14.088 1.00 90.88 342 ASN A CA 1
ATOM 2638 C C . ASN A 1 342 ? -0.806 1.131 14.134 1.00 90.88 342 ASN A C 1
ATOM 2640 O O . ASN A 1 342 ? -1.367 0.482 15.016 1.00 90.88 342 ASN A O 1
ATOM 2644 N N . ASN A 1 343 ? -1.494 1.824 13.227 1.00 94.00 343 ASN A N 1
ATOM 2645 C CA . ASN A 1 343 ? -2.949 1.779 13.129 1.00 94.00 343 ASN A CA 1
ATOM 2646 C C . ASN A 1 343 ? -3.418 0.701 12.147 1.00 94.00 343 ASN A C 1
ATOM 2648 O O . ASN A 1 343 ? -2.711 0.361 11.201 1.00 94.00 343 ASN A O 1
ATOM 2652 N N . ILE A 1 344 ? -4.636 0.203 12.340 1.00 96.38 344 ILE A N 1
ATOM 2653 C CA . ILE A 1 344 ? -5.324 -0.724 11.440 1.00 96.38 344 ILE A CA 1
ATOM 2654 C C . ILE A 1 344 ? -6.666 -0.098 11.057 1.00 96.38 344 ILE A C 1
ATOM 2656 O O . ILE A 1 344 ? -7.568 -0.006 11.883 1.00 96.38 344 ILE A O 1
ATOM 2660 N N . LEU A 1 345 ? -6.800 0.332 9.808 1.00 96.75 345 LEU A N 1
ATOM 2661 C CA . LEU A 1 345 ? -7.971 1.019 9.272 1.00 96.75 345 LEU A CA 1
ATOM 2662 C C . LEU A 1 345 ? -8.528 0.215 8.098 1.00 96.75 345 LEU A C 1
ATOM 2664 O O . LEU A 1 345 ? -7.826 -0.001 7.111 1.00 96.75 345 LEU A O 1
ATOM 2668 N N . ILE A 1 346 ? -9.777 -0.238 8.184 1.00 98.00 346 ILE A N 1
ATOM 2669 C CA . ILE A 1 346 ? -10.402 -1.052 7.133 1.00 98.00 346 ILE A CA 1
ATOM 2670 C C . ILE A 1 346 ? -11.827 -0.559 6.884 1.00 98.00 346 ILE A C 1
ATOM 2672 O O . ILE A 1 346 ? -12.653 -0.586 7.794 1.00 98.00 346 ILE A O 1
ATOM 2676 N N . GLY A 1 347 ? -12.143 -0.137 5.655 1.00 97.19 347 GLY A N 1
ATOM 2677 C CA . GLY A 1 347 ? -13.507 0.251 5.276 1.00 97.19 347 GLY A CA 1
ATOM 2678 C C . GLY A 1 347 ? -13.602 1.312 4.177 1.00 97.19 347 GLY A C 1
ATOM 2679 O O . GLY A 1 347 ? -12.731 1.421 3.323 1.00 97.19 347 GLY A O 1
ATOM 2680 N N . PHE A 1 348 ? -14.699 2.068 4.175 1.00 96.44 348 PHE A N 1
ATOM 2681 C CA . PHE A 1 348 ? -14.952 3.188 3.264 1.00 96.44 348 PHE A CA 1
ATOM 2682 C C . PHE A 1 348 ? -14.900 4.486 4.065 1.00 96.44 348 PHE A C 1
ATOM 2684 O O . PHE A 1 348 ? -15.652 4.606 5.030 1.00 96.44 348 PHE A O 1
ATOM 2691 N N . GLU A 1 349 ? -14.021 5.416 3.678 1.00 94.75 349 GLU A N 1
ATOM 2692 C CA . GLU A 1 349 ? -13.844 6.708 4.365 1.00 94.75 349 GLU A CA 1
ATOM 2693 C C . GLU A 1 349 ? -13.662 6.527 5.888 1.00 94.75 349 GLU A C 1
ATOM 2695 O O . GLU A 1 349 ? -14.252 7.217 6.717 1.00 94.75 349 GLU A O 1
ATOM 2700 N N . VAL A 1 350 ? -12.872 5.510 6.250 1.00 94.56 350 VAL A N 1
ATOM 2701 C CA . VAL A 1 350 ? -12.534 5.167 7.634 1.00 94.56 350 VAL A CA 1
ATOM 2702 C C . VAL A 1 350 ? -11.236 5.864 8.030 1.00 94.56 350 VAL A C 1
ATOM 2704 O O . VAL A 1 350 ? -10.254 5.818 7.289 1.00 94.56 350 VAL A O 1
ATOM 2707 N N . ASP A 1 351 ? -11.215 6.457 9.222 1.00 92.88 351 ASP A N 1
ATOM 2708 C CA . ASP A 1 351 ? -10.121 7.315 9.674 1.00 92.88 351 ASP A CA 1
ATOM 2709 C C . ASP A 1 351 ? -9.811 7.172 11.172 1.00 92.88 351 ASP A C 1
ATOM 2711 O O . ASP A 1 351 ? -10.496 6.469 11.923 1.00 92.88 351 ASP A O 1
ATOM 2715 N N . THR A 1 352 ? -8.722 7.814 11.596 1.00 92.00 352 THR A N 1
ATOM 2716 C CA . THR A 1 352 ? -8.355 7.977 13.004 1.00 92.00 352 THR A CA 1
ATOM 2717 C C . THR A 1 352 ? -8.985 9.243 13.607 1.00 92.00 352 THR A C 1
ATOM 2719 O O . THR A 1 352 ? -9.212 10.207 12.878 1.00 92.00 352 THR A O 1
ATOM 2722 N N . PRO A 1 353 ? -9.202 9.314 14.938 1.00 90.88 353 PRO A N 1
ATOM 2723 C CA . PRO A 1 353 ? -9.730 10.514 15.599 1.00 90.88 353 PRO A CA 1
ATOM 2724 C C . PRO A 1 353 ? -8.849 11.766 15.454 1.00 90.88 353 PRO A C 1
ATOM 2726 O O . PRO A 1 353 ? -9.338 12.887 15.563 1.00 90.88 353 PRO A O 1
ATOM 2729 N N . SER A 1 354 ? -7.543 11.593 15.236 1.00 88.38 354 SER A N 1
ATOM 2730 C CA . SER A 1 354 ? -6.592 12.684 14.996 1.00 88.38 354 SER A CA 1
ATOM 2731 C C . SER A 1 354 ? -5.429 12.243 14.102 1.00 88.38 354 SER A C 1
ATOM 2733 O O . SER A 1 354 ? -5.177 11.045 13.935 1.00 88.38 354 SER A O 1
ATOM 2735 N N . THR A 1 355 ? -4.653 13.205 13.589 1.00 84.06 355 THR A N 1
ATOM 2736 C CA . THR A 1 355 ? -3.469 12.953 12.743 1.00 84.06 355 THR A CA 1
ATOM 2737 C C . THR A 1 355 ? -2.331 12.224 13.467 1.00 84.06 355 THR A C 1
ATOM 2739 O O . THR A 1 355 ? -1.462 11.661 12.807 1.00 84.06 355 THR A O 1
ATOM 2742 N N . SER A 1 356 ? -2.288 12.264 14.804 1.00 86.50 356 SER A N 1
ATOM 2743 C CA . SER A 1 356 ? -1.240 11.660 15.650 1.00 86.50 356 SER A CA 1
ATOM 2744 C C . SER A 1 356 ? -1.683 10.365 16.342 1.00 86.50 356 SER A C 1
ATOM 2746 O O . SER A 1 356 ? -0.892 9.726 17.041 1.00 86.50 356 SER A O 1
ATOM 2748 N N . THR A 1 357 ? -2.940 9.950 16.144 1.00 90.06 357 THR A N 1
ATOM 2749 C CA . THR A 1 357 ? -3.487 8.727 16.744 1.00 90.06 357 THR A CA 1
ATOM 2750 C C . THR A 1 357 ? -2.628 7.527 16.361 1.00 90.06 357 THR A C 1
ATOM 2752 O O . THR A 1 357 ? -2.406 7.278 15.181 1.00 90.06 357 THR A O 1
ATOM 2755 N N . SER A 1 358 ? -2.163 6.772 17.353 1.00 91.06 358 SER A N 1
ATOM 2756 C CA . SER A 1 358 ? -1.320 5.593 17.153 1.00 91.06 358 SER A CA 1
ATOM 2757 C C . SER A 1 358 ? -1.870 4.389 17.908 1.00 91.06 358 SER A C 1
ATOM 2759 O O . SER A 1 358 ? -2.498 4.551 18.953 1.00 91.06 358 SER A O 1
ATOM 2761 N N . ASN A 1 359 ? -1.547 3.180 17.445 1.00 93.06 359 ASN A N 1
ATOM 2762 C CA . ASN A 1 359 ? -2.008 1.922 18.043 1.00 93.06 359 ASN A CA 1
ATOM 2763 C C . ASN A 1 359 ? -3.544 1.858 18.124 1.00 93.06 359 ASN A C 1
ATOM 2765 O O . ASN A 1 359 ? -4.104 1.512 19.169 1.00 93.06 359 ASN A O 1
ATOM 2769 N N . PHE A 1 360 ? -4.206 2.223 17.027 1.00 95.38 360 PHE A N 1
ATOM 2770 C CA . PHE A 1 360 ? -5.659 2.282 16.914 1.00 95.38 360 PHE A CA 1
ATOM 2771 C C . PHE A 1 360 ? -6.184 1.333 15.836 1.00 95.38 360 PHE A C 1
ATOM 2773 O O . PHE A 1 360 ? -5.598 1.217 14.762 1.00 95.38 360 PHE A O 1
ATOM 2780 N N . LEU A 1 361 ? -7.306 0.676 16.106 1.00 97.06 361 LEU A N 1
ATOM 2781 C CA . LEU A 1 361 ? -8.066 -0.111 15.138 1.00 97.06 361 LEU A CA 1
ATOM 2782 C C . LEU A 1 361 ? -9.371 0.622 14.825 1.00 97.06 361 LEU A C 1
ATOM 2784 O O . LEU A 1 361 ? -10.055 1.056 15.746 1.00 97.06 361 LEU A O 1
ATOM 2788 N N . ASN A 1 362 ? -9.740 0.696 13.549 1.00 97.44 362 ASN A N 1
ATOM 2789 C CA . ASN A 1 362 ? -11.067 1.095 13.099 1.00 97.44 362 ASN A CA 1
ATOM 2790 C C . ASN A 1 362 ? -11.506 0.214 11.925 1.00 97.44 362 ASN A C 1
ATOM 2792 O O . ASN A 1 362 ? -10.909 0.244 10.846 1.00 97.44 362 ASN A O 1
ATOM 2796 N N . LEU A 1 363 ? -12.558 -0.573 12.143 1.00 97.81 363 LEU A N 1
ATOM 2797 C CA . LEU A 1 363 ? -13.196 -1.400 11.127 1.00 97.81 363 LEU A CA 1
ATOM 2798 C C . LEU A 1 363 ? -14.583 -0.828 10.830 1.00 97.81 363 LEU A C 1
ATOM 2800 O O . LEU A 1 363 ? -15.528 -1.002 11.607 1.00 97.81 363 LEU A O 1
ATOM 2804 N N . GLY A 1 364 ? -14.695 -0.136 9.697 1.00 96.50 364 GLY A N 1
ATOM 2805 C CA . GLY A 1 364 ? -15.961 0.369 9.168 1.00 96.50 364 GLY A CA 1
ATOM 2806 C C . GLY A 1 364 ? -16.689 1.366 10.071 1.00 96.50 364 GLY A C 1
ATOM 2807 O O . GLY A 1 364 ? -17.911 1.438 9.987 1.00 96.50 364 GLY A O 1
ATOM 2808 N N . ASN A 1 365 ? -15.982 2.081 10.955 1.00 95.12 365 ASN A N 1
ATOM 2809 C CA . ASN A 1 365 ? -16.564 2.944 11.990 1.00 95.12 365 ASN A CA 1
ATOM 2810 C C . ASN A 1 365 ? -17.548 2.216 12.931 1.00 95.12 365 ASN A C 1
ATOM 2812 O O . ASN A 1 365 ? -18.420 2.843 13.532 1.00 95.12 365 ASN A O 1
ATOM 2816 N N . LEU A 1 366 ? -17.422 0.890 13.051 1.00 95.75 366 LEU A N 1
ATOM 2817 C CA . LEU A 1 366 ? -18.249 0.062 13.927 1.00 95.75 366 LEU A CA 1
ATOM 2818 C C . LEU A 1 366 ? -17.427 -0.542 15.060 1.00 95.75 366 LEU A C 1
ATOM 2820 O O . LEU A 1 366 ? -17.837 -0.460 16.214 1.00 95.75 366 LEU A O 1
ATOM 2824 N N . ILE A 1 367 ? -16.295 -1.165 14.731 1.00 97.56 367 ILE A N 1
ATOM 2825 C CA . ILE A 1 367 ? -15.407 -1.779 15.718 1.00 97.56 367 ILE A CA 1
ATOM 2826 C C . ILE A 1 367 ? -14.161 -0.921 15.824 1.00 97.56 367 ILE A C 1
ATOM 2828 O O . ILE A 1 367 ? -13.472 -0.692 14.829 1.00 97.56 367 ILE A O 1
ATOM 2832 N N . PHE A 1 368 ? -13.861 -0.505 17.042 1.00 97.81 368 PHE A N 1
ATOM 2833 C CA . PHE A 1 368 ? -12.693 0.283 17.364 1.00 97.81 368 PHE A CA 1
ATOM 2834 C C . PHE A 1 368 ? -11.857 -0.430 18.413 1.00 97.81 368 PHE A C 1
ATOM 2836 O O . PHE A 1 368 ? -12.376 -1.195 19.225 1.00 97.81 368 PHE A O 1
ATOM 2843 N N . ALA A 1 369 ? -10.557 -0.172 18.421 1.00 97.19 369 ALA A N 1
ATOM 2844 C CA . ALA A 1 369 ? -9.733 -0.537 19.559 1.00 97.19 369 ALA A CA 1
ATOM 2845 C C . ALA A 1 369 ? -8.632 0.491 19.785 1.00 97.19 369 ALA A C 1
ATOM 2847 O O . ALA A 1 369 ? -8.060 1.023 18.834 1.00 97.19 369 ALA A O 1
ATOM 2848 N N . THR A 1 370 ? -8.318 0.742 21.048 1.00 94.62 370 THR A N 1
ATOM 2849 C CA . THR A 1 370 ? -7.227 1.620 21.477 1.00 94.62 370 THR A CA 1
ATOM 2850 C C . THR A 1 370 ? -6.109 0.777 22.075 1.00 94.62 370 THR A C 1
ATOM 2852 O O . THR A 1 370 ? -6.336 -0.330 22.561 1.00 94.62 370 THR A O 1
ATOM 2855 N N . GLY A 1 371 ? -4.870 1.267 22.022 1.00 91.44 371 GLY A N 1
ATOM 2856 C CA . GLY A 1 371 ? -3.744 0.608 22.683 1.00 91.44 371 GLY A CA 1
ATOM 2857 C C . GLY A 1 371 ? -3.387 -0.774 22.123 1.00 91.44 371 GLY A C 1
ATOM 2858 O O . GLY A 1 371 ? -2.820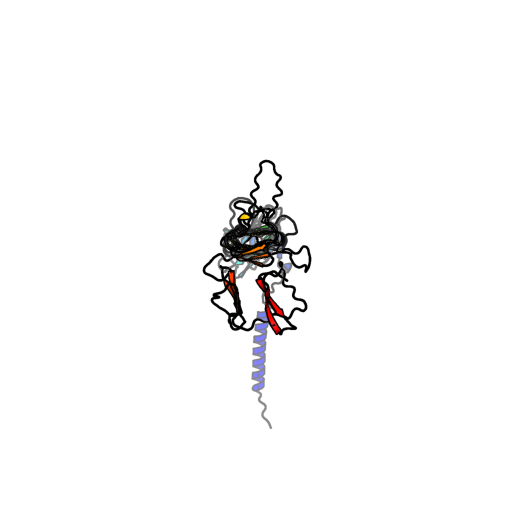 -1.578 22.864 1.00 91.44 371 GLY A O 1
ATOM 2859 N N . ILE A 1 372 ? -3.661 -1.052 20.836 1.00 90.25 372 ILE A N 1
ATOM 2860 C CA . ILE A 1 372 ? -3.410 -2.350 20.161 1.00 90.25 372 ILE A CA 1
ATOM 2861 C C . ILE A 1 372 ? -1.916 -2.669 19.933 1.00 90.25 372 ILE A C 1
ATOM 2863 O O . ILE A 1 372 ? -1.516 -3.177 18.889 1.00 90.25 372 ILE A O 1
ATOM 2867 N N . ASN A 1 373 ? -1.057 -2.362 20.903 1.00 81.31 373 ASN A N 1
ATOM 2868 C CA . ASN A 1 373 ? 0.383 -2.563 20.841 1.00 81.31 373 ASN A CA 1
ATOM 2869 C C . ASN A 1 373 ? 0.884 -3.318 22.079 1.00 81.31 373 ASN A C 1
ATOM 2871 O O . ASN A 1 373 ? 0.455 -3.060 23.204 1.00 81.31 373 ASN A O 1
ATOM 2875 N N . ALA A 1 374 ? 1.823 -4.235 21.859 1.00 66.50 374 ALA A N 1
ATOM 2876 C CA . ALA A 1 374 ? 2.609 -4.878 22.898 1.00 66.50 374 ALA A CA 1
ATOM 2877 C C . ALA A 1 374 ? 4.065 -4.413 22.764 1.00 66.50 374 ALA A C 1
ATOM 2879 O O . ALA A 1 374 ? 4.709 -4.620 21.738 1.00 66.50 374 ALA A O 1
ATOM 2880 N N . THR A 1 375 ? 4.603 -3.799 23.821 1.00 68.12 375 THR A N 1
ATOM 2881 C CA . THR A 1 375 ? 5.914 -3.120 23.822 1.00 68.12 375 THR A CA 1
ATOM 2882 C C . THR A 1 375 ? 7.090 -4.034 23.435 1.00 68.12 375 THR A C 1
ATOM 2884 O O . THR A 1 375 ? 8.129 -3.535 23.011 1.00 68.12 375 THR A O 1
ATOM 2887 N N . SER A 1 376 ? 6.939 -5.360 23.565 1.00 73.62 376 SER A N 1
ATOM 2888 C CA . SER A 1 376 ? 7.809 -6.385 22.966 1.00 73.62 376 SER A CA 1
ATOM 2889 C C . SER A 1 376 ? 7.284 -7.804 23.238 1.00 73.62 376 SER A C 1
ATOM 2891 O O . SER A 1 376 ? 6.732 -8.078 24.307 1.00 73.62 376 SER A O 1
ATOM 2893 N N . GLY A 1 377 ? 7.516 -8.730 22.301 1.00 72.00 377 GLY A N 1
ATOM 2894 C CA . GLY A 1 377 ? 7.259 -10.167 22.478 1.00 72.00 377 GLY A CA 1
ATOM 2895 C C . GLY A 1 377 ? 5.776 -10.542 22.595 1.00 72.00 377 GLY A C 1
ATOM 2896 O O . GLY A 1 377 ? 4.916 -9.904 22.002 1.00 72.00 377 GLY A O 1
ATOM 2897 N N . ILE A 1 378 ? 5.482 -11.590 23.372 1.00 81.25 378 ILE A N 1
ATOM 2898 C CA . ILE A 1 378 ? 4.135 -12.169 23.569 1.00 81.25 378 ILE A CA 1
ATOM 2899 C C . ILE A 1 378 ? 3.311 -11.477 24.673 1.00 81.25 378 ILE A C 1
ATOM 2901 O O . ILE A 1 378 ? 2.408 -12.082 25.249 1.00 81.25 378 ILE A O 1
ATOM 2905 N N . LYS A 1 379 ? 3.651 -10.238 25.047 1.00 86.75 379 LYS A N 1
ATOM 2906 C CA . LYS A 1 379 ? 2.930 -9.529 26.113 1.00 86.75 379 LYS A CA 1
ATOM 2907 C C . LYS A 1 379 ? 1.494 -9.237 25.680 1.00 86.75 379 LYS A C 1
ATOM 2909 O O . LYS A 1 379 ? 1.256 -8.818 24.551 1.00 86.75 379 LYS A O 1
ATOM 2914 N N . ILE A 1 380 ? 0.556 -9.423 26.605 1.00 86.81 380 ILE A N 1
ATOM 2915 C CA . ILE A 1 380 ? -0.848 -9.061 26.404 1.00 86.81 380 ILE A CA 1
ATOM 2916 C C . ILE A 1 380 ? -0.921 -7.537 26.246 1.00 86.81 380 ILE A C 1
ATOM 2918 O O . ILE A 1 380 ? -0.383 -6.799 27.075 1.00 86.81 380 ILE A O 1
ATOM 2922 N N . SER A 1 381 ? -1.543 -7.075 25.162 1.00 89.00 381 SER A N 1
ATOM 2923 C CA . SER A 1 381 ? -1.809 -5.652 24.941 1.00 89.00 381 SER A CA 1
ATOM 2924 C C . SER A 1 381 ? -2.781 -5.140 26.017 1.00 89.00 381 SER A C 1
ATOM 2926 O O . SER A 1 381 ? -3.749 -5.835 26.328 1.00 89.00 381 SER A O 1
ATOM 2928 N N . PRO A 1 382 ? -2.567 -3.935 26.576 1.00 88.81 382 PRO A N 1
ATOM 2929 C CA . PRO A 1 382 ? -3.508 -3.311 27.509 1.00 88.81 382 PRO A CA 1
ATOM 2930 C C . PRO A 1 382 ? -4.739 -2.723 26.798 1.00 88.81 382 PRO A C 1
ATOM 2932 O O . PRO A 1 382 ? -5.497 -1.978 27.413 1.00 88.81 382 PRO A O 1
ATOM 2935 N N . GLY A 1 383 ? -4.882 -2.977 25.496 1.00 93.00 383 GLY A N 1
ATOM 2936 C CA . GLY A 1 383 ? -5.875 -2.347 24.651 1.00 93.00 383 GLY A CA 1
ATOM 2937 C C . GLY A 1 383 ? -7.309 -2.695 25.024 1.00 93.00 383 GLY A C 1
ATOM 2938 O O . GLY A 1 383 ? -7.599 -3.715 25.651 1.00 93.00 383 GLY A O 1
ATOM 2939 N N . GLN A 1 384 ? -8.205 -1.818 24.602 1.00 96.25 384 GLN A N 1
ATOM 2940 C CA . GLN A 1 384 ? -9.639 -1.901 24.841 1.00 96.25 384 GLN A CA 1
ATOM 2941 C C . GLN A 1 384 ? -10.357 -1.998 23.500 1.00 96.25 384 GLN A C 1
ATOM 2943 O O . GLN A 1 384 ? -9.911 -1.396 22.524 1.00 96.25 384 GLN A O 1
ATOM 2948 N N . VAL A 1 385 ? -11.459 -2.747 23.445 1.00 97.94 385 VAL A N 1
ATOM 2949 C CA . VAL A 1 385 ? -12.279 -2.908 22.237 1.00 97.94 385 VAL A CA 1
ATOM 2950 C C . VAL A 1 385 ? -13.625 -2.226 22.439 1.00 97.94 385 VAL A C 1
ATOM 2952 O O . VAL A 1 385 ? -14.340 -2.515 23.394 1.00 97.94 385 VAL A O 1
ATOM 2955 N N . GLY A 1 386 ? -13.980 -1.342 21.516 1.00 97.62 386 GLY A N 1
ATOM 2956 C CA . GLY A 1 386 ? -15.284 -0.701 21.432 1.00 97.62 386 GLY A CA 1
ATOM 2957 C C . GLY A 1 386 ? -16.088 -1.241 20.251 1.00 97.62 386 GLY A C 1
ATOM 2958 O O . GLY A 1 386 ? -15.572 -1.358 19.141 1.00 97.62 386 GLY A O 1
ATOM 2959 N N . ILE A 1 387 ? -17.367 -1.542 20.463 1.00 96.75 387 ILE A N 1
ATOM 2960 C CA . ILE A 1 387 ? -18.349 -1.762 19.395 1.00 96.75 387 ILE A CA 1
ATOM 2961 C C . ILE A 1 387 ? -19.358 -0.619 19.477 1.00 96.75 387 ILE A C 1
ATOM 2963 O O . ILE A 1 387 ? -20.034 -0.465 20.489 1.00 96.75 387 ILE A O 1
ATOM 2967 N N . GLY A 1 388 ? -19.431 0.202 18.430 1.00 94.75 388 GLY A N 1
ATOM 2968 C CA . GLY A 1 388 ? -20.261 1.410 18.390 1.00 94.75 388 GLY A CA 1
ATOM 2969 C C . GLY A 1 388 ? -19.698 2.607 19.172 1.00 94.75 388 GLY A C 1
ATOM 2970 O O . GLY A 1 388 ? -20.370 3.629 19.265 1.00 94.75 388 GLY A O 1
ATOM 2971 N N . THR A 1 389 ? -18.475 2.507 19.704 1.00 94.94 389 THR A N 1
ATOM 2972 C CA . THR A 1 389 ? -17.747 3.595 20.382 1.00 94.94 389 THR A CA 1
ATOM 2973 C C . THR A 1 389 ? -16.264 3.545 20.024 1.00 94.94 389 THR A C 1
ATOM 2975 O O . THR A 1 389 ? -15.689 2.458 19.977 1.00 94.94 389 THR A O 1
ATOM 2978 N N . TYR A 1 390 ? -15.647 4.701 19.757 1.00 93.69 390 TYR A N 1
ATOM 2979 C CA . TYR A 1 390 ? -14.230 4.793 19.377 1.00 93.69 390 TYR A CA 1
ATOM 2980 C C . TYR A 1 390 ? -13.277 5.042 20.552 1.00 93.69 390 TYR A C 1
ATOM 2982 O O . TYR A 1 390 ? -12.067 4.902 20.379 1.00 93.69 390 TYR A O 1
ATOM 2990 N N . ASP A 1 391 ? -13.808 5.391 21.725 1.00 94.06 391 ASP A N 1
ATOM 2991 C CA . ASP A 1 391 ? -13.047 5.664 22.950 1.00 94.06 391 ASP A CA 1
ATOM 2992 C C . ASP A 1 391 ? -13.566 4.778 24.098 1.00 94.06 391 ASP A C 1
ATOM 2994 O O . ASP A 1 391 ? -14.265 5.255 24.994 1.00 94.06 391 ASP A O 1
ATOM 2998 N N . PRO A 1 392 ? -13.342 3.451 24.026 1.00 96.31 392 PRO A N 1
ATOM 2999 C CA . PRO A 1 392 ? -13.823 2.523 25.040 1.00 96.31 392 PRO A CA 1
ATOM 3000 C C . PRO A 1 392 ? -13.148 2.775 26.397 1.00 96.31 392 PRO A C 1
ATOM 3002 O O . PRO A 1 392 ? -11.932 2.876 26.506 1.00 96.31 392 PRO A O 1
ATOM 3005 N N . SER A 1 393 ? -13.949 2.792 27.457 1.00 96.25 393 SER A N 1
ATOM 3006 C CA . SER A 1 393 ? -13.547 2.986 28.856 1.00 96.25 393 SER A CA 1
ATOM 3007 C C . SER A 1 393 ? -13.322 1.673 29.621 1.00 96.25 393 SER A C 1
ATOM 3009 O O . SER A 1 393 ? -12.832 1.669 30.752 1.00 96.25 393 SER A O 1
ATOM 3011 N N . SER A 1 394 ? -13.644 0.535 29.003 1.00 96.38 394 SER A N 1
ATOM 3012 C CA . SER A 1 394 ? -13.502 -0.813 29.563 1.00 96.38 394 SER A CA 1
ATOM 3013 C C . SER A 1 394 ? -12.889 -1.775 28.540 1.00 96.38 394 SER A C 1
ATOM 3015 O O . SER A 1 394 ? -12.776 -1.442 27.366 1.00 96.38 394 SER A O 1
ATOM 3017 N N . ALA A 1 395 ? -12.450 -2.964 28.975 1.00 95.75 395 ALA A N 1
ATOM 3018 C CA . ALA A 1 395 ? -11.787 -3.934 28.090 1.00 95.75 395 ALA A CA 1
ATOM 3019 C C . ALA A 1 395 ? -12.633 -4.301 26.853 1.00 95.75 395 ALA A C 1
ATOM 3021 O O . ALA A 1 395 ? -12.092 -4.453 25.759 1.00 95.75 395 ALA A O 1
ATOM 3022 N N . LEU A 1 396 ? -13.953 -4.404 27.034 1.00 97.50 396 LEU A N 1
ATOM 3023 C CA . LEU A 1 396 ? -14.943 -4.506 25.968 1.00 97.50 396 LEU A CA 1
ATOM 3024 C C . LEU A 1 396 ? -16.108 -3.576 26.303 1.00 97.50 396 LEU A C 1
ATOM 3026 O O . LEU A 1 396 ? -16.846 -3.836 27.253 1.00 97.50 396 LEU A O 1
ATOM 3030 N N . GLU A 1 397 ? -16.299 -2.539 25.496 1.00 97.56 397 GLU A N 1
ATOM 3031 C CA . GLU A 1 397 ? -17.442 -1.639 25.596 1.00 97.56 397 GLU A CA 1
ATOM 3032 C C . GLU A 1 397 ? -18.341 -1.798 24.371 1.00 97.56 397 GLU A C 1
ATOM 3034 O O . GLU A 1 397 ? -17.886 -1.710 23.232 1.00 97.56 397 GLU A O 1
ATOM 3039 N N . ILE A 1 398 ? -19.632 -2.039 24.597 1.00 96.00 398 ILE A N 1
ATOM 3040 C CA . ILE A 1 398 ? -20.631 -2.147 23.532 1.00 96.00 398 ILE A CA 1
ATOM 3041 C C . ILE A 1 398 ? -21.637 -1.022 23.730 1.00 96.00 398 ILE A C 1
ATOM 3043 O O . ILE A 1 398 ? -22.436 -1.050 24.666 1.00 96.00 398 ILE A O 1
ATOM 3047 N N . VAL A 1 399 ? -21.610 -0.048 22.826 1.00 94.19 399 VAL A N 1
ATOM 3048 C CA . VAL A 1 399 ? -22.597 1.025 22.749 1.00 94.19 399 VAL A CA 1
ATOM 3049 C C . VAL A 1 399 ? -23.505 0.719 21.575 1.00 94.19 399 VAL A C 1
ATOM 3051 O O . VAL A 1 399 ? -23.058 0.602 20.438 1.00 94.19 399 VAL A O 1
ATOM 3054 N N . ASN A 1 400 ? -24.796 0.563 21.844 1.00 92.62 400 ASN A N 1
ATOM 3055 C CA . ASN A 1 400 ? -25.763 0.248 20.808 1.00 92.62 400 ASN A CA 1
ATOM 3056 C C . ASN A 1 400 ? -26.165 1.520 20.036 1.00 92.62 400 ASN A C 1
ATOM 3058 O O . ASN A 1 400 ? -26.869 2.365 20.593 1.00 92.62 400 ASN A O 1
ATOM 3062 N N . PRO A 1 401 ? -25.802 1.664 18.747 1.00 84.44 401 PRO A N 1
ATOM 3063 C CA . PRO A 1 401 ? -26.186 2.835 17.962 1.00 84.44 401 PRO A CA 1
ATOM 3064 C C . PRO A 1 401 ? -27.669 2.814 17.550 1.00 84.44 401 PRO A C 1
ATOM 3066 O O . PRO A 1 401 ? -28.177 3.809 17.035 1.00 84.44 401 PRO A O 1
ATOM 3069 N N . LYS A 1 402 ? -28.376 1.685 17.731 1.00 85.75 402 LYS A N 1
ATOM 3070 C CA . LYS A 1 402 ? -29.778 1.497 17.331 1.00 85.75 402 LYS A CA 1
ATOM 3071 C C . LYS A 1 402 ? -30.618 0.984 18.499 1.00 85.75 402 LYS A C 1
ATOM 3073 O O . LYS A 1 402 ? -30.729 -0.219 18.718 1.00 85.75 402 LYS A O 1
ATOM 3078 N N . SER A 1 403 ? -31.318 1.892 19.175 1.00 82.31 403 SER A N 1
ATOM 3079 C CA . SER A 1 403 ? -32.125 1.590 20.371 1.00 82.31 403 SER A CA 1
ATOM 3080 C C . SER A 1 403 ? -33.217 0.522 20.193 1.00 82.31 403 SER A C 1
ATOM 3082 O O . SER A 1 403 ? -33.698 -0.015 21.183 1.00 82.31 403 SER A O 1
ATOM 3084 N N . SER A 1 404 ? -33.601 0.186 18.956 1.00 86.44 404 SER A N 1
ATOM 3085 C CA . SER A 1 404 ? -34.573 -0.873 18.641 1.00 86.44 404 SER A CA 1
ATOM 3086 C C . SER A 1 404 ? -34.004 -2.297 18.686 1.00 86.44 404 SER A C 1
ATOM 3088 O O . SER A 1 404 ? -34.763 -3.259 18.563 1.00 86.44 404 SER A O 1
ATOM 3090 N N . GLN A 1 405 ? -32.689 -2.456 18.838 1.00 90.31 405 GLN A N 1
ATOM 3091 C CA . GLN A 1 405 ? -32.011 -3.751 18.913 1.00 90.31 405 GLN A CA 1
ATOM 3092 C C . GLN A 1 405 ? -31.474 -4.022 20.329 1.00 90.31 405 GLN A C 1
ATOM 3094 O O . GLN A 1 405 ? -31.225 -3.075 21.076 1.00 90.31 405 GLN A O 1
ATOM 3099 N N . PRO A 1 406 ? -31.302 -5.297 20.732 1.00 94.00 406 PRO A N 1
ATOM 3100 C CA . PRO A 1 406 ? -30.600 -5.623 21.972 1.00 94.00 406 PRO A CA 1
ATOM 3101 C C . PRO A 1 406 ? -29.135 -5.167 21.909 1.00 94.00 406 PRO A C 1
ATOM 3103 O O . PRO A 1 406 ? -28.515 -5.234 20.851 1.00 94.00 406 PRO A O 1
ATOM 3106 N N . ILE A 1 407 ? -28.572 -4.777 23.055 1.00 95.62 407 ILE A N 1
ATOM 3107 C CA . ILE A 1 407 ? -27.143 -4.466 23.212 1.00 95.62 407 ILE A CA 1
ATOM 3108 C C . ILE A 1 407 ? -26.303 -5.731 22.992 1.00 95.62 407 ILE A C 1
ATOM 3110 O O . ILE A 1 407 ? -25.311 -5.706 22.270 1.00 95.62 407 ILE A O 1
ATOM 3114 N N . LEU A 1 408 ? -26.707 -6.849 23.605 1.00 96.25 408 LEU A N 1
ATOM 3115 C CA . LEU A 1 408 ? -26.002 -8.127 23.519 1.00 96.25 408 LEU A CA 1
ATOM 3116 C C . LEU A 1 408 ? -27.005 -9.269 23.380 1.00 96.25 408 LEU A C 1
ATOM 3118 O O . LEU A 1 408 ? -28.004 -9.325 24.093 1.00 96.25 408 LEU A O 1
ATOM 3122 N N . THR A 1 409 ? -26.733 -10.198 22.470 1.00 96.88 409 THR A N 1
ATOM 3123 C CA . THR A 1 409 ? -27.438 -11.480 22.383 1.00 96.88 409 THR A CA 1
ATOM 3124 C C . THR A 1 409 ? -26.396 -12.581 22.281 1.00 96.88 409 THR A C 1
ATOM 3126 O O . THR A 1 409 ? -25.617 -12.602 21.335 1.00 96.88 409 THR A O 1
ATOM 3129 N N . LEU A 1 410 ? -26.382 -13.483 23.258 1.00 97.88 410 LEU A N 1
ATOM 3130 C CA . LEU A 1 410 ? -25.557 -14.684 23.256 1.00 97.88 410 LEU A CA 1
ATOM 3131 C C . LEU A 1 410 ? -26.448 -15.887 22.981 1.00 97.88 410 LEU A C 1
ATOM 3133 O O . LEU A 1 410 ? -27.515 -16.026 23.586 1.00 97.88 410 LEU A O 1
ATOM 3137 N N . LYS A 1 411 ? -25.987 -16.755 22.089 1.00 98.31 411 LYS A N 1
ATOM 3138 C CA . LYS A 1 411 ? -26.639 -18.009 21.737 1.00 98.31 411 LYS A CA 1
ATOM 3139 C C . LYS A 1 411 ? -25.647 -19.162 21.823 1.00 98.31 411 LYS A C 1
ATOM 3141 O O . LYS A 1 411 ? -24.440 -18.923 21.797 1.00 98.31 411 LYS A O 1
ATOM 3146 N N . ASP A 1 412 ? -26.155 -20.379 21.952 1.00 97.69 412 ASP A N 1
ATOM 3147 C CA . ASP A 1 412 ? -25.343 -21.589 21.814 1.00 97.69 412 ASP A CA 1
ATOM 3148 C C . ASP A 1 412 ? -25.101 -21.950 20.334 1.00 97.69 412 ASP A C 1
ATOM 3150 O O . ASP A 1 412 ? -25.544 -21.250 19.420 1.00 97.69 412 ASP A O 1
ATOM 3154 N N . ASP A 1 413 ? -24.370 -23.038 20.091 1.00 97.81 413 ASP A N 1
ATOM 3155 C CA . ASP A 1 413 ? -24.040 -23.543 18.754 1.00 97.81 413 ASP A CA 1
ATOM 3156 C C . ASP A 1 413 ? -25.241 -24.160 18.013 1.00 97.81 413 ASP A C 1
ATOM 3158 O O . ASP A 1 413 ? -25.132 -24.490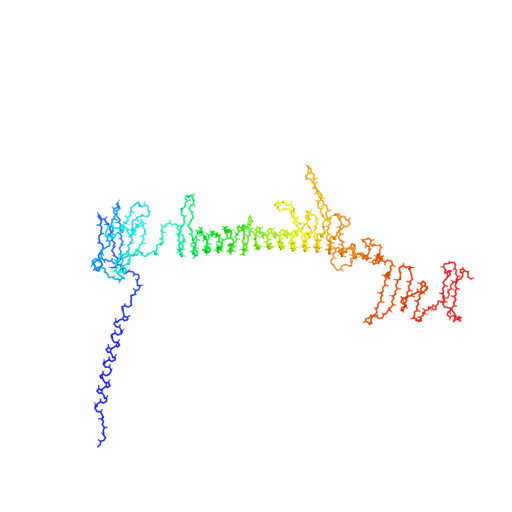 16.832 1.00 97.81 413 ASP A O 1
ATOM 3162 N N . GLN A 1 414 ? -26.400 -24.271 18.671 1.00 98.00 414 GLN A N 1
ATOM 3163 C CA . GLN A 1 414 ? -27.683 -24.609 18.054 1.00 98.00 414 GLN A CA 1
ATOM 3164 C C . GLN A 1 414 ? -28.609 -23.389 17.916 1.00 98.00 414 GLN A C 1
ATOM 3166 O O . GLN A 1 414 ? -29.799 -23.557 17.650 1.00 98.00 414 GLN A O 1
ATOM 3171 N N . GLU A 1 415 ? -28.080 -22.166 18.053 1.00 97.12 415 GLU A N 1
ATOM 3172 C CA . GLU A 1 415 ? -28.811 -20.897 17.929 1.00 97.12 415 GLU A CA 1
ATOM 3173 C C . GLU A 1 415 ? -29.886 -20.648 19.008 1.00 97.12 415 GLU A C 1
ATOM 3175 O O . GLU A 1 415 ? -30.695 -19.716 18.871 1.00 97.12 415 GLU A O 1
ATOM 3180 N N . ASN A 1 416 ? -29.894 -21.410 20.107 1.00 96.88 416 ASN A N 1
ATOM 3181 C CA . ASN A 1 416 ? -30.800 -21.156 21.226 1.00 96.88 416 ASN A CA 1
ATOM 3182 C C . ASN A 1 416 ? -30.323 -19.955 22.039 1.00 96.88 416 ASN A C 1
ATOM 3184 O O . ASN A 1 416 ? -29.128 -19.753 22.252 1.00 96.88 416 ASN A O 1
ATOM 3188 N N . LEU A 1 417 ? -31.268 -19.161 22.546 1.00 97.69 417 LEU A N 1
ATOM 3189 C CA . LEU A 1 417 ? -30.949 -17.989 23.351 1.00 97.69 417 LEU A CA 1
ATOM 3190 C C . LEU A 1 417 ? -30.346 -18.379 24.709 1.00 97.69 417 LEU A C 1
ATOM 3192 O O . LEU A 1 417 ? -30.965 -19.108 25.479 1.00 97.69 417 LEU A O 1
ATOM 3196 N N . VAL A 1 418 ? -29.189 -17.803 25.037 1.00 98.06 418 VAL A N 1
ATOM 3197 C CA . VAL A 1 418 ? -28.515 -17.961 26.335 1.00 98.06 418 VAL A CA 1
ATOM 3198 C C . VAL A 1 418 ? -28.683 -16.708 27.191 1.00 98.06 418 VAL A C 1
ATOM 3200 O O . VAL A 1 418 ? -29.160 -16.794 28.321 1.00 98.06 418 VAL A O 1
ATOM 3203 N N . LEU A 1 419 ? -28.331 -15.541 26.649 1.00 98.31 419 LEU A N 1
ATOM 3204 C CA . LEU A 1 419 ? -28.401 -14.253 27.343 1.00 98.31 419 LEU A CA 1
ATOM 3205 C C . LEU A 1 419 ? -28.840 -13.166 26.365 1.00 98.31 419 LEU A C 1
ATOM 3207 O O . LEU A 1 419 ? -28.344 -13.108 25.241 1.00 98.31 419 LEU A O 1
ATOM 3211 N N . LYS A 1 420 ? -29.717 -12.269 26.805 1.00 97.44 420 LYS A N 1
ATOM 3212 C CA . LYS A 1 420 ? -30.096 -11.069 26.064 1.00 97.44 420 LYS A CA 1
ATOM 3213 C C . LYS A 1 420 ? -30.031 -9.851 26.968 1.00 97.44 420 LYS A C 1
ATOM 3215 O O . LYS A 1 420 ? -30.584 -9.880 28.059 1.00 97.44 420 LYS A O 1
ATOM 3220 N N . VAL A 1 421 ? -29.400 -8.783 26.500 1.00 97.00 421 VAL A N 1
ATOM 3221 C CA . VAL A 1 421 ? -29.369 -7.477 27.167 1.00 97.00 421 VAL A CA 1
ATOM 3222 C C . VAL A 1 421 ? -30.057 -6.475 26.251 1.00 97.00 421 VAL A C 1
ATOM 3224 O O . VAL A 1 421 ? -29.630 -6.295 25.111 1.00 97.00 421 VAL A O 1
ATOM 3227 N N . LEU A 1 422 ? -31.145 -5.866 26.714 1.00 94.75 422 LEU A N 1
ATOM 3228 C CA . LEU A 1 422 ? -31.910 -4.865 25.970 1.00 94.75 422 LEU A CA 1
ATOM 3229 C C . LEU A 1 422 ? -31.353 -3.456 26.187 1.00 94.75 422 LEU A C 1
ATOM 3231 O O . LEU A 1 422 ? -30.618 -3.201 27.139 1.00 94.75 422 LEU A O 1
ATOM 3235 N N . ASN A 1 423 ? -31.727 -2.531 25.303 1.00 91.38 423 ASN A N 1
ATOM 3236 C CA . ASN A 1 423 ? -31.253 -1.151 25.358 1.00 91.38 423 ASN A CA 1
ATOM 3237 C C . ASN A 1 423 ? -31.779 -0.386 26.585 1.00 91.38 423 ASN A C 1
ATOM 3239 O O . ASN A 1 423 ? -31.103 0.497 27.097 1.00 91.38 423 ASN A O 1
ATOM 3243 N N . GLU A 1 424 ? -32.960 -0.749 27.086 1.00 90.44 424 GLU A N 1
ATOM 3244 C CA . GLU A 1 424 ? -33.537 -0.231 28.333 1.00 90.44 424 GLU A CA 1
ATOM 3245 C C . GLU A 1 424 ? -32.946 -0.855 29.615 1.00 90.44 424 GLU A C 1
ATOM 3247 O O . GLU A 1 424 ? -33.492 -0.658 30.696 1.00 90.44 424 GLU A O 1
ATOM 3252 N N . GLY A 1 425 ? -31.864 -1.636 29.512 1.00 91.62 425 GLY A N 1
ATOM 3253 C CA . GLY A 1 425 ? -31.154 -2.209 30.662 1.00 91.62 425 GLY A CA 1
ATOM 3254 C C . GLY A 1 425 ? -31.694 -3.549 31.170 1.00 91.62 425 GLY A C 1
ATOM 3255 O O . GLY A 1 425 ? -31.128 -4.111 32.104 1.00 91.62 425 GLY A O 1
ATOM 3256 N N . LYS A 1 426 ? -32.748 -4.101 30.555 1.00 96.19 426 LYS A N 1
ATOM 3257 C CA . LYS A 1 426 ? -33.293 -5.411 30.945 1.00 96.19 426 LYS A CA 1
ATOM 3258 C C . LYS A 1 426 ? -32.411 -6.564 30.479 1.00 96.19 426 LYS A C 1
ATOM 3260 O O . LYS A 1 426 ? -31.958 -6.582 29.332 1.00 96.19 426 LYS A O 1
ATOM 3265 N N . VAL A 1 427 ? -32.242 -7.564 31.337 1.00 98.06 427 VAL A N 1
ATOM 3266 C CA . VAL A 1 427 ? -31.418 -8.748 31.089 1.00 98.06 427 VAL A CA 1
ATOM 3267 C C . VAL A 1 427 ? -32.264 -10.016 31.190 1.00 98.06 427 VAL A C 1
ATOM 3269 O O . VAL A 1 427 ? -32.879 -10.290 32.217 1.00 98.06 427 VAL A O 1
ATOM 3272 N N . GLY A 1 428 ? -32.271 -10.812 30.123 1.00 98.06 428 GLY A N 1
ATOM 3273 C CA . GLY A 1 428 ? -32.936 -12.111 30.057 1.00 98.06 428 GLY A CA 1
ATOM 3274 C C . GLY A 1 428 ? -31.931 -13.258 29.960 1.00 98.06 428 GLY A C 1
ATOM 3275 O O . GLY A 1 428 ? -31.109 -13.265 29.046 1.00 98.06 428 GLY A O 1
ATOM 3276 N N . VAL A 1 429 ? -32.009 -14.257 30.842 1.00 98.31 429 VAL A N 1
ATOM 3277 C CA . VAL A 1 429 ? -31.288 -15.537 30.700 1.00 98.31 429 VAL A CA 1
ATOM 3278 C C . VAL A 1 429 ? -32.259 -16.557 30.129 1.00 98.31 429 VAL A C 1
ATOM 3280 O O . VAL A 1 429 ? -33.220 -16.928 30.799 1.00 98.31 429 VAL A O 1
ATOM 3283 N N . LYS A 1 430 ? -32.025 -16.981 28.883 1.00 97.81 430 LYS A N 1
ATOM 3284 C CA . LYS A 1 430 ? -32.963 -17.787 28.075 1.00 97.81 430 LYS A CA 1
ATOM 3285 C C . LYS A 1 430 ? -34.339 -17.133 27.835 1.00 97.81 430 LYS A C 1
ATOM 3287 O O . LYS A 1 430 ? -35.258 -17.790 27.367 1.00 97.81 430 LYS A O 1
ATOM 3292 N N . VAL A 1 431 ? -34.472 -15.824 28.075 1.00 97.38 431 VAL A N 1
ATOM 3293 C CA . VAL A 1 431 ? -35.716 -15.054 27.877 1.00 97.38 431 VAL A CA 1
ATOM 3294 C C . VAL A 1 431 ? -35.537 -14.031 26.757 1.00 97.38 431 VAL A C 1
ATOM 3296 O O . VAL A 1 431 ? -34.653 -13.178 26.817 1.00 97.38 431 VAL A O 1
ATOM 3299 N N . SER A 1 432 ? -36.378 -14.093 25.722 1.00 94.62 432 SER A N 1
ATOM 3300 C CA . SER A 1 432 ? -36.240 -13.256 24.519 1.00 94.62 432 SER A CA 1
ATOM 3301 C C . SER A 1 432 ? -36.764 -11.826 24.661 1.00 94.62 432 SER A C 1
ATOM 3303 O O . SER A 1 432 ? -36.340 -10.950 23.902 1.00 94.62 432 SER A O 1
ATOM 3305 N N . ASP A 1 433 ? -37.695 -11.602 25.582 1.00 95.00 433 ASP A N 1
ATOM 3306 C CA . ASP A 1 433 ? -38.386 -10.329 25.817 1.00 95.00 433 ASP A CA 1
ATOM 3307 C C . ASP A 1 433 ? -38.627 -10.164 27.329 1.00 95.00 433 ASP A C 1
ATOM 3309 O O . ASP A 1 433 ? -39.753 -10.355 27.801 1.00 95.00 433 ASP A O 1
ATOM 3313 N N . PRO A 1 434 ? -37.551 -9.912 28.104 1.00 96.81 434 PRO A N 1
ATOM 3314 C CA . PRO A 1 434 ? -37.641 -9.780 29.550 1.00 96.81 434 PRO A CA 1
ATOM 3315 C C . PRO A 1 434 ? -38.608 -8.655 29.942 1.00 96.81 434 PRO A C 1
ATOM 3317 O O . PRO A 1 434 ? -38.528 -7.514 29.476 1.00 96.81 434 PRO A O 1
ATOM 3320 N N . LYS A 1 435 ? -39.550 -8.977 30.825 1.00 96.00 435 LYS A N 1
ATOM 3321 C CA . LYS A 1 435 ? -40.545 -8.054 31.375 1.00 96.00 435 LYS A CA 1
ATOM 3322 C C . LYS A 1 435 ? -40.028 -7.354 32.623 1.00 96.00 435 LYS A C 1
ATOM 3324 O O . LYS A 1 435 ? -40.328 -6.169 32.783 1.00 96.00 435 LYS A O 1
ATOM 3329 N N . ALA A 1 436 ? -39.197 -8.025 33.416 1.00 95.88 436 ALA A N 1
ATOM 3330 C CA . ALA A 1 436 ? -38.468 -7.450 34.547 1.00 95.88 436 ALA A CA 1
ATOM 3331 C C . ALA A 1 436 ? -37.060 -6.961 34.149 1.00 95.88 436 ALA A C 1
ATOM 3333 O O . ALA A 1 436 ? -36.568 -7.281 33.069 1.00 95.88 436 ALA A O 1
ATOM 3334 N N . GLU A 1 437 ? -36.402 -6.199 35.029 1.00 96.06 437 GLU A N 1
ATOM 3335 C CA . GLU A 1 437 ? -34.994 -5.799 34.846 1.00 96.06 437 GLU A CA 1
ATOM 3336 C C . GLU A 1 437 ? -34.056 -7.011 34.740 1.00 96.06 437 GLU A C 1
ATOM 3338 O O . GLU A 1 437 ? -33.117 -6.993 33.950 1.00 96.06 437 GLU A O 1
ATOM 3343 N N . PHE A 1 438 ? -34.350 -8.089 35.472 1.00 97.00 438 PHE A N 1
ATOM 3344 C CA . PHE A 1 438 ? -33.671 -9.375 35.352 1.00 97.00 438 PHE A CA 1
ATOM 3345 C C . PHE A 1 438 ? -34.700 -10.510 35.329 1.00 97.00 438 PHE A C 1
ATOM 3347 O O . PHE A 1 438 ? -35.482 -10.655 36.268 1.00 97.00 438 PHE A O 1
ATOM 3354 N N . GLU A 1 439 ? -34.707 -11.312 34.264 1.00 98.12 439 GLU A N 1
ATOM 3355 C CA . GLU A 1 439 ? -35.631 -12.439 34.093 1.00 98.12 439 GLU A CA 1
ATOM 3356 C C . GLU A 1 439 ? -34.884 -13.699 33.646 1.00 98.12 439 GLU A C 1
ATOM 3358 O O . GLU A 1 439 ? -34.008 -13.650 32.780 1.00 98.12 439 GLU A O 1
ATOM 3363 N N . VAL A 1 440 ? -35.218 -14.843 34.243 1.00 97.81 440 VAL A N 1
ATOM 3364 C CA . VAL A 1 440 ? -34.539 -16.123 34.004 1.00 97.81 440 VAL A CA 1
ATOM 3365 C C . VAL A 1 440 ? -35.579 -17.197 33.708 1.00 97.81 440 VAL A C 1
ATOM 3367 O O . VAL A 1 440 ? -36.413 -17.487 34.563 1.00 97.81 440 VAL A O 1
ATOM 3370 N N . ASP A 1 441 ? -35.489 -17.829 32.537 1.00 97.06 441 ASP A N 1
ATOM 3371 C CA . ASP A 1 441 ? -36.216 -19.069 32.242 1.00 97.06 441 ASP A CA 1
ATOM 3372 C C . ASP A 1 441 ? -35.381 -20.264 32.726 1.00 97.06 441 ASP A C 1
ATOM 3374 O O . ASP A 1 441 ? -34.521 -20.815 32.027 1.00 97.06 441 ASP A O 1
ATOM 3378 N N . GLY A 1 442 ? -35.545 -20.585 34.010 1.00 94.25 442 GLY A N 1
ATOM 3379 C CA . GLY A 1 442 ? -34.802 -21.640 34.689 1.00 94.25 442 GLY A CA 1
ATOM 3380 C C . GLY A 1 442 ? -34.692 -21.431 36.199 1.00 94.25 442 GLY A C 1
ATOM 3381 O O . GLY A 1 442 ? -35.316 -20.552 36.786 1.00 94.25 442 GLY A O 1
ATOM 3382 N N . MET A 1 443 ? -33.879 -22.265 36.851 1.00 92.81 443 MET A N 1
ATOM 3383 C CA . MET A 1 443 ? -33.629 -22.164 38.292 1.00 92.81 443 MET A CA 1
ATOM 3384 C C . MET A 1 443 ? -32.518 -21.153 38.599 1.00 92.81 443 MET A C 1
ATOM 3386 O O . MET A 1 443 ? -31.430 -21.230 38.028 1.00 92.81 443 MET A O 1
ATOM 3390 N N . ILE A 1 444 ? -32.753 -20.279 39.581 1.00 93.62 444 ILE A N 1
ATOM 3391 C CA . ILE A 1 444 ? -31.724 -19.425 40.188 1.00 93.62 444 ILE A CA 1
ATOM 3392 C C . ILE A 1 444 ? -31.259 -20.084 41.490 1.00 93.62 444 ILE A C 1
ATOM 3394 O O . ILE A 1 444 ? -32.063 -20.355 42.382 1.00 93.62 444 ILE A O 1
ATOM 3398 N N . ARG A 1 445 ? -29.953 -20.337 41.626 1.00 91.56 445 ARG A N 1
ATOM 3399 C CA . ARG A 1 445 ? -29.361 -20.877 42.858 1.00 91.56 445 ARG A CA 1
ATOM 3400 C C . ARG A 1 445 ? -28.723 -19.757 43.678 1.00 91.56 445 ARG A C 1
ATOM 3402 O O . ARG A 1 445 ? -27.662 -19.260 43.317 1.00 91.56 445 ARG A O 1
ATOM 3409 N N . VAL A 1 446 ? -29.327 -19.427 44.818 1.00 90.50 446 VAL A N 1
ATOM 3410 C CA . VAL A 1 446 ? -28.747 -18.523 45.826 1.00 90.50 446 VAL A CA 1
ATOM 3411 C C . VAL A 1 446 ? -27.927 -19.354 46.814 1.00 90.50 446 VAL A C 1
ATOM 3413 O O . VAL A 1 446 ? -28.437 -20.310 47.397 1.00 90.50 446 VAL A O 1
ATOM 3416 N N . LEU A 1 447 ? -26.637 -19.051 46.970 1.00 86.69 447 LEU A N 1
ATOM 3417 C CA . LEU A 1 447 ? -25.752 -19.843 47.829 1.00 86.69 447 LEU A CA 1
ATOM 3418 C C . LEU A 1 447 ? -25.986 -19.533 49.324 1.00 86.69 447 LEU A C 1
ATOM 3420 O O . LEU A 1 447 ? -26.143 -18.361 49.675 1.00 86.69 447 LEU A O 1
ATOM 3424 N N . PRO A 1 448 ? -25.985 -20.552 50.212 1.00 83.00 448 PRO A N 1
ATOM 3425 C CA . PRO A 1 448 ? -26.101 -20.351 51.655 1.00 83.00 448 PRO A CA 1
ATOM 3426 C C . PRO A 1 448 ? -24.932 -19.526 52.199 1.00 83.00 448 PRO A C 1
ATOM 3428 O O . PRO A 1 448 ? -23.773 -19.838 51.918 1.00 83.00 448 PRO A O 1
ATOM 3431 N N . ARG A 1 449 ? -25.220 -18.514 53.025 1.00 76.69 449 ARG A N 1
ATOM 3432 C CA . ARG A 1 449 ? -24.197 -17.691 53.692 1.00 76.69 449 ARG A CA 1
ATOM 3433 C C . ARG A 1 449 ? -24.346 -17.813 55.211 1.00 76.69 449 ARG A C 1
ATOM 3435 O O . ARG A 1 449 ? -25.351 -17.386 55.771 1.00 76.69 449 ARG A O 1
ATOM 3442 N N . SER A 1 450 ? -23.362 -18.413 55.887 1.00 70.38 450 SER A N 1
ATOM 3443 C CA . SER A 1 450 ? -23.336 -18.486 57.356 1.00 70.38 450 SER A CA 1
ATOM 3444 C C . SER A 1 450 ? -23.025 -17.106 57.937 1.00 70.38 450 SER A C 1
ATOM 3446 O O . SER A 1 450 ? -21.991 -16.530 57.600 1.00 70.38 450 SER A O 1
ATOM 3448 N N . GLY A 1 451 ? -23.898 -16.581 58.798 1.00 69.00 451 GLY A N 1
ATOM 3449 C CA . GLY A 1 451 ? -23.730 -15.239 59.366 1.00 69.00 451 GLY A CA 1
ATOM 3450 C C . GLY A 1 451 ? -24.053 -14.117 58.377 1.00 69.00 451 GLY A C 1
ATOM 3451 O O . GLY A 1 451 ? -23.381 -13.089 58.379 1.00 69.00 451 GLY A O 1
ATOM 3452 N N . ALA A 1 452 ? -25.043 -14.316 57.501 1.00 68.94 452 ALA A N 1
ATOM 3453 C CA . ALA A 1 452 ? -25.587 -13.232 56.691 1.00 68.94 452 ALA A CA 1
ATOM 3454 C C . ALA A 1 452 ? -26.129 -12.130 57.616 1.00 68.94 452 ALA A C 1
ATOM 3456 O O . ALA A 1 452 ? -27.153 -12.306 58.268 1.00 68.94 452 ALA A O 1
ATOM 3457 N N . VAL A 1 453 ? -25.414 -11.009 57.705 1.00 78.00 453 VAL A N 1
ATOM 3458 C CA . VAL A 1 453 ? -25.867 -9.842 58.463 1.00 78.00 453 VAL A CA 1
ATOM 3459 C C . VAL A 1 453 ? -26.739 -9.016 57.535 1.00 78.00 453 VAL A C 1
ATOM 3461 O O . VAL A 1 453 ? -26.242 -8.483 56.542 1.00 78.00 453 VAL A O 1
ATOM 3464 N N . CYS A 1 454 ? -28.029 -8.911 57.850 1.00 85.81 454 CYS A N 1
ATOM 3465 C CA . CYS A 1 454 ? -28.833 -7.859 57.256 1.00 85.81 454 CYS A CA 1
ATOM 3466 C C . CYS A 1 454 ? -28.447 -6.533 57.917 1.00 85.81 454 CYS A C 1
ATOM 3468 O O . CYS A 1 454 ? -28.553 -6.380 59.126 1.00 85.81 454 CYS A O 1
ATOM 3470 N N . ASN A 1 455 ? -27.908 -5.598 57.146 1.00 89.75 455 ASN A N 1
ATOM 3471 C CA . ASN A 1 455 ? -27.555 -4.257 57.601 1.00 89.75 455 ASN A CA 1
ATOM 3472 C C . ASN A 1 455 ? -27.701 -3.286 56.426 1.00 89.75 455 ASN A C 1
ATOM 3474 O O . ASN A 1 455 ? -27.983 -3.712 55.304 1.00 89.75 455 ASN A O 1
ATOM 3478 N N . SER A 1 456 ? -27.476 -1.997 56.664 1.00 92.88 456 SER A N 1
ATOM 3479 C CA . SER A 1 456 ? -27.654 -0.950 55.653 1.00 92.88 456 SER A CA 1
ATOM 3480 C C . SER A 1 456 ? -26.821 -1.141 54.379 1.00 92.88 456 SER A C 1
ATOM 3482 O O . SER A 1 456 ? -27.200 -0.633 53.332 1.00 92.88 456 SER A O 1
ATOM 3484 N N . GLN A 1 457 ? -25.715 -1.894 54.416 1.00 91.00 457 GLN A N 1
ATOM 3485 C CA . GLN A 1 457 ? -24.915 -2.187 53.220 1.00 91.00 457 GLN A CA 1
ATOM 3486 C C . GLN A 1 457 ? -25.594 -3.206 52.287 1.00 91.00 457 GLN A C 1
ATOM 3488 O O . GLN A 1 457 ? -25.321 -3.217 51.089 1.00 91.00 457 GLN A O 1
ATOM 3493 N N . TYR A 1 458 ? -26.448 -4.075 52.831 1.00 89.25 458 TYR A N 1
ATOM 3494 C CA . TYR A 1 458 ? -27.119 -5.155 52.101 1.00 89.25 458 TYR A CA 1
ATOM 3495 C C . TYR A 1 458 ? -28.640 -4.961 52.012 1.00 89.25 458 TYR A C 1
ATOM 3497 O O . TYR A 1 458 ? -29.355 -5.904 51.671 1.00 89.25 458 TYR A O 1
ATOM 3505 N N . GLU A 1 459 ? -29.154 -3.770 52.330 1.00 93.19 459 GLU A N 1
ATOM 3506 C CA . GLU A 1 459 ? -30.570 -3.438 52.158 1.00 93.19 459 GLU A CA 1
ATOM 3507 C C . GLU A 1 459 ? -31.026 -3.708 50.711 1.00 93.19 459 GLU A C 1
ATOM 3509 O O . GLU A 1 459 ? -30.329 -3.386 49.750 1.00 93.19 459 GLU A O 1
ATOM 3514 N N . GLY A 1 460 ? -32.178 -4.363 50.552 1.00 89.94 460 GLY A N 1
ATOM 3515 C CA . GLY A 1 460 ? -32.728 -4.794 49.264 1.00 89.94 460 GLY A CA 1
ATOM 3516 C C . GLY A 1 460 ? -32.181 -6.124 48.730 1.00 89.94 460 GLY A C 1
ATOM 3517 O O . GLY A 1 460 ? -32.716 -6.650 47.755 1.00 89.94 460 GLY A O 1
ATOM 3518 N N . ALA A 1 461 ? -31.154 -6.712 49.354 1.00 90.94 461 ALA A N 1
ATOM 3519 C CA . ALA A 1 461 ? -30.599 -7.990 48.912 1.00 90.94 461 ALA A CA 1
ATOM 3520 C C . ALA A 1 461 ? -31.499 -9.185 49.269 1.00 90.94 461 ALA A C 1
ATOM 3522 O O . ALA A 1 461 ? -32.228 -9.166 50.263 1.00 90.94 461 ALA A O 1
ATOM 3523 N N . ILE A 1 462 ? -31.370 -10.270 48.500 1.00 91.69 462 ILE A N 1
ATOM 3524 C CA . ILE A 1 462 ? -31.932 -11.589 48.817 1.00 91.69 462 ILE A CA 1
ATOM 3525 C C . ILE A 1 462 ? -30.815 -12.562 49.204 1.00 91.69 462 ILE A C 1
ATOM 3527 O O . ILE A 1 462 ? -29.740 -12.561 48.604 1.00 91.69 462 ILE A O 1
ATOM 3531 N N . TYR A 1 463 ? -31.057 -13.416 50.193 1.00 89.62 463 TYR A N 1
ATOM 3532 C CA . TYR A 1 463 ? -30.117 -14.466 50.584 1.00 89.62 463 TYR A CA 1
ATOM 3533 C C . TYR A 1 463 ? -30.850 -15.718 51.062 1.00 89.62 463 TYR A C 1
ATOM 3535 O O . TYR A 1 463 ? -32.009 -15.661 51.465 1.00 89.62 463 TYR A O 1
ATOM 3543 N N . TYR A 1 464 ? -30.169 -16.862 51.020 1.00 90.44 464 TYR A N 1
ATOM 3544 C CA . TYR A 1 464 ? -30.670 -18.114 51.579 1.00 90.44 464 TYR A CA 1
ATOM 3545 C C . TYR A 1 464 ? -29.991 -18.388 52.925 1.00 90.44 464 TYR A C 1
ATOM 3547 O O . TYR A 1 464 ? -28.762 -18.505 52.995 1.00 90.44 464 TYR A O 1
ATOM 3555 N N . ASP A 1 465 ? -30.777 -18.486 53.994 1.00 86.94 465 ASP A N 1
ATOM 3556 C CA . ASP A 1 465 ? -30.280 -18.846 55.321 1.00 86.94 465 ASP A CA 1
ATOM 3557 C C . ASP A 1 465 ? -30.069 -20.364 55.400 1.00 86.94 465 ASP A C 1
ATOM 3559 O O . ASP A 1 465 ? -30.999 -21.156 55.233 1.00 86.94 465 ASP A O 1
ATOM 3563 N N . ALA A 1 466 ? -28.832 -20.782 55.671 1.00 85.25 466 ALA A N 1
ATOM 3564 C CA . ALA A 1 466 ? -28.465 -22.194 55.729 1.00 85.25 466 ALA A CA 1
ATOM 3565 C C . ALA A 1 466 ? -29.087 -22.945 56.920 1.00 85.25 466 ALA A C 1
ATOM 3567 O O . ALA A 1 466 ? -29.358 -24.142 56.815 1.00 85.25 466 ALA A O 1
ATOM 3568 N N . ASN A 1 467 ? -29.291 -22.252 58.041 1.00 85.56 467 ASN A N 1
ATOM 3569 C CA . ASN A 1 467 ? -29.812 -22.820 59.279 1.00 85.56 467 ASN A CA 1
ATOM 3570 C C . ASN A 1 467 ? -31.331 -22.974 59.195 1.00 85.56 467 ASN A C 1
ATOM 3572 O O . ASN A 1 467 ? -31.873 -24.021 59.546 1.00 85.56 467 ASN A O 1
ATOM 3576 N N . LEU A 1 468 ? -32.006 -21.934 58.699 1.00 86.50 468 LEU A N 1
ATOM 3577 C CA . LEU A 1 468 ? -33.466 -21.875 58.611 1.00 86.50 468 LEU A CA 1
ATOM 3578 C C . LEU A 1 468 ? -34.011 -22.461 57.308 1.00 86.50 468 LEU A C 1
ATOM 3580 O O . LEU A 1 468 ? -35.199 -22.752 57.225 1.00 86.50 468 LEU A O 1
ATOM 3584 N N . LYS A 1 469 ? -33.149 -22.677 56.308 1.00 87.75 469 LYS A N 1
ATOM 3585 C CA . LYS A 1 469 ? -33.501 -23.210 54.984 1.00 87.75 469 LYS A CA 1
ATOM 3586 C C . LYS A 1 469 ? -34.561 -22.379 54.253 1.00 87.75 469 LYS A C 1
ATOM 3588 O O . LYS A 1 469 ? -35.382 -22.917 53.511 1.00 87.75 469 LYS A O 1
ATOM 3593 N N . HIS A 1 470 ? -34.534 -21.065 54.448 1.00 88.69 470 HIS A N 1
ATOM 3594 C CA . HIS A 1 470 ? -35.469 -20.127 53.832 1.00 88.69 470 HIS A CA 1
ATOM 3595 C C . HIS A 1 470 ? -34.734 -19.044 53.045 1.00 88.69 470 HIS A C 1
ATOM 3597 O O . HIS A 1 470 ? -33.590 -18.697 53.342 1.00 88.69 470 HIS A O 1
ATOM 3603 N N . LEU A 1 471 ? -35.427 -18.503 52.042 1.00 90.94 471 LEU A N 1
ATOM 3604 C CA . LEU A 1 471 ? -35.012 -17.306 51.324 1.00 90.94 471 LEU A CA 1
ATOM 3605 C C . LEU A 1 471 ? -35.527 -16.074 52.077 1.00 90.94 471 LEU A C 1
ATOM 3607 O O . LEU A 1 471 ? -36.719 -15.980 52.365 1.00 90.94 471 LEU A O 1
ATOM 3611 N N . TYR A 1 472 ? -34.636 -15.135 52.364 1.00 88.69 472 TYR A N 1
ATOM 3612 C CA . TYR A 1 472 ? -34.935 -13.890 53.062 1.00 88.69 472 TYR A CA 1
ATOM 3613 C C . TYR A 1 472 ? -34.571 -12.688 52.195 1.00 88.69 472 TYR A C 1
ATOM 3615 O O . TYR A 1 472 ? -33.587 -12.722 51.455 1.00 88.69 472 TYR A O 1
ATOM 3623 N N . GLY A 1 473 ? -35.354 -11.616 52.326 1.00 91.69 473 GLY A N 1
ATOM 3624 C CA . GLY A 1 473 ? -34.970 -10.273 51.897 1.00 91.69 473 GLY A CA 1
ATOM 3625 C C . GLY A 1 473 ? -34.364 -9.495 53.066 1.00 91.69 473 GLY A C 1
ATOM 3626 O O . GLY A 1 473 ? -34.779 -9.687 54.209 1.00 91.69 473 GLY A O 1
ATOM 3627 N N . CYS A 1 474 ? -33.393 -8.627 52.795 1.00 90.06 474 CYS A N 1
ATOM 3628 C CA . CYS A 1 474 ? -32.813 -7.732 53.790 1.00 90.06 474 CYS A CA 1
ATOM 3629 C C . CYS A 1 474 ? -33.414 -6.324 53.687 1.00 90.06 474 CYS A C 1
ATOM 3631 O O . CYS A 1 474 ? -33.448 -5.736 52.613 1.00 90.06 474 CYS A O 1
ATOM 3633 N N . ASN A 1 475 ? -33.859 -5.763 54.809 1.00 93.00 475 ASN A N 1
ATOM 3634 C CA . ASN A 1 475 ? -34.462 -4.431 54.919 1.00 93.00 475 ASN A CA 1
ATOM 3635 C C . ASN A 1 475 ? -33.519 -3.382 55.548 1.00 93.00 475 ASN A C 1
ATOM 3637 O O . ASN A 1 475 ? -33.980 -2.350 56.020 1.00 93.00 475 ASN A O 1
ATOM 3641 N N . GLY A 1 476 ? -32.219 -3.673 55.638 1.00 88.81 476 GLY A N 1
ATOM 3642 C CA . GLY A 1 476 ? -31.221 -2.750 56.182 1.00 88.81 476 GLY A CA 1
ATOM 3643 C C . GLY A 1 476 ? -31.068 -2.765 57.706 1.00 88.81 476 GLY A C 1
ATOM 3644 O O . GLY A 1 476 ? -30.121 -2.170 58.223 1.00 88.81 476 GLY A O 1
ATOM 3645 N N . THR A 1 477 ? -31.936 -3.472 58.435 1.00 83.69 477 THR A N 1
ATOM 3646 C CA . THR A 1 477 ? -31.881 -3.567 59.902 1.00 83.69 477 THR A CA 1
ATOM 3647 C C . THR A 1 477 ? -31.498 -4.972 60.348 1.00 83.69 477 THR A C 1
ATOM 3649 O O . THR A 1 477 ? -32.074 -5.948 59.868 1.00 83.69 477 THR A O 1
ATOM 3652 N N . SER A 1 478 ? -30.526 -5.047 61.258 1.00 69.00 478 SER A N 1
ATOM 3653 C CA . SER A 1 478 ? -30.007 -6.286 61.853 1.00 69.00 478 SER A CA 1
ATOM 3654 C C . SER A 1 478 ? -30.973 -6.961 62.804 1.00 69.00 478 SER A C 1
ATOM 3656 O O . SER A 1 478 ? -31.561 -6.212 63.620 1.00 69.00 478 SER A O 1
#